Protein 8V2U (pdb70)

Radius of gyration: 8.24 Å; Cα contacts (8 Å, |Δi|>4): 37; chains: 1; bounding box: 16×23×8 Å

Foldseek 3Di:
DDDDVDDADDPPWHWDADPNDIHIGD

Sequence (26 aa):
YTCGPLFQCPAGQYCQDKDGTGYCFKYTCGPLFQCPAGQYCQDKDGTGYCFKYTCGPLFQCPAGQYCQDKDGTGYCFKYTCGPLFQCPAGQYCQDKDGTGYCFKYTCGPLFQCPAGQYCQDKDGTGYCFKYTCGPLFQCPAGQYCQDKDGTGYCFKYTCGPLFQCPAGQYCQDKDGTGYCFKYTCGPLFQCPAGQYCQDKDGTGYCFKYTCGPLFQCPAGQYCQDKDGTGYCFKYTCGPLFQCPAGQYCQDKDGTGYCFKYTCGPLFQCPAGQYCQDKDGTGYCFKYTCGPLFQCPAGQYCQDKDGTGYCFKYTCGPLFQCPAGQYCQDKDGTGYCFKYTCGPLFQCPAGQYCQDKDGTGYCFKYTCGPLFQCPAGQYCQDKDGTGYCFKYTCGPLFQCPAGQYCQDKDGTGYCFKYTCGPLFQCPAGQYCQDKDGTGYCFKYTCGPLFQCPAGQYCQDKDGTGYCFKYTCGPLFQCPAGQYCQDKDGTGYCFKYTCGPLFQCPAGQYCQDKDGTGYCFK

Solvent-accessible surface area: 2371 Å² total; per-residue (Å²): 171,66,54,48,102,95,194,107,30,88,105,75,64,128,47,66,92,109,149,38,52,41,83,84,94,190

Structure (mmCIF, N/CA/C/O backbone):
data_8V2U
#
_entry.id   8V2U
#
_cell.length_a   1.000
_cell.length_b   1.000
_cell.length_c   1.000
_cell.angle_alpha   90.00
_cell.angle_beta   90.00
_cell.angle_gamma   90.00
#
_symmetry.space_group_name_H-M   'P 1'
#
loop_
_atom_site.group_PDB
_atom_site.id
_atom_site.type_symbol
_atom_site.label_atom_id
_atom_site.label_alt_id
_atom_site.label_comp_id
_atom_site.label_asym_id
_atom_site.label_entity_id
_atom_site.label_seq_id
_atom_site.pdbx_PDB_ins_code
_atom_site.Cartn_x
_atom_site.Cartn_y
_atom_site.Cartn_z
_atom_site.occupancy
_atom_site.B_iso_or_equiv
_atom_site.auth_seq_id
_atom_site.auth_comp_id
_atom_site.auth_asym_id
_atom_site.auth_atom_id
_atom_site.pdbx_PDB_model_num
ATOM 1 N N . TYR A 1 1 ? 1.328 0.000 0.000 1.00 0.000 1 TYR A N 1
ATOM 2 C CA . TYR A 1 1 ? 2.093 0.001 -1.242 1.00 0.000 1 TYR A CA 1
ATOM 3 C C . TYR A 1 1 ? 1.583 -1.076 -2.195 1.00 0.000 1 TYR A C 1
ATOM 4 O O . TYR A 1 1 ? 0.714 -1.874 -1.844 1.00 0.000 1 TYR A O 1
ATOM 22 N N . THR A 1 2 ? 2.132 -1.092 -3.406 1.00 0.000 2 THR A N 1
ATOM 23 C CA . THR A 1 2 ? 1.735 -2.069 -4.412 1.00 0.000 2 THR A CA 1
ATOM 24 C C . THR A 1 2 ? 2.646 -3.290 -4.383 1.00 0.000 2 THR A C 1
ATOM 25 O O . THR A 1 2 ? 3.658 -3.306 -3.682 1.00 0.000 2 THR A O 1
ATOM 36 N N . CYS A 1 3 ? 2.282 -4.313 -5.148 1.00 0.000 3 CYS A N 1
ATOM 37 C CA . CYS A 1 3 ? 3.067 -5.540 -5.210 1.00 0.000 3 CYS A CA 1
ATOM 38 C C . CYS A 1 3 ? 4.162 -5.432 -6.267 1.00 0.000 3 CYS A C 1
ATOM 39 O O . CYS A 1 3 ? 3.990 -4.769 -7.289 1.00 0.000 3 CYS A O 1
ATOM 46 N N . GLY A 1 4 ? 5.289 -6.090 -6.013 1.00 0.000 4 GLY A N 1
ATOM 47 C CA . GLY A 1 4 ? 6.396 -6.056 -6.951 1.00 0.000 4 GLY A CA 1
ATOM 48 C C . GLY A 1 4 ? 7.706 -5.676 -6.289 1.00 0.000 4 GLY A C 1
ATOM 49 O O . GLY A 1 4 ? 8.573 -6.517 -6.051 1.00 0.000 4 GLY A O 1
ATOM 53 N N . PRO A 1 5 ? 7.863 -4.380 -5.981 1.00 0.000 5 PRO A N 1
ATOM 54 C CA . PRO A 1 5 ? 9.074 -3.860 -5.340 1.00 0.000 5 PRO A CA 1
ATOM 55 C C . PRO A 1 5 ? 9.206 -4.320 -3.892 1.00 0.000 5 PRO A C 1
ATOM 56 O O . PRO A 1 5 ? 10.310 -4.576 -3.409 1.00 0.000 5 PRO A O 1
ATOM 67 N N . LEU A 1 6 ? 8.075 -4.425 -3.204 1.00 0.000 6 LEU A N 1
ATOM 68 C CA . LEU A 1 6 ? 8.064 -4.855 -1.810 1.00 0.000 6 LEU A CA 1
ATOM 69 C C . LEU A 1 6 ? 7.794 -6.353 -1.705 1.00 0.000 6 LEU A C 1
ATOM 70 O O . LEU A 1 6 ? 7.514 -7.016 -2.704 1.00 0.000 6 LEU A O 1
ATOM 86 N N . PHE A 1 7 ? 7.877 -6.880 -0.487 1.00 0.000 7 PHE A N 1
ATOM 87 C CA . PHE A 1 7 ? 7.640 -8.299 -0.251 1.00 0.000 7 PHE A CA 1
ATOM 88 C C . PHE A 1 7 ? 6.307 -8.735 -0.851 1.00 0.000 7 PHE A C 1
ATOM 89 O O . PHE A 1 7 ? 5.428 -7.911 -1.100 1.00 0.000 7 PHE A O 1
ATOM 106 N N . GLN A 1 8 ? 6.166 -10.037 -1.081 1.00 0.000 8 GLN A N 1
ATOM 107 C CA . GLN A 1 8 ? 4.941 -10.583 -1.653 1.00 0.000 8 GLN A CA 1
ATOM 108 C C . GLN A 1 8 ? 4.574 -11.907 -0.990 1.00 0.000 8 GLN A C 1
ATOM 109 O O . GLN A 1 8 ? 5.416 -12.557 -0.370 1.00 0.000 8 GLN A O 1
ATOM 123 N N . CYS A 1 9 ? 3.312 -12.300 -1.125 1.00 0.000 9 CYS A N 1
ATOM 124 C CA . CYS A 1 9 ? 2.832 -13.545 -0.539 1.00 0.000 9 CYS A CA 1
ATOM 125 C C . CYS A 1 9 ? 3.513 -14.749 -1.184 1.00 0.000 9 CYS A C 1
ATOM 126 O O . CYS A 1 9 ? 3.958 -14.700 -2.331 1.00 0.000 9 CYS A O 1
ATOM 133 N N . PRO A 1 10 ? 3.597 -15.856 -0.432 1.00 0.000 10 PRO A N 1
ATOM 134 C CA . PRO A 1 10 ? 4.221 -17.093 -0.910 1.00 0.000 10 PRO A CA 1
ATOM 135 C C . PRO A 1 10 ? 3.398 -17.775 -1.996 1.00 0.000 10 PRO A C 1
ATOM 136 O O . PRO A 1 10 ? 2.267 -17.377 -2.273 1.00 0.000 10 PRO A O 1
ATOM 147 N N . ALA A 1 11 ? 3.972 -18.806 -2.608 1.00 0.000 11 ALA A N 1
ATOM 148 C CA . ALA A 1 11 ? 3.290 -19.546 -3.662 1.00 0.000 11 ALA A CA 1
ATOM 149 C C . ALA A 1 11 ? 1.891 -19.963 -3.223 1.00 0.000 11 ALA A C 1
ATOM 150 O O . ALA A 1 11 ? 1.700 -20.459 -2.113 1.00 0.000 11 ALA A O 1
ATOM 157 N N . GLY A 1 12 ? 0.913 -19.759 -4.101 1.00 0.000 12 GLY A N 1
ATOM 158 C CA . GLY A 1 12 ? -0.456 -20.120 -3.784 1.00 0.000 12 GLY A CA 1
ATOM 159 C C . GLY A 1 12 ? -1.274 -18.933 -3.313 1.00 0.000 12 GLY A C 1
ATOM 160 O O . GLY A 1 12 ? -2.491 -18.901 -3.491 1.00 0.000 12 GLY A O 1
ATOM 164 N N . GLN A 1 13 ? -0.604 -17.957 -2.710 1.00 0.000 13 GLN A N 1
ATOM 165 C CA . GLN A 1 13 ? -1.278 -16.764 -2.210 1.00 0.000 13 GLN A CA 1
ATOM 166 C C . GLN A 1 13 ? -1.116 -15.600 -3.182 1.00 0.000 13 GLN A C 1
ATOM 167 O O . GLN A 1 13 ? -0.119 -15.511 -3.900 1.00 0.000 13 GLN A O 1
ATOM 181 N N . TYR A 1 14 ? -2.102 -14.710 -3.200 1.00 0.000 14 TYR A N 1
ATOM 182 C CA . TYR A 1 14 ? -2.070 -13.552 -4.086 1.00 0.000 14 TYR A CA 1
ATOM 183 C C . TYR A 1 14 ? -2.414 -12.275 -3.325 1.00 0.000 14 TYR A C 1
ATOM 184 O O . TYR A 1 14 ? -3.276 -12.274 -2.446 1.00 0.000 14 TYR A O 1
ATOM 202 N N . CYS A 1 15 ? -1.733 -11.187 -3.671 1.00 0.000 15 CYS A N 1
ATOM 203 C CA . CYS A 1 15 ? -1.965 -9.902 -3.023 1.00 0.000 15 CYS A CA 1
ATOM 204 C C . CYS A 1 15 ? -3.045 -9.110 -3.755 1.00 0.000 15 CYS A C 1
ATOM 205 O O . CYS A 1 15 ? -3.318 -9.354 -4.930 1.00 0.000 15 CYS A O 1
ATOM 212 N N . GLN A 1 16 ? -3.655 -8.162 -3.051 1.00 0.000 16 GLN A N 1
ATOM 213 C CA . GLN A 1 16 ? -4.706 -7.336 -3.633 1.00 0.000 16 GLN A CA 1
ATOM 214 C C . GLN A 1 16 ? -4.371 -5.854 -3.498 1.00 0.000 16 GLN A C 1
ATOM 215 O O . GLN A 1 16 ? -4.081 -5.371 -2.404 1.00 0.000 16 GLN A O 1
ATOM 229 N N . ASP A 1 17 ? -4.411 -5.139 -4.617 1.00 0.000 17 ASP A N 1
ATOM 230 C CA . ASP A 1 17 ? -4.112 -3.712 -4.624 1.00 0.000 17 ASP A CA 1
ATOM 231 C C . ASP A 1 17 ? -5.384 -2.890 -4.444 1.00 0.000 17 ASP A C 1
ATOM 232 O O . ASP A 1 17 ? -6.340 -3.029 -5.208 1.00 0.000 17 ASP A O 1
ATOM 241 N N . LYS A 1 18 ? -5.390 -2.032 -3.429 1.00 0.000 18 LYS A N 1
ATOM 242 C CA . LYS A 1 18 ? -6.544 -1.187 -3.147 1.00 0.000 18 LYS A CA 1
ATOM 243 C C . LYS A 1 18 ? -6.107 0.238 -2.819 1.00 0.000 18 LYS A C 1
ATOM 244 O O . LYS A 1 18 ? -5.673 0.522 -1.702 1.00 0.000 18 LYS A O 1
ATOM 263 N N . ASP A 1 19 ? -6.226 1.128 -3.797 1.00 0.000 19 ASP A N 1
ATOM 264 C CA . ASP A 1 19 ? -5.846 2.524 -3.611 1.00 0.000 19 ASP A CA 1
ATOM 265 C C . ASP A 1 19 ? -4.421 2.633 -3.078 1.00 0.000 19 ASP A C 1
ATOM 266 O O . ASP A 1 19 ? -4.122 3.487 -2.244 1.00 0.000 19 ASP A O 1
ATOM 275 N N . GLY A 1 20 ? -3.544 1.759 -3.564 1.00 0.000 20 GLY A N 1
ATOM 276 C CA . GLY A 1 20 ? -2.161 1.773 -3.125 1.00 0.000 20 GLY A CA 1
ATOM 277 C C . GLY A 1 20 ? -1.897 0.780 -2.010 1.00 0.000 20 GLY A C 1
ATOM 278 O O . GLY A 1 20 ? -0.750 0.407 -1.759 1.00 0.000 20 GLY A O 1
ATOM 282 N N . THR A 1 21 ? -2.960 0.351 -1.338 1.00 0.000 21 THR A N 1
ATOM 283 C CA . THR A 1 21 ? -2.838 -0.602 -0.242 1.00 0.000 21 THR A CA 1
ATOM 284 C C . THR A 1 21 ? -2.605 -2.015 -0.766 1.00 0.000 21 THR A C 1
ATOM 285 O O . THR A 1 21 ? -2.892 -2.313 -1.924 1.00 0.000 21 THR A O 1
ATOM 296 N N . GLY A 1 22 ? -2.084 -2.882 0.097 1.00 0.000 22 GLY A N 1
ATOM 297 C CA . GLY A 1 22 ? -1.822 -4.254 -0.298 1.00 0.000 22 GLY A CA 1
ATOM 298 C C . GLY A 1 22 ? -2.286 -5.255 0.742 1.00 0.000 22 GLY A C 1
ATOM 299 O O . GLY A 1 22 ? -1.818 -5.240 1.880 1.00 0.000 22 GLY A O 1
ATOM 303 N N . TYR A 1 23 ? -3.210 -6.126 0.351 1.00 0.000 23 TYR A N 1
ATOM 304 C CA . TYR A 1 23 ? -3.740 -7.136 1.259 1.00 0.000 23 TYR A CA 1
ATOM 305 C C . TYR A 1 23 ? -3.429 -8.541 0.752 1.00 0.000 23 TYR A C 1
ATOM 306 O O . TYR A 1 23 ? -3.680 -8.865 -0.409 1.00 0.000 23 TYR A O 1
ATOM 324 N N . CYS A 1 24 ? -2.882 -9.372 1.633 1.00 0.000 24 CYS A N 1
ATOM 325 C CA . CYS A 1 24 ? -2.535 -10.743 1.278 1.00 0.000 24 CYS A CA 1
ATOM 326 C C . CYS A 1 24 ? -3.758 -11.652 1.362 1.00 0.000 24 CYS A C 1
ATOM 327 O O . CYS A 1 24 ? -4.399 -11.754 2.408 1.00 0.000 24 CYS A O 1
ATOM 334 N N . PHE A 1 25 ? -4.075 -12.311 0.252 1.00 0.000 25 PHE A N 1
ATOM 335 C CA . PHE A 1 25 ? -5.221 -13.211 0.199 1.00 0.000 25 PHE A CA 1
ATOM 336 C C . PHE A 1 25 ? -4.775 -14.644 -0.080 1.00 0.000 25 PHE A C 1
ATOM 337 O O . PHE A 1 25 ? -3.806 -14.875 -0.803 1.00 0.000 25 PHE A O 1
ATOM 354 N N . LYS A 1 26 ? -5.489 -15.603 0.500 1.00 0.000 26 LYS A N 1
ATOM 355 C CA . LYS A 1 26 ? -5.169 -17.013 0.315 1.00 0.000 26 LYS A CA 1
ATOM 356 C C . LYS A 1 26 ? -5.308 -17.415 -1.150 1.00 0.000 26 LYS A C 1
ATOM 357 O O . LYS A 1 26 ? -6.231 -16.980 -1.838 1.00 0.000 26 LYS A O 1
ATOM 376 N N . TYR A 1 1 ? 1.924 2.076 -3.099 1.00 0.000 1 TYR A N 2
ATOM 377 C CA . TYR A 1 1 ? 2.856 1.112 -3.671 1.00 0.000 1 TYR A CA 2
ATOM 378 C C . TYR A 1 1 ? 2.134 -0.168 -4.081 1.00 0.000 1 TYR A C 2
ATOM 379 O O . TYR A 1 1 ? 1.328 -0.711 -3.323 1.00 0.000 1 TYR A O 2
ATOM 397 N N . THR A 1 2 ? 2.428 -0.646 -5.286 1.00 0.000 2 THR A N 2
ATOM 398 C CA . THR A 1 2 ? 1.808 -1.861 -5.798 1.00 0.000 2 THR A CA 2
ATOM 399 C C . THR A 1 2 ? 2.682 -3.080 -5.529 1.00 0.000 2 THR A C 2
ATOM 400 O O . THR A 1 2 ? 3.827 -2.952 -5.095 1.00 0.000 2 THR A O 2
ATOM 411 N N . CYS A 1 3 ? 2.135 -4.263 -5.790 1.00 0.000 3 CYS A N 2
ATOM 412 C 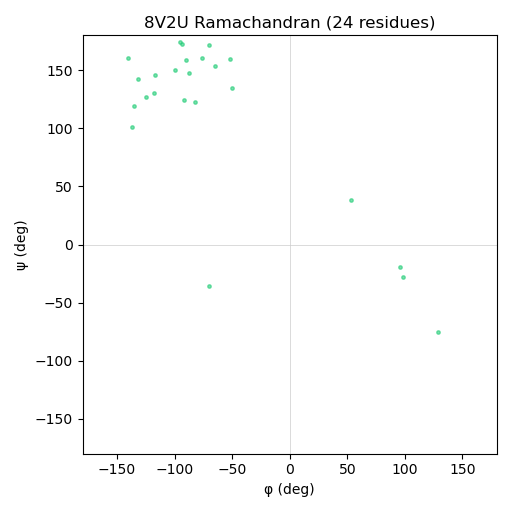CA . CYS A 1 3 ? 2.865 -5.507 -5.575 1.00 0.000 3 CYS A CA 2
ATOM 413 C C . CYS A 1 3 ? 4.046 -5.617 -6.536 1.00 0.000 3 CYS A C 2
ATOM 414 O O . CYS A 1 3 ? 3.983 -5.146 -7.671 1.00 0.000 3 CYS A O 2
ATOM 421 N N . GLY A 1 4 ? 5.124 -6.242 -6.071 1.00 0.000 4 GLY A N 2
ATOM 422 C CA . GLY A 1 4 ? 6.304 -6.402 -6.900 1.00 0.000 4 GLY A CA 2
ATOM 423 C C . GLY A 1 4 ? 7.574 -5.975 -6.191 1.00 0.000 4 GLY A C 2
ATOM 424 O O . GLY A 1 4 ? 8.382 -6.802 -5.768 1.00 0.000 4 GLY A O 2
ATOM 428 N N . PRO A 1 5 ? 7.764 -4.654 -6.054 1.00 0.000 5 PRO A N 2
ATOM 429 C CA . PRO A 1 5 ? 8.943 -4.089 -5.392 1.00 0.000 5 PRO A CA 2
ATOM 430 C C . PRO A 1 5 ? 8.943 -4.344 -3.889 1.00 0.000 5 PRO A C 2
ATOM 431 O O . PRO A 1 5 ? 9.997 -4.527 -3.280 1.00 0.000 5 PRO A O 2
ATOM 442 N N . LEU A 1 6 ? 7.754 -4.354 -3.296 1.00 0.000 6 LEU A N 2
ATOM 443 C CA . LEU A 1 6 ? 7.616 -4.587 -1.863 1.00 0.000 6 LEU A CA 2
ATOM 444 C C . LEU A 1 6 ? 7.379 -6.066 -1.572 1.00 0.000 6 LEU A C 2
ATOM 445 O O . LEU A 1 6 ? 7.258 -6.878 -2.489 1.00 0.000 6 LEU A O 2
ATOM 461 N N . PHE A 1 7 ? 7.313 -6.408 -0.290 1.00 0.000 7 PHE A N 2
ATOM 462 C CA . PHE A 1 7 ? 7.089 -7.789 0.123 1.00 0.000 7 PHE A CA 2
ATOM 463 C C . PHE A 1 7 ? 5.837 -8.358 -0.538 1.00 0.000 7 PHE A C 2
ATOM 464 O O . PHE A 1 7 ? 4.843 -7.654 -0.715 1.00 0.000 7 PHE A O 2
ATOM 481 N N . GLN A 1 8 ? 5.894 -9.635 -0.900 1.00 0.000 8 GLN A N 2
ATOM 482 C CA . GLN A 1 8 ? 4.766 -10.298 -1.542 1.00 0.000 8 GLN A CA 2
ATOM 483 C C . GLN A 1 8 ? 4.409 -11.591 -0.816 1.00 0.000 8 GLN A C 2
ATOM 484 O O . GLN A 1 8 ? 5.092 -11.996 0.125 1.00 0.000 8 GLN A O 2
ATOM 498 N N . CYS A 1 9 ? 3.333 -12.235 -1.258 1.00 0.000 9 CYS A N 2
ATOM 499 C CA . CYS A 1 9 ? 2.884 -13.481 -0.651 1.00 0.000 9 CYS A CA 2
ATOM 500 C C . CYS A 1 9 ? 3.565 -14.681 -1.303 1.00 0.000 9 CYS A C 2
ATOM 501 O O . CYS A 1 9 ? 3.981 -14.636 -2.461 1.00 0.000 9 CYS A O 2
ATOM 508 N N . PRO A 1 10 ? 3.683 -15.780 -0.544 1.00 0.000 10 PRO A N 2
ATOM 509 C CA . PRO A 1 10 ? 4.312 -17.013 -1.027 1.00 0.000 10 PRO A CA 2
ATOM 510 C C . PRO A 1 10 ? 3.471 -17.716 -2.087 1.00 0.000 10 PRO A C 2
ATOM 511 O O . PRO A 1 10 ? 2.327 -17.336 -2.338 1.00 0.000 10 PRO A O 2
ATOM 522 N N . ALA A 1 11 ? 4.044 -18.743 -2.705 1.00 0.000 11 ALA A N 2
ATOM 523 C CA . ALA A 1 11 ? 3.346 -19.501 -3.736 1.00 0.000 11 ALA A CA 2
ATOM 524 C C . ALA A 1 11 ? 1.967 -19.940 -3.256 1.00 0.000 11 ALA A C 2
ATOM 525 O O . ALA A 1 11 ? 1.817 -20.440 -2.142 1.00 0.000 11 ALA A O 2
ATOM 532 N N . GLY A 1 12 ? 0.961 -19.748 -4.104 1.00 0.000 12 GLY A N 2
ATOM 533 C CA . GLY A 1 12 ? -0.393 -20.129 -3.747 1.00 0.000 12 GLY A CA 2
ATOM 534 C C . GLY A 1 12 ? -1.217 -18.954 -3.259 1.00 0.000 12 GLY A C 2
ATOM 535 O O . GLY A 1 12 ? -2.439 -18.944 -3.401 1.00 0.000 12 GLY A O 2
ATOM 539 N N . GLN A 1 13 ? -0.546 -17.963 -2.681 1.00 0.000 13 GLN A N 2
ATOM 540 C CA . GLN A 1 13 ? -1.225 -16.779 -2.168 1.00 0.000 13 GLN A CA 2
ATOM 541 C C . GLN A 1 13 ? -1.101 -15.614 -3.145 1.00 0.000 13 GLN A C 2
ATOM 542 O O . GLN A 1 13 ? -0.110 -15.499 -3.867 1.00 0.000 13 GLN A O 2
ATOM 556 N N . TYR A 1 14 ? -2.113 -14.754 -3.164 1.00 0.000 14 TYR A N 2
ATOM 557 C CA . TYR A 1 14 ? -2.118 -13.599 -4.055 1.00 0.000 14 TYR A CA 2
ATOM 558 C C . TYR A 1 14 ? -2.441 -12.321 -3.287 1.00 0.000 14 TYR A C 2
ATOM 559 O O . TYR A 1 14 ? -3.267 -12.322 -2.374 1.00 0.000 14 TYR A O 2
ATOM 577 N N . CYS A 1 15 ? -1.784 -11.230 -3.665 1.00 0.000 15 CYS A N 2
ATOM 578 C CA . CYS A 1 15 ? -1.999 -9.943 -3.015 1.00 0.000 15 CYS A CA 2
ATOM 579 C C . CYS A 1 15 ? -3.029 -9.114 -3.777 1.00 0.000 15 CYS A C 2
ATOM 580 O O . CYS A 1 15 ? -3.238 -9.314 -4.973 1.00 0.000 15 CYS A O 2
ATOM 587 N N . GLN A 1 16 ? -3.669 -8.184 -3.075 1.00 0.000 16 GLN A N 2
ATOM 588 C CA . GLN A 1 16 ? -4.677 -7.325 -3.685 1.00 0.000 16 GLN A CA 2
ATOM 589 C C . GLN A 1 16 ? -4.307 -5.854 -3.527 1.00 0.000 16 GLN A C 2
ATOM 590 O O . GLN A 1 16 ? -4.056 -5.383 -2.418 1.00 0.000 16 GLN A O 2
ATOM 604 N N . ASP A 1 17 ? -4.275 -5.135 -4.643 1.00 0.000 17 ASP A N 2
ATOM 605 C CA . ASP A 1 17 ? -3.936 -3.716 -4.629 1.00 0.000 17 ASP A CA 2
ATOM 606 C C . ASP A 1 17 ? -5.187 -2.861 -4.454 1.00 0.000 17 ASP A C 2
ATOM 607 O O . ASP A 1 17 ? -6.129 -2.951 -5.240 1.00 0.000 17 ASP A O 2
ATOM 616 N N . LYS A 1 18 ? -5.189 -2.031 -3.416 1.00 0.000 18 LYS A N 2
ATOM 617 C CA . LYS A 1 18 ? -6.322 -1.158 -3.136 1.00 0.000 18 LYS A CA 2
ATOM 618 C C . LYS A 1 18 ? -5.852 0.248 -2.778 1.00 0.000 18 LYS A C 2
ATOM 619 O O . LYS A 1 18 ? -5.426 0.502 -1.651 1.00 0.000 18 LYS A O 2
ATOM 638 N N . ASP A 1 19 ? -5.932 1.158 -3.743 1.00 0.000 19 ASP A N 2
ATOM 639 C CA . ASP A 1 19 ? -5.516 2.539 -3.529 1.00 0.000 19 ASP A CA 2
ATOM 640 C C . ASP A 1 19 ? -4.093 2.600 -2.983 1.00 0.000 19 ASP A C 2
ATOM 641 O O . ASP A 1 19 ? -3.765 3.463 -2.170 1.00 0.000 19 ASP A O 2
ATOM 650 N N . GLY A 1 20 ? -3.251 1.676 -3.436 1.00 0.000 20 GLY A N 2
ATOM 651 C CA . GLY A 1 20 ? -1.873 1.641 -2.982 1.00 0.000 20 GLY A CA 2
ATOM 652 C C . GLY A 1 20 ? -1.651 0.623 -1.881 1.00 0.000 20 GLY A C 2
ATOM 653 O O . GLY A 1 20 ? -0.519 0.212 -1.624 1.00 0.000 20 GLY A O 2
ATOM 657 N N . THR A 1 21 ? -2.734 0.216 -1.227 1.00 0.000 21 THR A N 2
ATOM 658 C CA . THR A 1 21 ? -2.652 -0.758 -0.145 1.00 0.000 21 THR A CA 2
ATOM 659 C C . THR A 1 21 ? -2.531 -2.176 -0.690 1.00 0.000 21 THR A C 2
ATOM 660 O O . THR A 1 21 ? -3.028 -2.480 -1.774 1.00 0.000 21 THR A O 2
ATOM 671 N N . GLY A 1 22 ? -1.867 -3.042 0.069 1.00 0.000 22 GLY A N 2
ATOM 672 C CA . GLY A 1 22 ? -1.693 -4.419 -0.354 1.00 0.000 22 GLY A CA 2
ATOM 673 C C . GLY A 1 22 ? -2.191 -5.411 0.678 1.00 0.000 22 GLY A C 2
ATOM 674 O O . GLY A 1 22 ? -1.708 -5.434 1.810 1.00 0.000 22 GLY A O 2
ATOM 678 N N . TYR A 1 23 ? -3.161 -6.231 0.289 1.00 0.000 23 TYR A N 2
ATOM 679 C CA . TYR A 1 23 ? -3.728 -7.227 1.191 1.00 0.000 23 TYR A CA 2
ATOM 680 C C . TYR A 1 23 ? -3.412 -8.640 0.710 1.00 0.000 23 TYR A C 2
ATOM 681 O O . TYR A 1 23 ? -3.632 -8.976 -0.454 1.00 0.000 23 TYR A O 2
ATOM 699 N N . CYS A 1 24 ? -2.896 -9.465 1.615 1.00 0.000 24 CYS A N 2
ATOM 700 C CA . CYS A 1 24 ? -2.550 -10.842 1.286 1.00 0.000 24 CYS A CA 2
ATOM 701 C C . CYS A 1 24 ? -3.764 -11.757 1.427 1.00 0.000 24 CYS A C 2
ATOM 702 O O . CYS A 1 24 ? -4.366 -11.846 2.497 1.00 0.000 24 CYS A O 2
ATOM 709 N N . PHE A 1 25 ? -4.117 -12.435 0.340 1.00 0.000 25 PHE A N 2
ATOM 710 C CA . PHE A 1 25 ? -5.258 -13.342 0.342 1.00 0.000 25 PHE A CA 2
ATOM 711 C C . PHE A 1 25 ? -4.823 -14.765 0.004 1.00 0.000 25 PHE A C 2
ATOM 712 O O . PHE A 1 25 ? -4.003 -14.980 -0.889 1.00 0.000 25 PHE A O 2
ATOM 729 N N . LYS A 1 26 ? -5.377 -15.734 0.725 1.00 0.000 26 LYS A N 2
ATOM 730 C CA . LYS A 1 26 ? -5.048 -17.137 0.503 1.00 0.000 26 LYS A CA 2
ATOM 731 C C . LYS A 1 26 ? -5.214 -17.509 -0.967 1.00 0.000 26 LYS A C 2
ATOM 732 O O . LYS A 1 26 ? -6.155 -17.067 -1.625 1.00 0.000 26 LYS A O 2
ATOM 751 N N . TYR A 1 1 ? 1.934 0.541 -0.886 1.00 0.000 1 TYR A N 3
ATOM 752 C CA . TYR A 1 1 ? 2.704 0.256 -2.092 1.00 0.000 1 TYR A CA 3
ATOM 753 C C . TYR A 1 1 ? 2.073 -0.885 -2.884 1.00 0.000 1 TYR A C 3
ATOM 754 O O . TYR A 1 1 ? 1.189 -1.586 -2.390 1.00 0.000 1 TYR A O 3
ATOM 772 N N . THR A 1 2 ? 2.534 -1.065 -4.118 1.00 0.000 2 THR A N 3
ATOM 773 C CA . THR A 1 2 ? 2.016 -2.120 -4.981 1.00 0.000 2 THR A CA 3
ATOM 774 C C . THR A 1 2 ? 2.886 -3.369 -4.905 1.00 0.000 2 THR A C 3
ATOM 775 O O . THR A 1 2 ? 4.006 -3.328 -4.393 1.00 0.000 2 THR A O 3
ATOM 786 N N . CYS A 1 3 ? 2.366 -4.479 -5.418 1.00 0.000 3 CYS A N 3
ATOM 787 C CA . CYS A 1 3 ? 3.095 -5.741 -5.409 1.00 0.000 3 CYS A CA 3
ATOM 788 C C . CYS A 1 3 ? 4.241 -5.715 -6.417 1.00 0.000 3 CYS A C 3
ATOM 789 O O . CYS A 1 3 ? 4.075 -5.262 -7.549 1.00 0.000 3 CYS A O 3
ATOM 796 N N . GLY A 1 4 ? 5.404 -6.204 -5.997 1.00 0.000 4 GLY A N 3
ATOM 797 C CA . GLY A 1 4 ? 6.559 -6.227 -6.874 1.00 0.000 4 GLY A CA 3
ATOM 798 C C . GLY A 1 4 ? 7.825 -5.765 -6.179 1.00 0.000 4 GLY A C 3
ATOM 799 O O . GLY A 1 4 ? 8.732 -6.552 -5.909 1.00 0.000 4 GLY A O 3
ATOM 803 N N . PRO A 1 5 ? 7.897 -4.460 -5.879 1.00 0.000 5 PRO A N 3
ATOM 804 C CA . PRO A 1 5 ? 9.057 -3.865 -5.208 1.00 0.000 5 PRO A CA 3
ATOM 805 C C . PRO A 1 5 ? 9.174 -4.306 -3.753 1.00 0.000 5 PRO A C 3
ATOM 806 O O . PRO A 1 5 ? 10.277 -4.506 -3.242 1.00 0.000 5 PRO A O 3
ATOM 817 N N . LEU A 1 6 ? 8.032 -4.456 -3.092 1.00 0.000 6 LEU A N 3
ATOM 818 C CA . LEU A 1 6 ? 8.007 -4.874 -1.694 1.00 0.000 6 LEU A CA 3
ATOM 819 C C . LEU A 1 6 ? 7.709 -6.366 -1.578 1.00 0.000 6 LEU A C 3
ATOM 820 O O . LEU A 1 6 ? 7.312 -7.008 -2.550 1.00 0.000 6 LEU A O 3
ATOM 836 N N . PHE A 1 7 ? 7.901 -6.910 -0.381 1.00 0.000 7 PHE A N 3
ATOM 837 C CA . PHE A 1 7 ? 7.651 -8.326 -0.136 1.00 0.000 7 PHE A CA 3
ATOM 838 C C . PHE A 1 7 ? 6.248 -8.718 -0.591 1.00 0.000 7 PHE A C 3
ATOM 839 O O . PHE A 1 7 ? 5.322 -7.909 -0.545 1.00 0.000 7 PHE A O 3
ATOM 856 N N . GLN A 1 8 ? 6.102 -9.963 -1.030 1.00 0.000 8 GLN A N 3
ATOM 857 C CA . GLN A 1 8 ? 4.813 -10.462 -1.494 1.00 0.000 8 GLN A CA 3
ATOM 858 C C . GLN A 1 8 ? 4.454 -11.772 -0.801 1.00 0.000 8 GLN A C 3
ATOM 859 O O . GLN A 1 8 ? 5.207 -12.270 0.037 1.00 0.000 8 GLN A O 3
ATOM 873 N N . CYS A 1 9 ? 3.300 -12.327 -1.156 1.00 0.000 9 CYS A N 3
ATOM 874 C CA . CYS A 1 9 ? 2.840 -13.579 -0.568 1.00 0.000 9 CYS A CA 3
ATOM 875 C C . CYS A 1 9 ? 3.514 -14.774 -1.236 1.00 0.000 9 CYS A C 3
ATOM 876 O O . CYS A 1 9 ? 3.934 -14.715 -2.392 1.00 0.000 9 CYS A O 3
ATOM 883 N N . PRO A 1 10 ? 3.620 -15.885 -0.493 1.00 0.000 10 PRO A N 3
ATOM 884 C CA . PRO A 1 10 ? 4.242 -17.115 -0.992 1.00 0.000 10 PRO A CA 3
ATOM 885 C C . PRO A 1 10 ? 3.399 -17.796 -2.066 1.00 0.000 10 PRO A C 3
ATOM 886 O O . PRO A 1 10 ? 2.261 -17.400 -2.319 1.00 0.000 10 PRO A O 3
ATOM 897 N N . ALA A 1 11 ? 3.964 -18.822 -2.694 1.00 0.000 11 ALA A N 3
ATOM 898 C CA . ALA A 1 11 ? 3.264 -19.559 -3.738 1.00 0.000 11 ALA A CA 3
ATOM 899 C C . ALA A 1 11 ? 1.869 -19.970 -3.278 1.00 0.000 11 ALA A C 3
ATOM 900 O O . ALA A 1 11 ? 1.690 -20.451 -2.160 1.00 0.000 11 ALA A O 3
ATOM 907 N N . GLY A 1 12 ? 0.883 -19.778 -4.149 1.00 0.000 12 GLY A N 3
ATOM 908 C CA . GLY A 1 12 ? -0.483 -20.134 -3.813 1.00 0.000 12 GLY A CA 3
ATOM 909 C C . GLY A 1 12 ? -1.290 -18.946 -3.327 1.00 0.000 12 GLY A C 3
ATOM 910 O O . GLY A 1 12 ? -2.509 -18.910 -3.486 1.00 0.000 12 GLY A O 3
ATOM 914 N N . GLN A 1 13 ? -0.607 -17.972 -2.733 1.00 0.000 13 GLN A N 3
ATOM 915 C CA . GLN A 1 13 ? -1.269 -16.778 -2.222 1.00 0.000 13 GLN A CA 3
ATOM 916 C C . GLN A 1 13 ? -1.118 -15.613 -3.194 1.00 0.000 13 GLN A C 3
ATOM 917 O O . GLN A 1 13 ? -0.098 -15.484 -3.871 1.00 0.000 13 GLN A O 3
ATOM 931 N N . TYR A 1 14 ? -2.141 -14.767 -3.259 1.00 0.000 14 TYR A N 3
ATOM 932 C CA . TYR A 1 14 ? -2.123 -13.614 -4.151 1.00 0.000 14 TYR A CA 3
ATOM 933 C C . TYR A 1 14 ? -2.417 -12.328 -3.385 1.00 0.000 14 TYR A C 3
ATOM 934 O O . TYR A 1 14 ? -3.227 -12.315 -2.458 1.00 0.000 14 TYR A O 3
ATOM 952 N N . CYS A 1 15 ? -1.752 -11.247 -3.780 1.00 0.000 15 CYS A N 3
ATOM 953 C CA . CYS A 1 15 ? -1.940 -9.955 -3.132 1.00 0.000 15 CYS A CA 3
ATOM 954 C C . CYS A 1 15 ? -3.083 -9.181 -3.783 1.00 0.000 15 CYS A C 3
ATOM 955 O O . CYS A 1 15 ? -3.450 -9.444 -4.928 1.00 0.000 15 CYS A O 3
ATOM 962 N N . GLN A 1 16 ? -3.640 -8.227 -3.044 1.00 0.000 16 GLN A N 3
ATOM 963 C CA . GLN A 1 16 ? -4.742 -7.416 -3.549 1.00 0.000 16 GLN A CA 3
ATOM 964 C C . GLN A 1 16 ? -4.441 -5.929 -3.389 1.00 0.000 16 GLN A C 3
ATOM 965 O O . GLN A 1 16 ? -4.140 -5.462 -2.290 1.00 0.000 16 GLN A O 3
ATOM 979 N N . ASP A 1 17 ? -4.524 -5.192 -4.491 1.00 0.000 17 ASP A N 3
ATOM 980 C CA . ASP A 1 17 ? -4.261 -3.758 -4.472 1.00 0.000 17 ASP A CA 3
ATOM 981 C C . ASP A 1 17 ? -5.547 -2.973 -4.230 1.00 0.000 17 ASP A C 3
ATOM 982 O O . ASP A 1 17 ? -6.565 -3.212 -4.879 1.00 0.000 17 ASP A O 3
ATOM 991 N N . LYS A 1 18 ? -5.493 -2.036 -3.289 1.00 0.000 18 LYS A N 3
ATOM 992 C CA . LYS A 1 18 ? -6.652 -1.215 -2.960 1.00 0.000 18 LYS A CA 3
ATOM 993 C C . LYS A 1 18 ? -6.237 0.226 -2.680 1.00 0.000 18 LYS A C 3
ATOM 994 O O . LYS A 1 18 ? -5.735 0.539 -1.600 1.00 0.000 18 LYS A O 3
ATOM 1013 N N . ASP A 1 19 ? -6.450 1.099 -3.659 1.00 0.000 19 ASP A N 3
ATOM 1014 C CA . ASP A 1 19 ? -6.099 2.507 -3.517 1.00 0.000 19 ASP A CA 3
ATOM 1015 C C . ASP A 1 19 ? -4.648 2.664 -3.074 1.00 0.000 19 ASP A C 3
ATOM 1016 O O . ASP A 1 19 ? -4.332 3.508 -2.236 1.00 0.000 19 ASP A O 3
ATOM 1025 N N . GLY A 1 20 ? -3.769 1.845 -3.643 1.00 0.000 20 GLY A N 3
ATOM 1026 C CA . GLY A 1 20 ? -2.362 1.908 -3.294 1.00 0.000 20 GLY A CA 3
ATOM 1027 C C . GLY A 1 20 ? -1.996 0.944 -2.183 1.00 0.000 20 GLY A C 3
ATOM 1028 O O . GLY A 1 20 ? -0.825 0.608 -2.001 1.00 0.000 20 GLY A O 3
ATOM 1032 N N . THR A 1 21 ? -3.000 0.497 -1.435 1.00 0.000 21 THR A N 3
ATOM 1033 C CA . THR A 1 21 ? -2.779 -0.432 -0.333 1.00 0.000 21 THR A CA 3
ATOM 1034 C C . THR A 1 21 ? -2.493 -1.837 -0.849 1.00 0.000 21 THR A C 3
ATOM 1035 O O . THR A 1 21 ? -2.852 -2.182 -1.974 1.00 0.000 21 THR A O 3
ATOM 1046 N N . GLY A 1 22 ? -1.844 -2.647 -0.018 1.00 0.000 22 GLY A N 3
ATOM 1047 C CA . GLY A 1 22 ? -1.521 -4.007 -0.408 1.00 0.000 22 GLY A CA 3
ATOM 1048 C C . GLY A 1 22 ? -1.918 -5.022 0.645 1.00 0.000 22 GLY A C 3
ATOM 1049 O O . GLY A 1 22 ? -1.469 -4.948 1.790 1.00 0.000 22 GLY A O 3
ATOM 1053 N N . TYR A 1 23 ? -2.762 -5.973 0.260 1.00 0.000 23 TYR A N 3
ATOM 1054 C CA . TYR A 1 23 ? -3.222 -7.005 1.181 1.00 0.000 23 TYR A CA 3
ATOM 1055 C C . TYR A 1 23 ? -2.831 -8.393 0.684 1.00 0.000 23 TYR A C 3
ATOM 1056 O O . TYR A 1 23 ? -2.393 -8.557 -0.455 1.00 0.000 23 TYR A O 3
ATOM 1074 N N . CYS A 1 24 ? -2.993 -9.391 1.546 1.00 0.000 24 CYS A N 3
ATOM 1075 C CA . CYS A 1 24 ? -2.657 -10.766 1.197 1.00 0.000 24 CYS A CA 3
ATOM 1076 C C . CYS A 1 24 ? -3.883 -11.668 1.303 1.00 0.000 24 CYS A C 3
ATOM 1077 O O . CYS A 1 24 ? -4.553 -11.706 2.335 1.00 0.000 24 CYS A O 3
ATOM 1084 N N . PHE A 1 25 ? -4.171 -12.394 0.227 1.00 0.000 25 PHE A N 3
ATOM 1085 C CA . PHE A 1 25 ? -5.317 -13.296 0.198 1.00 0.000 25 PHE A CA 3
ATOM 1086 C C . PHE A 1 25 ? -4.877 -14.723 -0.118 1.00 0.000 25 PHE A C 3
ATOM 1087 O O . PHE A 1 25 ? -4.041 -14.948 -0.993 1.00 0.000 25 PHE A O 3
ATOM 1104 N N . LYS A 1 26 ? -5.447 -15.684 0.600 1.00 0.000 26 LYS A N 3
ATOM 1105 C CA . LYS A 1 26 ? -5.117 -17.090 0.398 1.00 0.000 26 LYS A CA 3
ATOM 1106 C C . LYS A 1 26 ? -5.292 -17.485 -1.065 1.00 0.000 26 LYS A C 3
ATOM 1107 O O . LYS A 1 26 ? -6.245 -17.064 -1.721 1.00 0.000 26 LYS A O 3
ATOM 1126 N N . TYR A 1 1 ? 1.908 0.458 -0.537 1.00 0.000 1 TYR A N 4
ATOM 1127 C CA . TYR A 1 1 ? 2.550 0.371 -1.843 1.00 0.000 1 TYR A CA 4
ATOM 1128 C C . TYR A 1 1 ? 1.922 -0.734 -2.687 1.00 0.000 1 TYR A C 4
ATOM 1129 O O . TYR A 1 1 ? 1.014 -1.435 -2.238 1.00 0.000 1 TYR A O 4
ATOM 1147 N N . THR A 1 2 ? 2.414 -0.886 -3.913 1.00 0.000 2 THR A N 4
ATOM 1148 C CA . THR A 1 2 ? 1.902 -1.905 -4.821 1.00 0.000 2 THR A CA 4
ATOM 1149 C C . THR A 1 2 ? 2.731 -3.182 -4.736 1.00 0.000 2 THR A C 4
ATOM 1150 O O . THR A 1 2 ? 3.772 -3.217 -4.079 1.00 0.000 2 THR A O 4
ATOM 1161 N N . CYS A 1 3 ? 2.263 -4.230 -5.405 1.00 0.000 3 CYS A N 4
ATOM 1162 C CA . CYS A 1 3 ? 2.960 -5.510 -5.407 1.00 0.000 3 CYS A CA 4
ATOM 1163 C C . CYS A 1 3 ? 4.068 -5.525 -6.456 1.00 0.000 3 CYS A C 4
ATOM 1164 O O . CYS A 1 3 ? 3.919 -4.964 -7.540 1.00 0.000 3 CYS A O 4
ATOM 1171 N N . GLY A 1 4 ? 5.182 -6.172 -6.124 1.00 0.000 4 GLY A N 4
ATOM 1172 C CA . GLY A 1 4 ? 6.299 -6.249 -7.047 1.00 0.000 4 GLY A CA 4
ATOM 1173 C C . GLY A 1 4 ? 7.630 -5.989 -6.370 1.00 0.000 4 GLY A C 4
ATOM 1174 O O . GLY A 1 4 ? 8.411 -6.905 -6.116 1.00 0.000 4 GLY A O 4
ATOM 1178 N N . PRO A 1 5 ? 7.904 -4.711 -6.067 1.00 0.000 5 PRO A N 4
ATOM 1179 C CA . PRO A 1 5 ? 9.151 -4.303 -5.412 1.00 0.000 5 PRO A CA 4
ATOM 1180 C C . PRO A 1 5 ? 9.220 -4.764 -3.960 1.00 0.000 5 PRO A C 4
ATOM 1181 O O . PRO A 1 5 ? 10.224 -5.331 -3.526 1.00 0.000 5 PRO A O 4
ATOM 1192 N N . LEU A 1 6 ? 8.149 -4.518 -3.214 1.00 0.000 6 LEU A N 4
ATOM 1193 C CA . LEU A 1 6 ? 8.089 -4.909 -1.810 1.00 0.000 6 LEU A CA 4
ATOM 1194 C C . LEU A 1 6 ? 7.810 -6.402 -1.672 1.00 0.000 6 LEU A C 4
ATOM 1195 O O . LEU A 1 6 ? 7.499 -7.080 -2.652 1.00 0.000 6 LEU A O 4
ATOM 1211 N N . PHE A 1 7 ? 7.921 -6.909 -0.449 1.00 0.000 7 PHE A N 4
ATOM 1212 C CA . PHE A 1 7 ? 7.680 -8.322 -0.182 1.00 0.000 7 PHE A CA 4
ATOM 1213 C C . PHE A 1 7 ? 6.272 -8.724 -0.611 1.00 0.000 7 PHE A C 4
ATOM 1214 O O . PHE A 1 7 ? 5.315 -7.976 -0.414 1.00 0.000 7 PHE A O 4
ATOM 1231 N N . GLN A 1 8 ? 6.156 -9.910 -1.200 1.00 0.000 8 GLN A N 4
ATOM 1232 C CA . GLN A 1 8 ? 4.866 -10.411 -1.659 1.00 0.000 8 GLN A CA 4
ATOM 1233 C C . GLN A 1 8 ? 4.537 -11.749 -1.004 1.00 0.000 8 GLN A C 4
ATOM 1234 O O . GLN A 1 8 ? 5.408 -12.401 -0.429 1.00 0.000 8 GLN A O 4
ATOM 1248 N N . CYS A 1 9 ? 3.273 -12.151 -1.095 1.00 0.000 9 CYS A N 4
ATOM 1249 C CA . CYS A 1 9 ? 2.828 -13.410 -0.510 1.00 0.000 9 CYS A CA 4
ATOM 1250 C C . CYS A 1 9 ? 3.536 -14.594 -1.163 1.00 0.000 9 CYS A C 4
ATOM 1251 O O . CYS A 1 9 ? 3.974 -14.530 -2.312 1.00 0.000 9 CYS A O 4
ATOM 1258 N N . PRO A 1 10 ? 3.652 -15.701 -0.414 1.00 0.000 10 PRO A N 4
ATOM 1259 C CA . PRO A 1 10 ? 4.305 -16.920 -0.899 1.00 0.000 10 PRO A CA 4
ATOM 1260 C C . PRO A 1 10 ? 3.494 -17.620 -1.984 1.00 0.000 10 PRO A C 4
ATOM 1261 O O . PRO A 1 10 ? 2.352 -17.249 -2.255 1.00 0.000 10 PRO A O 4
ATOM 1272 N N . ALA A 1 11 ? 4.091 -18.635 -2.601 1.00 0.000 11 ALA A N 4
ATOM 1273 C CA . ALA A 1 11 ? 3.422 -19.388 -3.654 1.00 0.000 11 ALA A CA 4
ATOM 1274 C C . ALA A 1 11 ? 2.031 -19.833 -3.213 1.00 0.000 11 ALA A C 4
ATOM 1275 O O . ALA A 1 11 ? 1.848 -20.312 -2.095 1.00 0.000 11 ALA A O 4
ATOM 1282 N N . GLY A 1 12 ? 1.054 -19.670 -4.100 1.00 0.000 12 GLY A N 4
ATOM 1283 C CA . GLY A 1 12 ? -0.308 -20.059 -3.782 1.00 0.000 12 GLY A CA 4
ATOM 1284 C C . GLY A 1 12 ? -1.150 -18.889 -3.312 1.00 0.000 12 GLY A C 4
ATOM 1285 O O . GLY A 1 12 ? -2.368 -18.884 -3.489 1.00 0.000 12 GLY A O 4
ATOM 1289 N N . GLN A 1 13 ? -0.500 -17.898 -2.711 1.00 0.000 13 GLN A N 4
ATOM 1290 C CA . GLN A 1 13 ? -1.199 -16.719 -2.212 1.00 0.000 13 GLN A CA 4
ATOM 1291 C C . GLN A 1 13 ? -1.064 -15.554 -3.186 1.00 0.000 13 GLN A C 4
ATOM 1292 O O . GLN A 1 13 ? -0.073 -15.447 -3.909 1.00 0.000 13 GLN A O 4
ATOM 1306 N N . TYR A 1 14 ? -2.068 -14.683 -3.202 1.00 0.000 14 TYR A N 4
ATOM 1307 C CA . TYR A 1 14 ? -2.063 -13.527 -4.090 1.00 0.000 14 TYR A CA 4
ATOM 1308 C C . TYR A 1 14 ? -2.398 -12.251 -3.324 1.00 0.000 14 TYR A C 4
ATOM 1309 O O . TYR A 1 14 ? -3.232 -12.257 -2.417 1.00 0.000 14 TYR A O 4
ATOM 1327 N N . CYS A 1 15 ? -1.744 -11.156 -3.696 1.00 0.000 15 CYS A N 4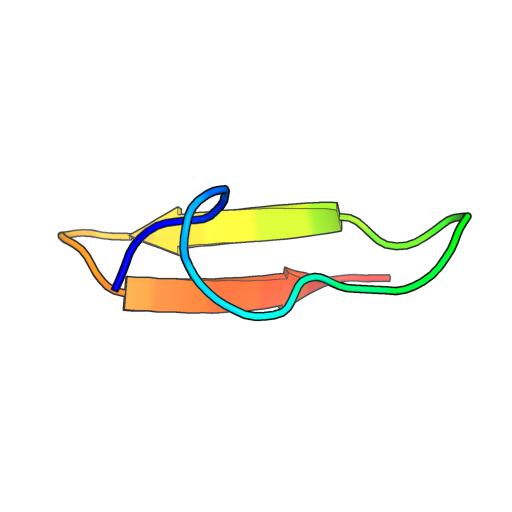
ATOM 1328 C CA . CYS A 1 15 ? -1.971 -9.871 -3.046 1.00 0.000 15 CYS A CA 4
ATOM 1329 C C . CYS A 1 15 ? -3.049 -9.075 -3.776 1.00 0.000 15 CYS A C 4
ATOM 1330 O O . CYS A 1 15 ? -3.324 -9.317 -4.951 1.00 0.000 15 CYS A O 4
ATOM 1337 N N . GLN A 1 16 ? -3.657 -8.127 -3.070 1.00 0.000 16 GLN A N 4
ATOM 1338 C CA . GLN A 1 16 ? -4.705 -7.296 -3.651 1.00 0.000 16 GLN A CA 4
ATOM 1339 C C . GLN A 1 16 ? -4.371 -5.816 -3.503 1.00 0.000 16 GLN A C 4
ATOM 1340 O O . GLN A 1 16 ? -4.137 -5.329 -2.396 1.00 0.000 16 GLN A O 4
ATOM 1354 N N . ASP A 1 17 ? -4.350 -5.104 -4.625 1.00 0.000 17 ASP A N 4
ATOM 1355 C CA . ASP A 1 17 ? -4.046 -3.678 -4.620 1.00 0.000 17 ASP A CA 4
ATOM 1356 C C . ASP A 1 17 ? -5.319 -2.851 -4.476 1.00 0.000 17 ASP A C 4
ATOM 1357 O O . ASP A 1 17 ? -6.254 -2.988 -5.265 1.00 0.000 17 ASP A O 4
ATOM 1366 N N . LYS A 1 18 ? -5.349 -1.993 -3.462 1.00 0.000 18 LYS A N 4
ATOM 1367 C CA . LYS A 1 18 ? -6.507 -1.142 -3.213 1.00 0.000 18 LYS A CA 4
ATOM 1368 C C . LYS A 1 18 ? -6.074 0.273 -2.843 1.00 0.000 18 LYS A C 4
ATOM 1369 O O . LYS A 1 18 ? -5.681 0.534 -1.706 1.00 0.000 18 LYS A O 4
ATOM 1388 N N . ASP A 1 19 ? -6.149 1.181 -3.809 1.00 0.000 19 ASP A N 4
ATOM 1389 C CA . ASP A 1 19 ? -5.767 2.570 -3.584 1.00 0.000 19 ASP A CA 4
ATOM 1390 C C . ASP A 1 19 ? -4.360 2.659 -3.002 1.00 0.000 19 ASP A C 4
ATOM 1391 O O . ASP A 1 19 ? -4.072 3.526 -2.177 1.00 0.000 19 ASP A O 4
ATOM 1400 N N . GLY A 1 20 ? -3.487 1.756 -3.437 1.00 0.000 20 GLY A N 4
ATOM 1401 C CA . GLY A 1 20 ? -2.121 1.749 -2.947 1.00 0.000 20 GLY A CA 4
ATOM 1402 C C . GLY A 1 20 ? -1.906 0.735 -1.841 1.00 0.000 20 GLY A C 4
ATOM 1403 O O . GLY A 1 20 ? -0.773 0.346 -1.556 1.00 0.000 20 GLY A O 4
ATOM 1407 N N . THR A 1 21 ? -2.997 0.306 -1.214 1.00 0.000 21 THR A N 4
ATOM 1408 C CA . THR A 1 21 ? -2.923 -0.666 -0.131 1.00 0.000 21 THR A CA 4
ATOM 1409 C C . THR A 1 21 ? -2.675 -2.070 -0.669 1.00 0.000 21 THR A C 4
ATOM 1410 O O . THR A 1 21 ? -2.922 -2.349 -1.841 1.00 0.000 21 THR A O 4
ATOM 1421 N N . GLY A 1 22 ? -2.184 -2.953 0.196 1.00 0.000 22 GLY A N 4
ATOM 1422 C CA . GLY A 1 22 ? -1.911 -4.319 -0.211 1.00 0.000 22 GLY A CA 4
ATOM 1423 C C . GLY A 1 22 ? -2.420 -5.336 0.791 1.00 0.000 22 GLY A C 4
ATOM 1424 O O . GLY A 1 22 ? -1.975 -5.364 1.938 1.00 0.000 22 GLY A O 4
ATOM 1428 N N . TYR A 1 23 ? -3.357 -6.172 0.358 1.00 0.000 23 TYR A N 4
ATOM 1429 C CA . TYR A 1 23 ? -3.931 -7.193 1.227 1.00 0.000 23 TYR A CA 4
ATOM 1430 C C . TYR A 1 23 ? -3.589 -8.592 0.723 1.00 0.000 23 TYR A C 4
ATOM 1431 O O . TYR A 1 23 ? -3.777 -8.904 -0.453 1.00 0.000 23 TYR A O 4
ATOM 1449 N N . CYS A 1 24 ? -3.086 -9.431 1.622 1.00 0.000 24 CYS A N 4
ATOM 1450 C CA . CYS A 1 24 ? -2.718 -10.798 1.272 1.00 0.000 24 CYS A CA 4
ATOM 1451 C C . CYS A 1 24 ? -3.925 -11.727 1.365 1.00 0.000 24 CYS A C 4
ATOM 1452 O O . CYS A 1 24 ? -4.576 -11.814 2.406 1.00 0.000 24 CYS A O 4
ATOM 1459 N N . PHE A 1 25 ? -4.216 -12.421 0.269 1.00 0.000 25 PHE A N 4
ATOM 1460 C CA . PHE A 1 25 ? -5.344 -13.343 0.226 1.00 0.000 25 PHE A CA 4
ATOM 1461 C C . PHE A 1 25 ? -4.878 -14.757 -0.108 1.00 0.000 25 PHE A C 4
ATOM 1462 O O . PHE A 1 25 ? -4.026 -14.954 -0.975 1.00 0.000 25 PHE A O 4
ATOM 1479 N N . LYS A 1 26 ? -5.442 -15.740 0.586 1.00 0.000 26 LYS A N 4
ATOM 1480 C CA . LYS A 1 26 ? -5.087 -17.136 0.365 1.00 0.000 26 LYS A CA 4
ATOM 1481 C C . LYS A 1 26 ? -5.222 -17.505 -1.109 1.00 0.000 26 LYS A C 4
ATOM 1482 O O . LYS A 1 26 ? -6.168 -17.091 -1.778 1.00 0.000 26 LYS A O 4
ATOM 1501 N N . TYR A 1 1 ? 2.684 0.682 0.306 1.00 0.000 1 TYR A N 5
ATOM 1502 C CA . TYR A 1 1 ? 3.025 0.336 -1.068 1.00 0.000 1 TYR A CA 5
ATOM 1503 C C . TYR A 1 1 ? 2.279 -0.917 -1.516 1.00 0.000 1 TYR A C 5
ATOM 1504 O O . TYR A 1 1 ? 1.755 -1.670 -0.694 1.00 0.000 1 TYR A O 5
ATOM 1522 N N . THR A 1 2 ? 2.235 -1.136 -2.827 1.00 0.000 2 THR A N 5
ATOM 1523 C CA . THR A 1 2 ? 1.554 -2.296 -3.386 1.00 0.000 2 THR A CA 5
ATOM 1524 C C . THR A 1 2 ? 2.522 -3.454 -3.597 1.00 0.000 2 THR A C 5
ATOM 1525 O O . THR A 1 2 ? 3.736 -3.296 -3.457 1.00 0.000 2 THR A O 5
ATOM 1536 N N . CYS A 1 3 ? 1.980 -4.619 -3.935 1.00 0.000 3 CYS A N 5
ATOM 1537 C CA . CYS A 1 3 ? 2.796 -5.805 -4.166 1.00 0.000 3 CYS A CA 5
ATOM 1538 C C . CYS A 1 3 ? 3.694 -5.618 -5.386 1.00 0.000 3 CYS A C 5
ATOM 1539 O O . CYS A 1 3 ? 3.309 -4.974 -6.360 1.00 0.000 3 CYS A O 5
ATOM 1546 N N . GLY A 1 4 ? 4.894 -6.187 -5.323 1.00 0.000 4 GLY A N 5
ATOM 1547 C CA . GLY A 1 4 ? 5.828 -6.072 -6.427 1.00 0.000 4 GLY A CA 5
ATOM 1548 C C . GLY A 1 4 ? 7.211 -5.645 -5.976 1.00 0.000 4 GLY A C 5
ATOM 1549 O O . GLY A 1 4 ? 8.158 -6.431 -5.976 1.00 0.000 4 GLY A O 5
ATOM 1553 N N . PRO A 1 5 ? 7.340 -4.369 -5.580 1.00 0.000 5 PRO A N 5
ATOM 1554 C CA . PRO A 1 5 ? 8.613 -3.809 -5.118 1.00 0.000 5 PRO A CA 5
ATOM 1555 C C . PRO A 1 5 ? 9.038 -4.374 -3.766 1.00 0.000 5 PRO A C 5
ATOM 1556 O O . PRO A 1 5 ? 10.229 -4.535 -3.496 1.00 0.000 5 PRO A O 5
ATOM 1567 N N . LEU A 1 6 ? 8.059 -4.674 -2.921 1.00 0.000 6 LEU A N 5
ATOM 1568 C CA . LEU A 1 6 ? 8.332 -5.222 -1.597 1.00 0.000 6 LEU A CA 5
ATOM 1569 C C . LEU A 1 6 ? 8.026 -6.716 -1.553 1.00 0.000 6 LEU A C 5
ATOM 1570 O O . LEU A 1 6 ? 7.544 -7.291 -2.529 1.00 0.000 6 LEU A O 5
ATOM 1586 N N . PHE A 1 7 ? 8.308 -7.339 -0.413 1.00 0.000 7 PHE A N 5
ATOM 1587 C CA . PHE A 1 7 ? 8.062 -8.766 -0.240 1.00 0.000 7 PHE A CA 5
ATOM 1588 C C . PHE A 1 7 ? 6.627 -9.120 -0.618 1.00 0.000 7 PHE A C 5
ATOM 1589 O O . PHE A 1 7 ? 5.683 -8.438 -0.218 1.00 0.000 7 PHE A O 5
ATOM 1606 N N . GLN A 1 8 ? 6.471 -10.190 -1.391 1.00 0.000 8 GLN A N 5
ATOM 1607 C CA . GLN A 1 8 ? 5.152 -10.634 -1.824 1.00 0.000 8 GLN A CA 5
ATOM 1608 C C . GLN A 1 8 ? 4.759 -11.933 -1.129 1.00 0.000 8 GLN A C 5
ATOM 1609 O O . GLN A 1 8 ? 5.581 -12.569 -0.468 1.00 0.000 8 GLN A O 5
ATOM 1623 N N . CYS A 1 9 ? 3.498 -12.323 -1.282 1.00 0.000 9 CYS A N 5
ATOM 1624 C CA . CYS A 1 9 ? 2.996 -13.546 -0.668 1.00 0.000 9 CYS A CA 5
ATOM 1625 C C . CYS A 1 9 ? 3.622 -14.777 -1.317 1.00 0.000 9 CYS A C 5
ATOM 1626 O O . CYS A 1 9 ? 4.038 -14.755 -2.476 1.00 0.000 9 CYS A O 5
ATOM 1633 N N . PRO A 1 10 ? 3.691 -15.878 -0.553 1.00 0.000 10 PRO A N 5
ATOM 1634 C CA . PRO A 1 10 ? 4.265 -17.139 -1.033 1.00 0.000 10 PRO A CA 5
ATOM 1635 C C . PRO A 1 10 ? 3.392 -17.808 -2.089 1.00 0.000 10 PRO A C 5
ATOM 1636 O O . PRO A 1 10 ? 2.266 -17.380 -2.339 1.00 0.000 10 PRO A O 5
ATOM 1647 N N . ALA A 1 11 ? 3.919 -18.861 -2.705 1.00 0.000 11 ALA A N 5
ATOM 1648 C CA . ALA A 1 11 ? 3.187 -19.590 -3.733 1.00 0.000 11 ALA A CA 5
ATOM 1649 C C . ALA A 1 11 ? 1.790 -19.965 -3.250 1.00 0.000 11 ALA A C 5
ATOM 1650 O O . ALA A 1 11 ? 1.617 -20.442 -2.130 1.00 0.000 11 ALA A O 5
ATOM 1657 N N . GLY A 1 12 ? 0.795 -19.744 -4.104 1.00 0.000 12 GLY A N 5
ATOM 1658 C CA . GLY A 1 12 ? -0.575 -20.063 -3.746 1.00 0.000 12 GLY A CA 5
ATOM 1659 C C . GLY A 1 12 ? -1.354 -18.845 -3.291 1.00 0.000 12 GLY A C 5
ATOM 1660 O O . GLY A 1 12 ? -2.575 -18.790 -3.441 1.00 0.000 12 GLY A O 5
ATOM 1664 N N . GLN A 1 13 ? -0.648 -17.867 -2.733 1.00 0.000 13 GLN A N 5
ATOM 1665 C CA . GLN A 1 13 ? -1.283 -16.645 -2.253 1.00 0.000 13 GLN A CA 5
ATOM 1666 C C . GLN A 1 13 ? -1.131 -15.518 -3.269 1.00 0.000 13 GLN A C 5
ATOM 1667 O O . GLN A 1 13 ? -0.161 -15.477 -4.025 1.00 0.000 13 GLN A O 5
ATOM 1681 N N . TYR A 1 14 ? -2.097 -14.605 -3.281 1.00 0.000 14 TYR A N 5
ATOM 1682 C CA . TYR A 1 14 ? -2.072 -13.479 -4.206 1.00 0.000 14 TYR A CA 5
ATOM 1683 C C . TYR A 1 14 ? -2.310 -12.164 -3.470 1.00 0.000 14 TYR A C 5
ATOM 1684 O O . TYR A 1 14 ? -3.079 -12.106 -2.510 1.00 0.000 14 TYR A O 5
ATOM 1702 N N . CYS A 1 15 ? -1.644 -11.109 -3.927 1.00 0.000 15 CYS A N 5
ATOM 1703 C CA . CYS A 1 15 ? -1.781 -9.793 -3.314 1.00 0.000 15 CYS A CA 5
ATOM 1704 C C . CYS A 1 15 ? -3.022 -9.076 -3.837 1.00 0.000 15 CYS A C 5
ATOM 1705 O O . CYS A 1 15 ? -3.530 -9.397 -4.911 1.00 0.000 15 CYS A O 5
ATOM 1712 N N . GLN A 1 16 ? -3.504 -8.103 -3.070 1.00 0.000 16 GLN A N 5
ATOM 1713 C CA . GLN A 1 16 ? -4.686 -7.341 -3.456 1.00 0.000 16 GLN A CA 5
ATOM 1714 C C . GLN A 1 16 ? -4.400 -5.843 -3.429 1.00 0.000 16 GLN A C 5
ATOM 1715 O O . GLN A 1 16 ? -3.940 -5.307 -2.420 1.00 0.000 16 GLN A O 5
ATOM 1729 N N . ASP A 1 17 ? -4.676 -5.173 -4.542 1.00 0.000 17 ASP A N 5
ATOM 1730 C CA . ASP A 1 17 ? -4.449 -3.736 -4.645 1.00 0.000 17 ASP A CA 5
ATOM 1731 C C . ASP A 1 17 ? -5.715 -2.959 -4.298 1.00 0.000 17 ASP A C 5
ATOM 1732 O O . ASP A 1 17 ? -6.780 -3.198 -4.869 1.00 0.000 17 ASP A O 5
ATOM 1741 N N . LYS A 1 18 ? -5.593 -2.029 -3.357 1.00 0.000 18 LYS A N 5
ATOM 1742 C CA . LYS A 1 18 ? -6.727 -1.216 -2.933 1.00 0.000 18 LYS A CA 5
ATOM 1743 C C . LYS A 1 18 ? -6.310 0.237 -2.734 1.00 0.000 18 LYS A C 5
ATOM 1744 O O . LYS A 1 18 ? -5.723 0.591 -1.711 1.00 0.000 18 LYS A O 5
ATOM 1763 N N . ASP A 1 19 ? -6.619 1.076 -3.717 1.00 0.000 19 ASP A N 5
ATOM 1764 C CA . ASP A 1 19 ? -6.278 2.492 -3.649 1.00 0.000 19 ASP A CA 5
ATOM 1765 C C . ASP A 1 19 ? -4.796 2.681 -3.342 1.00 0.000 19 ASP A C 5
ATOM 1766 O O . ASP A 1 19 ? -4.411 3.615 -2.641 1.00 0.000 19 ASP A O 5
ATOM 1775 N N . GLY A 1 20 ? -3.968 1.786 -3.873 1.00 0.000 20 GLY A N 5
ATOM 1776 C CA . GLY A 1 20 ? -2.538 1.870 -3.644 1.00 0.000 20 GLY A CA 5
ATOM 1777 C C . GLY A 1 20 ? -2.070 0.934 -2.548 1.00 0.000 20 GLY A C 5
ATOM 1778 O O . GLY A 1 20 ? -0.884 0.612 -2.459 1.00 0.000 20 GLY A O 5
ATOM 1782 N N . THR A 1 21 ? -3.003 0.495 -1.708 1.00 0.000 21 THR A N 5
ATOM 1783 C CA . THR A 1 21 ? -2.679 -0.408 -0.611 1.00 0.000 21 THR A CA 5
ATOM 1784 C C . THR A 1 21 ? -2.442 -1.826 -1.117 1.00 0.000 21 THR A C 5
ATOM 1785 O O . THR A 1 21 ? -2.935 -2.208 -2.177 1.00 0.000 21 THR A O 5
ATOM 1796 N N . GLY A 1 22 ? -1.683 -2.604 -0.351 1.00 0.000 22 GLY A N 5
ATOM 1797 C CA . GLY A 1 22 ? -1.394 -3.972 -0.738 1.00 0.000 22 GLY A CA 5
ATOM 1798 C C . GLY A 1 22 ? -1.653 -4.960 0.382 1.00 0.000 22 GLY A C 5
ATOM 1799 O O . GLY A 1 22 ? -1.024 -4.890 1.438 1.00 0.000 22 GLY A O 5
ATOM 1803 N N . TYR A 1 23 ? -2.583 -5.881 0.154 1.00 0.000 23 TYR A N 5
ATOM 1804 C CA . TYR A 1 23 ? -2.927 -6.884 1.155 1.00 0.000 23 TYR A CA 5
ATOM 1805 C C . TYR A 1 23 ? -2.609 -8.288 0.650 1.00 0.000 23 TYR A C 5
ATOM 1806 O O . TYR A 1 23 ? -2.322 -8.486 -0.531 1.00 0.000 23 TYR A O 5
ATOM 1824 N N . CYS A 1 24 ? -2.661 -9.260 1.554 1.00 0.000 24 CYS A N 5
ATOM 1825 C CA . CYS A 1 24 ? -2.380 -10.647 1.204 1.00 0.000 24 CYS A CA 5
ATOM 1826 C C . CYS A 1 24 ? -3.639 -11.502 1.310 1.00 0.000 24 CYS A C 5
ATOM 1827 O O . CYS A 1 24 ? -4.299 -11.527 2.349 1.00 0.000 24 CYS A O 5
ATOM 1834 N N . PHE A 1 25 ? -3.967 -12.201 0.228 1.00 0.000 25 PHE A N 5
ATOM 1835 C CA . PHE A 1 25 ? -5.147 -13.056 0.199 1.00 0.000 25 PHE A CA 5
ATOM 1836 C C . PHE A 1 25 ? -4.762 -14.505 -0.088 1.00 0.000 25 PHE A C 5
ATOM 1837 O O . PHE A 1 25 ? -3.901 -14.777 -0.925 1.00 0.000 25 PHE A O 5
ATOM 1854 N N . LYS A 1 26 ? -5.406 -15.432 0.614 1.00 0.000 26 LYS A N 5
ATOM 1855 C CA . LYS A 1 26 ? -5.133 -16.853 0.437 1.00 0.000 26 LYS A CA 5
ATOM 1856 C C . LYS A 1 26 ? -5.343 -17.270 -1.015 1.00 0.000 26 LYS A C 5
ATOM 1857 O O . LYS A 1 26 ? -6.327 -16.884 -1.646 1.00 0.000 26 LYS A O 5
ATOM 1876 N N . TYR A 1 1 ? 2.352 0.619 -0.112 1.00 0.000 1 TYR A N 6
ATOM 1877 C CA . TYR A 1 1 ? 2.986 0.309 -1.388 1.00 0.000 1 TYR A CA 6
ATOM 1878 C C . TYR A 1 1 ? 2.236 -0.805 -2.112 1.00 0.000 1 TYR A C 6
ATOM 1879 O O . TYR A 1 1 ? 1.422 -1.512 -1.517 1.00 0.000 1 TYR A O 6
ATOM 1897 N N . THR A 1 2 ? 2.517 -0.957 -3.403 1.00 0.000 2 THR A N 6
ATOM 1898 C CA . THR A 1 2 ? 1.870 -1.983 -4.210 1.00 0.000 2 THR A CA 6
ATOM 1899 C C . THR A 1 2 ? 2.763 -3.210 -4.358 1.00 0.000 2 THR A C 6
ATOM 1900 O O . THR A 1 2 ? 3.925 -3.198 -3.951 1.00 0.000 2 THR A O 6
ATOM 1911 N N . CYS A 1 3 ? 2.214 -4.268 -4.944 1.00 0.000 3 CYS A N 6
ATOM 1912 C CA . CYS A 1 3 ? 2.961 -5.504 -5.147 1.00 0.000 3 CYS A CA 6
ATOM 1913 C C . CYS A 1 3 ? 4.019 -5.328 -6.232 1.00 0.000 3 CYS A C 6
ATOM 1914 O O . CYS A 1 3 ? 3.768 -4.710 -7.265 1.00 0.000 3 CYS A O 6
ATOM 1921 N N . GLY A 1 4 ? 5.205 -5.878 -5.988 1.00 0.000 4 GLY A N 6
ATOM 1922 C CA . GLY A 1 4 ? 6.284 -5.771 -6.953 1.00 0.000 4 GLY A CA 6
ATOM 1923 C C . GLY A 1 4 ? 7.604 -5.398 -6.307 1.00 0.000 4 GLY A C 6
ATOM 1924 O O . GLY A 1 4 ? 8.506 -6.225 -6.165 1.00 0.000 4 GLY A O 6
ATOM 1928 N N . PRO A 1 5 ? 7.732 -4.125 -5.905 1.00 0.000 5 PRO A N 6
ATOM 1929 C CA . PRO A 1 5 ? 8.948 -3.615 -5.266 1.00 0.000 5 PRO A CA 6
ATOM 1930 C C . PRO A 1 5 ? 9.147 -4.180 -3.864 1.00 0.000 5 PRO A C 6
ATOM 1931 O O . PRO A 1 5 ? 10.269 -4.493 -3.462 1.00 0.000 5 PRO A O 6
ATOM 1942 N N . LEU A 1 6 ? 8.052 -4.310 -3.123 1.00 0.000 6 LEU A N 6
ATOM 1943 C CA . LEU A 1 6 ? 8.106 -4.839 -1.764 1.00 0.000 6 LEU A CA 6
ATOM 1944 C C . LEU A 1 6 ? 7.800 -6.333 -1.749 1.00 0.000 6 LEU A C 6
ATOM 1945 O O . LEU A 1 6 ? 7.326 -6.891 -2.739 1.00 0.000 6 LEU A O 6
ATOM 1961 N N . PHE A 1 7 ? 8.074 -6.977 -0.619 1.00 0.000 7 PHE A N 6
ATOM 1962 C CA . PHE A 1 7 ? 7.827 -8.407 -0.474 1.00 0.000 7 PHE A CA 6
ATOM 1963 C C . PHE A 1 7 ? 6.391 -8.752 -0.858 1.00 0.000 7 PHE A C 6
ATOM 1964 O O . PHE A 1 7 ? 5.504 -7.900 -0.815 1.00 0.000 7 PHE A O 6
ATOM 1981 N N . GLN A 1 8 ? 6.171 -10.008 -1.233 1.00 0.000 8 GLN A N 6
ATOM 1982 C CA . GLN A 1 8 ? 4.844 -10.466 -1.626 1.00 0.000 8 GLN A CA 6
ATOM 1983 C C . GLN A 1 8 ? 4.483 -11.765 -0.912 1.00 0.000 8 GLN A C 6
ATOM 1984 O O . GLN A 1 8 ? 5.260 -12.280 -0.107 1.00 0.000 8 GLN A O 6
ATOM 1998 N N . CYS A 1 9 ? 3.300 -12.290 -1.212 1.00 0.000 9 CYS A N 6
ATOM 1999 C CA . CYS A 1 9 ? 2.835 -13.529 -0.600 1.00 0.000 9 CYS A CA 6
ATOM 2000 C C . CYS A 1 9 ? 3.508 -14.739 -1.241 1.00 0.000 9 CYS A C 6
ATOM 2001 O O . CYS A 1 9 ? 3.931 -14.706 -2.396 1.00 0.000 9 CYS A O 6
ATOM 2008 N N . PRO A 1 10 ? 3.610 -15.835 -0.473 1.00 0.000 10 PRO A N 6
ATOM 2009 C CA . PRO A 1 10 ? 4.229 -17.077 -0.945 1.00 0.000 10 PRO A CA 6
ATOM 2010 C C . PRO A 1 10 ? 3.388 -17.778 -2.006 1.00 0.000 10 PRO A C 6
ATOM 2011 O O . PRO A 1 10 ? 2.250 -17.388 -2.266 1.00 0.000 10 PRO A O 6
ATOM 2022 N N . ALA A 1 11 ? 3.955 -18.814 -2.615 1.00 0.000 11 ALA A N 6
ATOM 2023 C CA . ALA A 1 11 ? 3.255 -19.571 -3.645 1.00 0.000 11 ALA A CA 6
ATOM 2024 C C . ALA A 1 11 ? 1.868 -19.993 -3.170 1.00 0.000 11 ALA A C 6
ATOM 2025 O O . ALA A 1 11 ? 1.706 -20.482 -2.053 1.00 0.000 11 ALA A O 6
ATOM 2032 N N . GLY A 1 12 ? 0.870 -19.799 -4.027 1.00 0.000 12 GLY A N 6
ATOM 2033 C CA . GLY A 1 12 ? -0.490 -20.164 -3.676 1.00 0.000 12 GLY A CA 6
ATOM 2034 C C . GLY A 1 12 ? -1.305 -18.977 -3.202 1.00 0.000 12 GLY A C 6
ATOM 2035 O O . GLY A 1 12 ? -2.526 -18.955 -3.352 1.00 0.000 12 GLY A O 6
ATOM 2039 N N . GLN A 1 13 ? -0.628 -17.988 -2.627 1.00 0.000 13 GLN A N 6
ATOM 2040 C CA . GLN A 1 13 ? -1.298 -16.793 -2.128 1.00 0.000 13 GLN A CA 6
ATOM 2041 C C . GLN A 1 13 ? -1.161 -15.639 -3.116 1.00 0.000 13 GLN A C 6
ATOM 2042 O O . GLN A 1 13 ? -0.169 -15.542 -3.838 1.00 0.000 13 GLN A O 6
ATOM 2056 N N . TYR A 1 14 ? -2.163 -14.768 -3.142 1.00 0.000 14 TYR A N 6
ATOM 2057 C CA . TYR A 1 14 ? -2.156 -13.622 -4.043 1.00 0.000 14 TYR A CA 6
ATOM 2058 C C . TYR A 1 14 ? -2.463 -12.333 -3.288 1.00 0.000 14 TYR A C 6
ATOM 2059 O O . TYR A 1 14 ? -3.283 -12.317 -2.369 1.00 0.000 14 TYR A O 6
ATOM 2077 N N . CYS A 1 15 ? -1.799 -11.251 -3.682 1.00 0.000 15 CYS A N 6
ATOM 2078 C CA . CYS A 1 15 ? -1.998 -9.956 -3.044 1.00 0.000 15 CYS A CA 6
ATOM 2079 C C . CYS A 1 15 ? -3.072 -9.151 -3.771 1.00 0.000 15 CYS A C 6
ATOM 2080 O O . CYS A 1 15 ? -3.354 -9.393 -4.944 1.00 0.000 15 CYS A O 6
ATOM 2087 N N . GLN A 1 16 ? -3.665 -8.194 -3.065 1.00 0.000 16 GLN A N 6
ATOM 2088 C CA . GLN A 1 16 ? -4.708 -7.354 -3.643 1.00 0.000 16 GLN A CA 6
ATOM 2089 C C . GLN A 1 16 ? -4.350 -5.877 -3.516 1.00 0.000 16 GLN A C 6
ATOM 2090 O O . GLN A 1 16 ? -4.071 -5.388 -2.421 1.00 0.000 16 GLN A O 6
ATOM 2104 N N . ASP A 1 17 ? -4.360 -5.172 -4.642 1.00 0.000 17 ASP A N 6
ATOM 2105 C CA . ASP A 1 17 ? -4.037 -3.750 -4.656 1.00 0.000 17 ASP A CA 6
ATOM 2106 C C . ASP A 1 17 ? -5.297 -2.905 -4.496 1.00 0.000 17 ASP A C 6
ATOM 2107 O O . ASP A 1 17 ? -6.253 -3.044 -5.259 1.00 0.000 17 ASP A O 6
ATOM 2116 N N . LYS A 1 18 ? -5.293 -2.029 -3.497 1.00 0.000 18 LYS A N 6
ATOM 2117 C CA . LYS A 1 18 ? -6.434 -1.160 -3.235 1.00 0.000 18 LYS A CA 6
ATOM 2118 C C . LYS A 1 18 ? -5.976 0.258 -2.911 1.00 0.000 18 LYS A C 6
ATOM 2119 O O . LYS A 1 18 ? -5.559 0.545 -1.788 1.00 0.000 18 LYS A O 6
ATOM 2138 N N . ASP A 1 19 ? -6.057 1.142 -3.900 1.00 0.000 19 ASP A N 6
ATOM 2139 C CA . ASP A 1 19 ? -5.653 2.531 -3.719 1.00 0.000 19 ASP A CA 6
ATOM 2140 C C . ASP A 1 19 ? -4.241 2.616 -3.148 1.00 0.000 19 ASP A C 6
ATOM 2141 O O . ASP A 1 19 ? -3.933 3.504 -2.354 1.00 0.000 19 ASP A O 6
ATOM 2150 N N . GLY A 1 20 ? -3.385 1.684 -3.557 1.00 0.000 20 GLY A N 6
ATOM 2151 C CA . GLY A 1 20 ? -2.016 1.671 -3.075 1.00 0.000 20 GLY A CA 6
ATOM 2152 C C . GLY A 1 20 ? -1.805 0.672 -1.955 1.00 0.000 20 GLY A C 6
ATOM 2153 O O . GLY A 1 20 ? -0.674 0.276 -1.670 1.00 0.000 20 GLY A O 6
ATOM 2157 N N . THR A 1 21 ? -2.897 0.263 -1.316 1.00 0.000 21 THR A N 6
ATOM 2158 C CA . THR A 1 21 ? -2.826 -0.694 -0.218 1.00 0.000 21 THR A CA 6
ATOM 2159 C C . THR A 1 21 ? -2.628 -2.113 -0.738 1.00 0.000 21 THR A C 6
ATOM 2160 O O . THR A 1 21 ? -3.006 -2.430 -1.865 1.00 0.000 21 THR A O 6
ATOM 2171 N N . GLY A 1 22 ? -2.032 -2.964 0.091 1.00 0.000 22 GLY A N 6
ATOM 2172 C CA . GLY A 1 22 ? -1.795 -4.341 -0.303 1.00 0.000 22 GLY A CA 6
ATOM 2173 C C . GLY A 1 22 ? -2.289 -5.333 0.731 1.00 0.000 22 GLY A C 6
ATOM 2174 O O . GLY A 1 22 ? -1.829 -5.331 1.873 1.00 0.000 22 GLY A O 6
ATOM 2178 N N . TYR A 1 23 ? -3.229 -6.183 0.331 1.00 0.000 23 TYR A N 6
ATOM 2179 C CA . TYR A 1 23 ? -3.789 -7.183 1.232 1.00 0.000 23 TYR A CA 6
ATOM 2180 C C . TYR A 1 23 ? -3.489 -8.593 0.734 1.00 0.000 23 TYR A C 6
ATOM 2181 O O . TYR A 1 23 ? -3.728 -8.918 -0.430 1.00 0.000 23 TYR A O 6
ATOM 2199 N N . CYS A 1 24 ? -2.966 -9.429 1.624 1.00 0.000 24 CYS A N 6
ATOM 2200 C CA . CYS A 1 24 ? -2.633 -10.806 1.278 1.00 0.000 24 CYS A CA 6
ATOM 2201 C C . CYS A 1 24 ? -3.855 -11.710 1.410 1.00 0.000 24 CYS A C 6
ATOM 2202 O O . CYS A 1 24 ? -4.483 -11.774 2.467 1.00 0.000 24 CYS A O 6
ATOM 2209 N N . PHE A 1 25 ? -4.186 -12.409 0.329 1.00 0.000 25 PHE A N 6
ATOM 2210 C CA . PHE A 1 25 ? -5.332 -13.310 0.322 1.00 0.000 25 PHE A CA 6
ATOM 2211 C C . PHE A 1 25 ? -4.900 -14.738 0.005 1.00 0.000 25 PHE A C 6
ATOM 2212 O O . PHE A 1 25 ? -4.066 -14.967 -0.871 1.00 0.000 25 PHE A O 6
ATOM 2229 N N . LYS A 1 26 ? -5.473 -15.697 0.724 1.00 0.000 26 LYS A N 6
ATOM 2230 C CA . LYS A 1 26 ? -5.149 -17.104 0.521 1.00 0.000 26 LYS A CA 6
ATOM 2231 C C . LYS A 1 26 ? -5.318 -17.495 -0.944 1.00 0.000 26 LYS A C 6
ATOM 2232 O O . LYS A 1 26 ? -6.267 -17.073 -1.603 1.00 0.000 26 LYS A O 6
ATOM 2251 N N . TYR A 1 1 ? 4.239 2.406 -1.594 1.00 0.000 1 TYR A N 7
ATOM 2252 C CA . TYR A 1 1 ? 4.684 1.315 -2.452 1.00 0.000 1 TYR A CA 7
ATOM 2253 C C . TYR A 1 1 ? 3.588 0.266 -2.611 1.00 0.000 1 TYR A C 7
ATOM 2254 O O . TYR A 1 1 ? 3.014 -0.206 -1.628 1.00 0.000 1 TYR A O 7
ATOM 2272 N N . THR A 1 2 ? 3.302 -0.097 -3.857 1.00 0.000 2 THR A N 7
ATOM 2273 C CA . THR A 1 2 ? 2.275 -1.090 -4.148 1.00 0.000 2 THR A CA 7
ATOM 2274 C C . THR A 1 2 ? 2.877 -2.485 -4.267 1.00 0.000 2 THR A C 7
ATOM 2275 O O . THR A 1 2 ? 4.098 -2.649 -4.260 1.00 0.000 2 THR A O 7
ATOM 2286 N N . CYS A 1 3 ? 2.014 -3.490 -4.378 1.00 0.000 3 CYS A N 7
ATOM 2287 C CA . CYS A 1 3 ? 2.460 -4.872 -4.500 1.00 0.000 3 CYS A CA 7
ATOM 2288 C C . CYS A 1 3 ? 3.305 -5.063 -5.756 1.00 0.000 3 CYS A C 7
ATOM 2289 O O . CYS A 1 3 ? 2.875 -4.734 -6.861 1.00 0.000 3 CYS A O 7
ATOM 2296 N N . GLY A 1 4 ? 4.510 -5.596 -5.578 1.00 0.000 4 GLY A N 7
ATOM 2297 C CA . GLY A 1 4 ? 5.395 -5.822 -6.705 1.00 0.000 4 GLY A CA 7
ATOM 2298 C C . GLY A 1 4 ? 6.853 -5.883 -6.294 1.00 0.000 4 GLY A C 7
ATOM 2299 O O . GLY A 1 4 ? 7.455 -6.955 -6.221 1.00 0.000 4 GLY A O 7
ATOM 2303 N N . PRO A 1 5 ? 7.444 -4.711 -6.019 1.00 0.000 5 PRO A N 7
ATOM 2304 C CA . PRO A 1 5 ? 8.848 -4.609 -5.609 1.00 0.000 5 PRO A CA 7
ATOM 2305 C C . PRO A 1 5 ? 9.086 -5.169 -4.211 1.00 0.000 5 PRO A C 7
ATOM 2306 O O . PRO A 1 5 ? 10.006 -5.960 -3.996 1.00 0.000 5 PRO A O 7
ATOM 2317 N N . LEU A 1 6 ? 8.252 -4.756 -3.263 1.00 0.000 6 LEU A N 7
ATOM 2318 C CA . LEU A 1 6 ? 8.372 -5.218 -1.885 1.00 0.000 6 LEU A CA 7
ATOM 2319 C C . LEU A 1 6 ? 7.965 -6.683 -1.764 1.00 0.000 6 LEU A C 7
ATOM 2320 O O . LEU A 1 6 ? 7.369 -7.250 -2.680 1.00 0.000 6 LEU A O 7
ATOM 2336 N N . PHE A 1 7 ? 8.288 -7.289 -0.626 1.00 0.000 7 PHE A N 7
ATOM 2337 C CA . PHE A 1 7 ? 7.955 -8.688 -0.384 1.00 0.000 7 PHE A CA 7
ATOM 2338 C C . PHE A 1 7 ? 6.457 -8.928 -0.552 1.00 0.000 7 PHE A C 7
ATOM 2339 O O . PHE A 1 7 ? 5.641 -8.060 -0.244 1.00 0.000 7 PHE A O 7
ATOM 2356 N N . GLN A 1 8 ? 6.105 -10.111 -1.045 1.00 0.000 8 GLN A N 7
ATOM 2357 C CA . GLN A 1 8 ? 4.706 -10.464 -1.255 1.00 0.000 8 GLN A CA 7
ATOM 2358 C C . GLN A 1 8 ? 4.393 -11.830 -0.653 1.00 0.000 8 GLN A C 7
ATOM 2359 O O . GLN A 1 8 ? 5.260 -12.472 -0.060 1.00 0.000 8 GLN A O 7
ATOM 2373 N N . CYS A 1 9 ? 3.149 -12.269 -0.810 1.00 0.000 9 CYS A N 7
ATOM 2374 C CA . CYS A 1 9 ? 2.720 -13.558 -0.282 1.00 0.000 9 CYS A CA 7
ATOM 2375 C C . CYS A 1 9 ? 3.466 -14.701 -0.964 1.00 0.000 9 CYS A C 7
ATOM 2376 O O . CYS A 1 9 ? 3.928 -14.584 -2.099 1.00 0.000 9 CYS A O 7
ATOM 2383 N N . PRO A 1 10 ? 3.587 -15.834 -0.256 1.00 0.000 10 PRO A N 7
ATOM 2384 C CA . PRO A 1 10 ? 4.276 -17.021 -0.773 1.00 0.000 10 PRO A CA 7
ATOM 2385 C C . PRO A 1 10 ? 3.503 -17.693 -1.903 1.00 0.000 10 PRO A C 7
ATOM 2386 O O . PRO A 1 10 ? 2.364 -17.327 -2.192 1.00 0.000 10 PRO A O 7
ATOM 2397 N N . ALA A 1 11 ? 4.129 -18.679 -2.537 1.00 0.000 11 ALA A N 7
ATOM 2398 C CA . ALA A 1 11 ? 3.499 -19.404 -3.633 1.00 0.000 11 ALA A CA 7
ATOM 2399 C C . ALA A 1 11 ? 2.091 -19.853 -3.257 1.00 0.000 11 ALA A C 7
ATOM 2400 O O . ALA A 1 11 ? 1.862 -20.355 -2.157 1.00 0.000 11 ALA A O 7
ATOM 2407 N N . GLY A 1 12 ? 1.149 -19.668 -4.177 1.00 0.000 12 GLY A N 7
ATOM 2408 C CA . GLY A 1 12 ? -0.225 -20.059 -3.921 1.00 0.000 12 GLY A CA 7
ATOM 2409 C C . GLY A 1 12 ? -1.087 -18.892 -3.481 1.00 0.000 12 GLY A C 7
ATOM 2410 O O . GLY A 1 12 ? -2.296 -18.885 -3.712 1.00 0.000 12 GLY A O 7
ATOM 2414 N N . GLN A 1 13 ? -0.465 -17.906 -2.845 1.00 0.000 13 GLN A N 7
ATOM 2415 C CA . GLN A 1 13 ? -1.185 -16.730 -2.369 1.00 0.000 13 GLN A CA 7
ATOM 2416 C C . GLN A 1 13 ? -0.991 -15.552 -3.318 1.00 0.000 13 GLN A C 7
ATOM 2417 O O . GLN A 1 13 ? 0.051 -15.425 -3.962 1.00 0.000 13 GLN A O 7
ATOM 2431 N N . TYR A 1 14 ? -2.000 -14.693 -3.401 1.00 0.000 14 TYR A N 7
ATOM 2432 C CA . TYR A 1 14 ? -1.942 -13.527 -4.274 1.00 0.000 14 TYR A CA 7
ATOM 243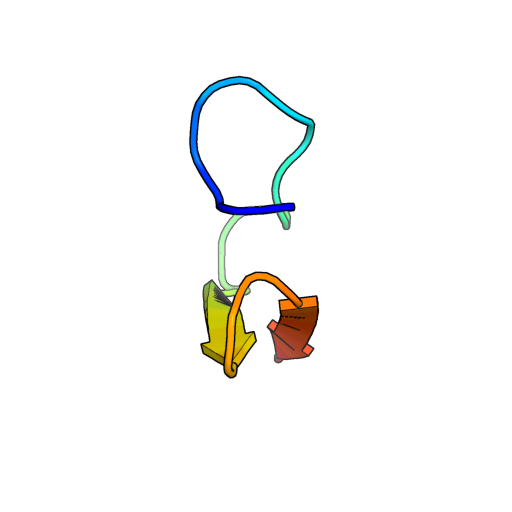3 C C . TYR A 1 14 ? -2.255 -12.250 -3.499 1.00 0.000 14 TYR A C 7
ATOM 2434 O O . TYR A 1 14 ? -3.087 -12.249 -2.591 1.00 0.000 14 TYR A O 7
ATOM 2452 N N . CYS A 1 15 ? -1.582 -11.164 -3.864 1.00 0.000 15 CYS A N 7
ATOM 2453 C CA . CYS A 1 15 ? -1.787 -9.880 -3.205 1.00 0.000 15 CYS A CA 7
ATOM 2454 C C . CYS A 1 15 ? -2.945 -9.119 -3.845 1.00 0.000 15 CYS A C 7
ATOM 2455 O O . CYS A 1 15 ? -3.313 -9.378 -4.990 1.00 0.000 15 CYS A O 7
ATOM 2462 N N . GLN A 1 16 ? -3.513 -8.179 -3.096 1.00 0.000 16 GLN A N 7
ATOM 2463 C CA . GLN A 1 16 ? -4.629 -7.381 -3.589 1.00 0.000 16 GLN A CA 7
ATOM 2464 C C . GLN A 1 16 ? -4.326 -5.891 -3.473 1.00 0.000 16 GLN A C 7
ATOM 2465 O O . GLN A 1 16 ? -4.071 -5.383 -2.381 1.00 0.000 16 GLN A O 7
ATOM 2479 N N . ASP A 1 17 ? -4.356 -5.196 -4.605 1.00 0.000 17 ASP A N 7
ATOM 2480 C CA . ASP A 1 17 ? -4.085 -3.763 -4.629 1.00 0.000 17 ASP A CA 7
ATOM 2481 C C . ASP A 1 17 ? -5.371 -2.964 -4.448 1.00 0.000 17 ASP A C 7
ATOM 2482 O O . ASP A 1 17 ? -6.356 -3.181 -5.155 1.00 0.000 17 ASP A O 7
ATOM 2491 N N . LYS A 1 18 ? -5.357 -2.038 -3.495 1.00 0.000 18 LYS A N 7
ATOM 2492 C CA . LYS A 1 18 ? -6.522 -1.205 -3.219 1.00 0.000 18 LYS A CA 7
ATOM 2493 C C . LYS A 1 18 ? -6.103 0.227 -2.900 1.00 0.000 18 LYS A C 7
ATOM 2494 O O . LYS A 1 18 ? -5.672 0.524 -1.786 1.00 0.000 18 LYS A O 7
ATOM 2513 N N . ASP A 1 19 ? -6.235 1.110 -3.884 1.00 0.000 19 ASP A N 7
ATOM 2514 C CA . ASP A 1 19 ? -5.872 2.511 -3.708 1.00 0.000 19 ASP A CA 7
ATOM 2515 C C . ASP A 1 19 ? -4.447 2.642 -3.180 1.00 0.000 19 ASP A C 7
ATOM 2516 O O . ASP A 1 19 ? -4.156 3.508 -2.357 1.00 0.000 19 ASP A O 7
ATOM 2525 N N . GLY A 1 20 ? -3.562 1.773 -3.660 1.00 0.000 20 GLY A N 7
ATOM 2526 C CA . GLY A 1 20 ? -2.178 1.808 -3.225 1.00 0.000 20 GLY A CA 7
ATOM 2527 C C . GLY A 1 20 ? -1.898 0.828 -2.103 1.00 0.000 20 GLY A C 7
ATOM 2528 O O . GLY A 1 20 ? -0.747 0.470 -1.852 1.00 0.000 20 GLY A O 7
ATOM 2532 N N . THR A 1 21 ? -2.955 0.392 -1.423 1.00 0.000 21 THR A N 7
ATOM 2533 C CA . THR A 1 21 ? -2.818 -0.551 -0.320 1.00 0.000 21 THR A CA 7
ATOM 2534 C C . THR A 1 21 ? -2.508 -1.953 -0.830 1.00 0.000 21 THR A C 7
ATOM 2535 O O . THR A 1 21 ? -2.863 -2.308 -1.953 1.00 0.000 21 THR A O 7
ATOM 2546 N N . GLY A 1 22 ? -1.845 -2.749 0.004 1.00 0.000 22 GLY A N 7
ATOM 2547 C CA . GLY A 1 22 ? -1.499 -4.105 -0.381 1.00 0.000 22 GLY A CA 7
ATOM 2548 C C . GLY A 1 22 ? -1.943 -5.129 0.644 1.00 0.000 22 GLY A C 7
ATOM 2549 O O . GLY A 1 22 ? -1.486 -5.111 1.787 1.00 0.000 22 GLY A O 7
ATOM 2553 N N . TYR A 1 23 ? -2.836 -6.024 0.236 1.00 0.000 23 TYR A N 7
ATOM 2554 C CA . TYR A 1 23 ? -3.345 -7.058 1.129 1.00 0.000 23 TYR A CA 7
ATOM 2555 C C . TYR A 1 23 ? -2.929 -8.445 0.649 1.00 0.000 23 TYR A C 7
ATOM 2556 O O . TYR A 1 23 ? -2.433 -8.606 -0.467 1.00 0.000 23 TYR A O 7
ATOM 2574 N N . CYS A 1 24 ? -3.135 -9.445 1.499 1.00 0.000 24 CYS A N 7
ATOM 2575 C CA . CYS A 1 24 ? -2.782 -10.819 1.165 1.00 0.000 24 CYS A CA 7
ATOM 2576 C C . CYS A 1 24 ? -4.020 -11.712 1.158 1.00 0.000 24 CYS A C 7
ATOM 2577 O O . CYS A 1 24 ? -4.809 -11.705 2.104 1.00 0.000 24 CYS A O 7
ATOM 2584 N N . PHE A 1 25 ? -4.184 -12.480 0.086 1.00 0.000 25 PHE A N 7
ATOM 2585 C CA . PHE A 1 25 ? -5.325 -13.378 -0.044 1.00 0.000 25 PHE A CA 7
ATOM 2586 C C . PHE A 1 25 ? -4.867 -14.794 -0.380 1.00 0.000 25 PHE A C 7
ATOM 2587 O O . PHE A 1 25 ? -3.986 -14.993 -1.216 1.00 0.000 25 PHE A O 7
ATOM 2604 N N . LYS A 1 26 ? -5.472 -15.777 0.280 1.00 0.000 26 LYS A N 7
ATOM 2605 C CA . LYS A 1 26 ? -5.129 -17.175 0.053 1.00 0.000 26 LYS A CA 7
ATOM 2606 C C . LYS A 1 26 ? -5.228 -17.527 -1.428 1.00 0.000 26 LYS A C 7
ATOM 2607 O O . LYS A 1 26 ? -6.146 -17.088 -2.119 1.00 0.000 26 LYS A O 7
ATOM 2626 N N . TYR A 1 1 ? 2.034 0.672 -1.097 1.00 0.000 1 TYR A N 8
ATOM 2627 C CA . TYR A 1 1 ? 2.761 0.353 -2.320 1.00 0.000 1 TYR A CA 8
ATOM 2628 C C . TYR A 1 1 ? 2.147 -0.856 -3.020 1.00 0.000 1 TYR A C 8
ATOM 2629 O O . TYR A 1 1 ? 1.309 -1.557 -2.453 1.00 0.000 1 TYR A O 8
ATOM 2647 N N . THR A 1 2 ? 2.572 -1.094 -4.257 1.00 0.000 2 THR A N 8
ATOM 2648 C CA . THR A 1 2 ? 2.065 -2.217 -5.036 1.00 0.000 2 THR A CA 8
ATOM 2649 C C . THR A 1 2 ? 2.975 -3.433 -4.902 1.00 0.000 2 THR A C 8
ATOM 2650 O O . THR A 1 2 ? 4.057 -3.351 -4.321 1.00 0.000 2 THR A O 8
ATOM 2661 N N . CYS A 1 3 ? 2.529 -4.561 -5.445 1.00 0.000 3 CYS A N 8
ATOM 2662 C CA . CYS A 1 3 ? 3.302 -5.796 -5.387 1.00 0.000 3 CYS A CA 8
ATOM 2663 C C . CYS A 1 3 ? 4.417 -5.789 -6.429 1.00 0.000 3 CYS A C 8
ATOM 2664 O O . CYS A 1 3 ? 4.268 -5.219 -7.509 1.00 0.000 3 CYS A O 8
ATOM 2671 N N . GLY A 1 4 ? 5.535 -6.427 -6.096 1.00 0.000 4 GLY A N 8
ATOM 2672 C CA . GLY A 1 4 ? 6.659 -6.482 -7.012 1.00 0.000 4 GLY A CA 8
ATOM 2673 C C . GLY A 1 4 ? 7.961 -6.063 -6.360 1.00 0.000 4 GLY A C 8
ATOM 2674 O O . GLY A 1 4 ? 8.834 -6.885 -6.081 1.00 0.000 4 GLY A O 8
ATOM 2678 N N . PRO A 1 5 ? 8.106 -4.754 -6.106 1.00 0.000 5 PRO A N 8
ATOM 2679 C CA . PRO A 1 5 ? 9.308 -4.197 -5.481 1.00 0.000 5 PRO A CA 8
ATOM 2680 C C . PRO A 1 5 ? 9.436 -4.594 -4.014 1.00 0.000 5 PRO A C 8
ATOM 2681 O O . PRO A 1 5 ? 10.534 -4.868 -3.527 1.00 0.000 5 PRO A O 8
ATOM 2692 N N . LEU A 1 6 ? 8.307 -4.625 -3.314 1.00 0.000 6 LEU A N 8
ATOM 2693 C CA . LEU A 1 6 ? 8.293 -4.990 -1.902 1.00 0.000 6 LEU A CA 8
ATOM 2694 C C . LEU A 1 6 ? 7.971 -6.471 -1.726 1.00 0.000 6 LEU A C 8
ATOM 2695 O O . LEU A 1 6 ? 7.671 -7.171 -2.693 1.00 0.000 6 LEU A O 8
ATOM 2711 N N . PHE A 1 7 ? 8.032 -6.941 -0.484 1.00 0.000 7 PHE A N 8
ATOM 2712 C CA . PHE A 1 7 ? 7.746 -8.338 -0.181 1.00 0.000 7 PHE A CA 8
ATOM 2713 C C . PHE A 1 7 ? 6.318 -8.700 -0.578 1.00 0.000 7 PHE A C 8
ATOM 2714 O O . PHE A 1 7 ? 5.393 -7.908 -0.395 1.00 0.000 7 PHE A O 8
ATOM 2731 N N . GLN A 1 8 ? 6.147 -9.900 -1.122 1.00 0.000 8 GLN A N 8
ATOM 2732 C CA . GLN A 1 8 ? 4.832 -10.366 -1.546 1.00 0.000 8 GLN A CA 8
ATOM 2733 C C . GLN A 1 8 ? 4.487 -11.697 -0.886 1.00 0.000 8 GLN A C 8
ATOM 2734 O O . GLN A 1 8 ? 5.316 -12.295 -0.200 1.00 0.000 8 GLN A O 8
ATOM 2748 N N . CYS A 1 9 ? 3.258 -12.155 -1.097 1.00 0.000 9 CYS A N 8
ATOM 2749 C CA . CYS A 1 9 ? 2.802 -13.415 -0.522 1.00 0.000 9 CYS A CA 8
ATOM 2750 C C . CYS A 1 9 ? 3.509 -14.598 -1.176 1.00 0.000 9 CYS A C 8
ATOM 2751 O O . CYS A 1 9 ? 3.956 -14.532 -2.321 1.00 0.000 9 CYS A O 8
ATOM 2758 N N . PRO A 1 10 ? 3.614 -15.709 -0.431 1.00 0.000 10 PRO A N 8
ATOM 2759 C CA . PRO A 1 10 ? 4.265 -16.929 -0.917 1.00 0.000 10 PRO A CA 8
ATOM 2760 C C . PRO A 1 10 ? 3.458 -17.621 -2.011 1.00 0.000 10 PRO A C 8
ATOM 2761 O O . PRO A 1 10 ? 2.320 -17.243 -2.289 1.00 0.000 10 PRO A O 8
ATOM 2772 N N . ALA A 1 11 ? 4.055 -18.635 -2.629 1.00 0.000 11 ALA A N 8
ATOM 2773 C CA . ALA A 1 11 ? 3.390 -19.380 -3.690 1.00 0.000 11 ALA A CA 8
ATOM 2774 C C . ALA A 1 11 ? 1.995 -19.822 -3.261 1.00 0.000 11 ALA A C 8
ATOM 2775 O O . ALA A 1 11 ? 1.801 -20.299 -2.144 1.00 0.000 11 ALA A O 8
ATOM 2782 N N . GLY A 1 12 ? 1.026 -19.658 -4.156 1.00 0.000 12 GLY A N 8
ATOM 2783 C CA . GLY A 1 12 ? -0.339 -20.044 -3.850 1.00 0.000 12 GLY A CA 8
ATOM 2784 C C . GLY A 1 12 ? -1.181 -18.875 -3.380 1.00 0.000 12 GLY A C 8
ATOM 2785 O O . GLY A 1 12 ? -2.397 -18.864 -3.566 1.00 0.000 12 GLY A O 8
ATOM 2789 N N . GLN A 1 13 ? -0.532 -17.889 -2.769 1.00 0.000 13 GLN A N 8
ATOM 2790 C CA . GLN A 1 13 ? -1.231 -16.711 -2.268 1.00 0.000 13 GLN A CA 8
ATOM 2791 C C . GLN A 1 13 ? -1.093 -15.543 -3.239 1.00 0.000 13 GLN A C 8
ATOM 2792 O O . GLN A 1 13 ? -0.119 -15.457 -3.988 1.00 0.000 13 GLN A O 8
ATOM 2806 N N . TYR A 1 14 ? -2.073 -14.646 -3.222 1.00 0.000 14 TYR A N 8
ATOM 2807 C CA . TYR A 1 14 ? -2.062 -13.485 -4.103 1.00 0.000 14 TYR A CA 8
ATOM 2808 C C . TYR A 1 14 ? -2.432 -12.218 -3.338 1.00 0.000 14 TYR A C 8
ATOM 2809 O O . TYR A 1 14 ? -3.310 -12.233 -2.475 1.00 0.000 14 TYR A O 8
ATOM 2827 N N . CYS A 1 15 ? -1.755 -11.120 -3.661 1.00 0.000 15 CYS A N 8
ATOM 2828 C CA . CYS A 1 15 ? -2.011 -9.843 -3.007 1.00 0.000 15 CYS A CA 8
ATOM 2829 C C . CYS A 1 15 ? -3.085 -9.056 -3.752 1.00 0.000 15 CYS A C 8
ATOM 2830 O O . CYS A 1 15 ? -3.334 -9.293 -4.934 1.00 0.000 15 CYS A O 8
ATOM 2837 N N . GLN A 1 16 ? -3.717 -8.119 -3.052 1.00 0.000 16 GLN A N 8
ATOM 2838 C CA . GLN A 1 16 ? -4.765 -7.298 -3.647 1.00 0.000 16 GLN A CA 8
ATOM 2839 C C . GLN A 1 16 ? -4.450 -5.814 -3.486 1.00 0.000 16 GLN A C 8
ATOM 2840 O O . GLN A 1 16 ? -4.185 -5.342 -2.380 1.00 0.000 16 GLN A O 8
ATOM 2854 N N . ASP A 1 17 ? -4.482 -5.084 -4.595 1.00 0.000 17 ASP A N 8
ATOM 2855 C CA . ASP A 1 17 ? -4.201 -3.653 -4.577 1.00 0.000 17 ASP A CA 8
ATOM 2856 C C . ASP A 1 17 ? -5.486 -2.849 -4.406 1.00 0.000 17 ASP A C 8
ATOM 2857 O O . ASP A 1 17 ? -6.434 -3.002 -5.176 1.00 0.000 17 ASP A O 8
ATOM 2866 N N . LYS A 1 18 ? -5.511 -1.993 -3.391 1.00 0.000 18 LYS A N 8
ATOM 2867 C CA . LYS A 1 18 ? -6.679 -1.164 -3.117 1.00 0.000 18 LYS A CA 8
ATOM 2868 C C . LYS A 1 18 ? -6.264 0.261 -2.764 1.00 0.000 18 LYS A C 8
ATOM 2869 O O . LYS A 1 18 ? -5.850 0.536 -1.637 1.00 0.000 18 LYS A O 8
ATOM 2888 N N . ASP A 1 19 ? -6.379 1.163 -3.732 1.00 0.000 19 ASP A N 8
ATOM 2889 C CA . ASP A 1 19 ? -6.018 2.560 -3.523 1.00 0.000 19 ASP A CA 8
ATOM 2890 C C . ASP A 1 19 ? -4.601 2.678 -2.970 1.00 0.000 19 ASP A C 8
ATOM 2891 O O . ASP A 1 19 ? -4.321 3.534 -2.131 1.00 0.000 19 ASP A O 8
ATOM 2900 N N . GLY A 1 20 ? -3.711 1.812 -3.445 1.00 0.000 20 GLY A N 8
ATOM 2901 C CA . GLY A 1 20 ? -2.335 1.835 -2.986 1.00 0.000 20 GLY A CA 8
ATOM 2902 C C . GLY A 1 20 ? -2.076 0.831 -1.880 1.00 0.000 20 GLY A C 8
ATOM 2903 O O . GLY A 1 20 ? -0.929 0.467 -1.618 1.00 0.000 20 GLY A O 8
ATOM 2907 N N . THR A 1 21 ? -3.144 0.383 -1.227 1.00 0.000 21 THR A N 8
ATOM 2908 C CA . THR A 1 21 ? -3.026 -0.583 -0.142 1.00 0.000 21 THR A CA 8
ATOM 2909 C C . THR A 1 21 ? -2.772 -1.986 -0.680 1.00 0.000 21 THR A C 8
ATOM 2910 O O . THR A 1 21 ? -3.039 -2.273 -1.846 1.00 0.000 21 THR A O 8
ATOM 2921 N N . GLY A 1 22 ? -2.254 -2.859 0.179 1.00 0.000 22 GLY A N 8
ATOM 2922 C CA . GLY A 1 22 ? -1.972 -4.223 -0.229 1.00 0.000 22 GLY A CA 8
ATOM 2923 C C . GLY A 1 22 ? -2.441 -5.242 0.791 1.00 0.000 22 GLY A C 8
ATOM 2924 O O . GLY A 1 22 ? -1.989 -5.238 1.936 1.00 0.000 22 GLY A O 8
ATOM 2928 N N . TYR A 1 23 ? -3.352 -6.116 0.376 1.00 0.000 23 TYR A N 8
ATOM 2929 C CA . TYR A 1 23 ? -3.885 -7.142 1.264 1.00 0.000 23 TYR A CA 8
ATOM 2930 C C . TYR A 1 23 ? -3.541 -8.538 0.752 1.00 0.000 23 TYR A C 8
ATOM 2931 O O . TYR A 1 23 ? -3.761 -8.855 -0.418 1.00 0.000 23 TYR A O 8
ATOM 2949 N N . CYS A 1 24 ? -3.001 -9.369 1.637 1.00 0.000 24 CYS A N 8
ATOM 2950 C CA . CYS A 1 24 ? -2.626 -10.731 1.277 1.00 0.000 24 CYS A CA 8
ATOM 2951 C C . CYS A 1 24 ? -3.832 -11.663 1.343 1.00 0.000 24 CYS A C 8
ATOM 2952 O O . CYS A 1 24 ? -4.483 -11.780 2.381 1.00 0.000 24 CYS A O 8
ATOM 2959 N N . PHE A 1 25 ? -4.124 -12.324 0.228 1.00 0.000 25 PHE A N 8
ATOM 2960 C CA . PHE A 1 25 ? -5.253 -13.245 0.158 1.00 0.000 25 PHE A CA 8
ATOM 2961 C C . PHE A 1 25 ? -4.777 -14.667 -0.125 1.00 0.000 25 PHE A C 8
ATOM 2962 O O . PHE A 1 25 ? -3.789 -14.875 -0.830 1.00 0.000 25 PHE A O 8
ATOM 2979 N N . LYS A 1 26 ? -5.487 -15.643 0.430 1.00 0.000 26 LYS A N 8
ATOM 2980 C CA . LYS A 1 26 ? -5.140 -17.046 0.239 1.00 0.000 26 LYS A CA 8
ATOM 2981 C C . LYS A 1 26 ? -5.264 -17.442 -1.229 1.00 0.000 26 LYS A C 8
ATOM 2982 O O . LYS A 1 26 ? -6.199 -17.031 -1.915 1.00 0.000 26 LYS A O 8
ATOM 3001 N N . TYR A 1 1 ? 1.553 0.587 -0.267 1.00 0.000 1 TYR A N 9
ATOM 3002 C CA . TYR A 1 1 ? 2.310 0.291 -1.478 1.00 0.000 1 TYR A CA 9
ATOM 3003 C C . TYR A 1 1 ? 1.703 -0.893 -2.223 1.00 0.000 1 TYR A C 9
ATOM 3004 O O . TYR A 1 1 ? 0.936 -1.673 -1.657 1.00 0.000 1 TYR A O 9
ATOM 3022 N N . THR A 1 2 ? 2.052 -1.023 -3.500 1.00 0.000 2 THR A N 9
ATOM 3023 C CA . THR A 1 2 ? 1.543 -2.111 -4.325 1.00 0.000 2 THR A CA 9
ATOM 3024 C C . THR A 1 2 ? 2.501 -3.297 -4.323 1.00 0.000 2 THR A C 9
ATOM 3025 O O . THR A 1 2 ? 3.712 -3.130 -4.172 1.00 0.000 2 THR A O 9
ATOM 3036 N N . CYS A 1 3 ? 1.952 -4.495 -4.492 1.00 0.000 3 CYS A N 9
ATOM 3037 C CA . CYS A 1 3 ? 2.757 -5.710 -4.510 1.00 0.000 3 CYS A CA 9
ATOM 3038 C C . CYS A 1 3 ? 3.736 -5.697 -5.680 1.00 0.000 3 CYS A C 9
ATOM 3039 O O . CYS A 1 3 ? 3.404 -5.246 -6.776 1.00 0.000 3 CYS A O 9
ATOM 3046 N N . GLY A 1 4 ? 4.945 -6.195 -5.439 1.00 0.000 4 GLY A N 9
ATOM 3047 C CA . GLY A 1 4 ? 5.954 -6.231 -6.482 1.00 0.000 4 GLY A CA 9
ATOM 3048 C C . GLY A 1 4 ? 7.352 -5.996 -5.945 1.00 0.000 4 GLY A C 9
ATOM 3049 O O . GLY A 1 4 ? 8.154 -6.921 -5.817 1.00 0.000 4 GLY A O 9
ATOM 3053 N N . PRO A 1 5 ? 7.661 -4.731 -5.621 1.00 0.000 5 PRO A N 9
ATOM 3054 C CA . PRO A 1 5 ? 8.973 -4.348 -5.091 1.00 0.000 5 PRO A CA 9
ATOM 3055 C C . PRO A 1 5 ? 9.201 -4.870 -3.676 1.00 0.000 5 PRO A C 9
ATOM 3056 O O . PRO A 1 5 ? 10.278 -5.373 -3.355 1.00 0.000 5 PRO A O 9
ATOM 3067 N N . LEU A 1 6 ? 8.181 -4.747 -2.834 1.00 0.000 6 LEU A N 9
ATOM 3068 C CA . LEU A 1 6 ? 8.270 -5.207 -1.452 1.00 0.000 6 LEU A CA 9
ATOM 3069 C C . LEU A 1 6 ? 8.003 -6.705 -1.359 1.00 0.000 6 LEU A C 9
ATOM 3070 O O . LEU A 1 6 ? 7.687 -7.354 -2.357 1.00 0.000 6 LEU A O 9
ATOM 3086 N N . PHE A 1 7 ? 8.129 -7.250 -0.153 1.00 0.000 7 PHE A N 9
ATOM 3087 C CA . PHE A 1 7 ? 7.900 -8.673 0.071 1.00 0.000 7 PHE A CA 9
ATOM 3088 C C . PHE A 1 7 ? 6.534 -9.094 -0.464 1.00 0.000 7 PHE A C 9
ATOM 3089 O O . PHE A 1 7 ? 5.524 -8.445 -0.195 1.00 0.000 7 PHE A O 9
ATOM 3106 N N . GLN A 1 8 ? 6.513 -10.185 -1.222 1.00 0.000 8 GLN A N 9
ATOM 3107 C CA . GLN A 1 8 ? 5.272 -10.693 -1.796 1.00 0.000 8 GLN A CA 9
ATOM 3108 C C . GLN A 1 8 ? 4.853 -11.994 -1.120 1.00 0.000 8 GLN A C 9
ATOM 3109 O O . GLN A 1 8 ? 5.668 -12.671 -0.492 1.00 0.000 8 GLN A O 9
ATOM 3123 N N . CYS A 1 9 ? 3.576 -12.339 -1.253 1.00 0.000 9 CYS A N 9
ATOM 3124 C CA . CYS A 1 9 ? 3.047 -13.559 -0.655 1.00 0.000 9 CYS A CA 9
ATOM 3125 C C . CYS A 1 9 ? 3.656 -14.794 -1.311 1.00 0.000 9 CYS A C 9
ATOM 3126 O O . CYS A 1 9 ? 4.080 -14.769 -2.467 1.00 0.000 9 CYS A O 9
ATOM 3133 N N . PRO A 1 10 ? 3.700 -15.903 -0.558 1.00 0.000 10 PRO A N 9
ATOM 3134 C CA . PRO A 1 10 ? 4.253 -17.170 -1.045 1.00 0.000 10 PRO A CA 9
ATOM 3135 C C . PRO A 1 10 ? 3.376 -17.813 -2.114 1.00 0.000 10 PRO A C 9
ATOM 3136 O O . PRO A 1 10 ? 2.261 -17.360 -2.370 1.00 0.000 10 PRO A O 9
ATOM 3147 N N . ALA A 1 11 ? 3.888 -18.871 -2.735 1.00 0.000 11 ALA A N 9
ATOM 3148 C CA . ALA A 1 11 ? 3.149 -19.577 -3.775 1.00 0.000 11 ALA A CA 9
ATOM 3149 C C . ALA A 1 11 ? 1.737 -19.916 -3.311 1.00 0.000 11 ALA A C 9
ATOM 3150 O O . ALA A 1 11 ? 1.532 -20.350 -2.178 1.00 0.000 11 ALA A O 9
ATOM 3157 N N . GLY A 1 12 ? 0.764 -19.714 -4.195 1.00 0.000 12 GLY A N 9
ATOM 3158 C CA . GLY A 1 12 ? -0.618 -20.003 -3.856 1.00 0.000 12 GLY A CA 9
ATOM 3159 C C . GLY A 1 12 ? -1.369 -18.773 -3.388 1.00 0.000 12 GLY A C 9
ATOM 3160 O O . GLY A 1 12 ? -2.586 -18.684 -3.549 1.00 0.000 12 GLY A O 9
ATOM 3164 N N . GLN A 1 13 ? -0.644 -17.824 -2.806 1.00 0.000 13 GLN A N 9
ATOM 3165 C CA . GLN A 1 13 ? -1.251 -16.594 -2.312 1.00 0.000 13 GLN A CA 9
ATOM 3166 C C . GLN A 1 13 ? -1.071 -15.457 -3.312 1.00 0.000 13 GLN A C 9
ATOM 3167 O O . GLN A 1 13 ? -0.088 -15.418 -4.052 1.00 0.000 13 GLN A O 9
ATOM 3181 N N . TYR A 1 14 ? -2.027 -14.534 -3.329 1.00 0.000 14 TYR A N 9
ATOM 3182 C CA . TYR A 1 14 ? -1.975 -13.397 -4.241 1.00 0.000 14 TYR A CA 9
ATOM 3183 C C . TYR A 1 14 ? -2.242 -12.091 -3.499 1.00 0.000 14 TYR A C 9
ATOM 3184 O O . TYR A 1 14 ? -3.041 -12.048 -2.563 1.00 0.000 14 TYR A O 9
ATOM 3202 N N . CYS A 1 15 ? -1.569 -11.028 -3.925 1.00 0.000 15 CYS A N 9
ATOM 3203 C CA . CYS A 1 15 ? -1.732 -9.720 -3.303 1.00 0.000 15 CYS A CA 9
ATOM 3204 C C . CYS A 1 15 ? -2.999 -9.034 -3.804 1.00 0.000 15 CYS A C 9
ATOM 3205 O O . CYS A 1 15 ? -3.512 -9.362 -4.874 1.00 0.000 15 CYS A O 9
ATOM 3212 N N . GLN A 1 16 ? -3.497 -8.080 -3.024 1.00 0.000 16 GLN A N 9
ATOM 3213 C CA . GLN A 1 16 ? -4.704 -7.348 -3.389 1.00 0.000 16 GLN A CA 9
ATOM 3214 C C . GLN A 1 16 ? -4.456 -5.843 -3.367 1.00 0.000 16 GLN A C 9
ATOM 3215 O O . GLN A 1 16 ? -3.983 -5.297 -2.370 1.00 0.000 16 GLN A O 9
ATOM 3229 N N . ASP A 1 17 ? -4.779 -5.179 -4.471 1.00 0.000 17 ASP A N 9
ATOM 3230 C CA . ASP A 1 17 ? -4.592 -3.737 -4.578 1.00 0.000 17 ASP A CA 9
ATOM 3231 C C . ASP A 1 17 ? -5.861 -2.993 -4.175 1.00 0.000 17 ASP A C 9
ATOM 3232 O O . ASP A 1 17 ? -6.944 -3.264 -4.694 1.00 0.000 17 ASP A O 9
ATOM 3241 N N . LYS A 1 18 ? -5.720 -2.054 -3.245 1.00 0.000 18 LYS A N 9
ATOM 3242 C CA . LYS A 1 18 ? -6.855 -1.270 -2.771 1.00 0.000 18 LYS A CA 9
ATOM 3243 C C . LYS A 1 18 ? -6.468 0.195 -2.594 1.00 0.000 18 LYS A C 9
ATOM 3244 O O . LYS A 1 18 ? -5.845 0.566 -1.599 1.00 0.000 18 LYS A O 9
ATOM 3263 N N . ASP A 1 19 ? -6.842 1.021 -3.564 1.00 0.000 19 ASP A N 9
ATOM 3264 C CA . ASP A 1 19 ? -6.536 2.446 -3.515 1.00 0.000 19 ASP A CA 9
ATOM 3265 C C . ASP A 1 19 ? -5.046 2.675 -3.278 1.00 0.000 19 ASP A C 9
ATOM 3266 O O . ASP A 1 19 ? -4.655 3.594 -2.561 1.00 0.000 19 ASP A O 9
ATOM 3275 N N . GLY A 1 20 ? -4.219 1.829 -3.886 1.00 0.000 20 GLY A N 9
ATOM 3276 C CA . GLY A 1 20 ? -2.782 1.955 -3.728 1.00 0.000 20 GLY A CA 9
ATOM 3277 C C . GLY A 1 20 ? -2.234 1.037 -2.653 1.00 0.000 20 GLY A C 9
ATOM 3278 O O . GLY A 1 20 ? -1.037 0.750 -2.621 1.00 0.000 20 GLY A O 9
ATOM 3282 N N . THR A 1 21 ? -3.112 0.574 -1.768 1.00 0.000 21 THR A N 9
ATOM 3283 C CA . THR A 1 21 ? -2.710 -0.314 -0.686 1.00 0.000 21 THR A CA 9
ATOM 3284 C C . THR A 1 21 ? -2.459 -1.728 -1.198 1.00 0.000 21 THR A C 9
ATOM 3285 O O . THR A 1 21 ? -2.927 -2.101 -2.273 1.00 0.000 21 THR A O 9
ATOM 3296 N N . GLY A 1 22 ? -1.716 -2.511 -0.422 1.00 0.000 22 GLY A N 9
ATOM 3297 C CA . GLY A 1 22 ? -1.416 -3.875 -0.815 1.00 0.000 22 GLY A CA 9
ATOM 3298 C C . GLY A 1 22 ? -1.592 -4.859 0.324 1.00 0.000 22 GLY A C 9
ATOM 3299 O O . GLY A 1 22 ? -0.910 -4.765 1.346 1.00 0.000 22 GLY A O 9
ATOM 3303 N N . TYR A 1 23 ? -2.509 -5.804 0.152 1.00 0.000 23 TYR A N 9
ATOM 3304 C CA . TYR A 1 23 ? -2.776 -6.807 1.176 1.00 0.000 23 TYR A CA 9
ATOM 3305 C C . TYR A 1 23 ? -2.465 -8.208 0.660 1.00 0.000 23 TYR A C 9
ATOM 3306 O O . TYR A 1 23 ? -2.248 -8.409 -0.535 1.00 0.000 23 TYR A O 9
ATOM 3324 N N . CYS A 1 24 ? -2.448 -9.176 1.570 1.00 0.000 24 CYS A N 9
ATOM 3325 C CA . CYS A 1 24 ? -2.165 -10.560 1.210 1.00 0.000 24 CYS A CA 9
ATOM 3326 C C . CYS A 1 24 ? -3.435 -11.404 1.253 1.00 0.000 24 CYS A C 9
ATOM 3327 O O . CYS A 1 24 ? -4.089 -11.508 2.291 1.00 0.000 24 CYS A O 9
ATOM 3334 N N . PHE A 1 25 ? -3.778 -12.006 0.119 1.00 0.000 25 PHE A N 9
ATOM 3335 C CA . PHE A 1 25 ? -4.971 -12.840 0.027 1.00 0.000 25 PHE A CA 9
ATOM 3336 C C . PHE A 1 25 ? -4.595 -14.303 -0.193 1.00 0.000 25 PHE A C 9
ATOM 3337 O O . PHE A 1 25 ? -3.619 -14.609 -0.878 1.00 0.000 25 PHE A O 9
ATOM 3354 N N . LYS A 1 26 ? -5.377 -15.203 0.393 1.00 0.000 26 LYS A N 9
ATOM 3355 C CA . LYS A 1 26 ? -5.129 -16.634 0.263 1.00 0.000 26 LYS A CA 9
ATOM 3356 C C . LYS A 1 26 ? -5.327 -17.090 -1.179 1.00 0.000 26 LYS A C 9
ATOM 3357 O O . LYS A 1 26 ? -6.284 -16.690 -1.841 1.00 0.000 26 LYS A O 9
ATOM 3376 N N . TYR A 1 1 ? 0.948 0.793 -0.482 1.00 0.000 1 TYR A N 10
ATOM 3377 C CA . TYR A 1 1 ? 1.978 0.253 -1.361 1.00 0.000 1 TYR A CA 10
ATOM 3378 C C . TYR A 1 1 ? 1.442 -0.923 -2.172 1.00 0.000 1 TYR A C 10
ATOM 3379 O O . TYR A 1 1 ? 0.654 -1.728 -1.675 1.00 0.000 1 TYR A O 10
ATOM 3397 N N . THR A 1 2 ? 1.877 -1.016 -3.425 1.00 0.000 2 THR A N 10
ATOM 3398 C CA . THR A 1 2 ? 1.442 -2.092 -4.306 1.00 0.000 2 THR A CA 10
ATOM 3399 C C . THR A 1 2 ? 2.422 -3.259 -4.276 1.00 0.000 2 THR A C 10
ATOM 3400 O O . THR A 1 2 ? 3.617 -3.073 -4.042 1.00 0.000 2 THR A O 10
ATOM 3411 N N . CYS A 1 3 ? 1.911 -4.462 -4.513 1.00 0.000 3 CYS A N 10
ATOM 3412 C CA . CYS A 1 3 ? 2.742 -5.660 -4.514 1.00 0.000 3 CYS A CA 10
ATOM 3413 C C . CYS A 1 3 ? 3.733 -5.634 -5.673 1.00 0.000 3 CYS A C 10
ATOM 3414 O O . CYS A 1 3 ? 3.423 -5.143 -6.758 1.00 0.000 3 CYS A O 10
ATOM 3421 N N . GLY A 1 4 ? 4.928 -6.168 -5.435 1.00 0.000 4 GLY A N 10
ATOM 3422 C CA . GLY A 1 4 ? 5.946 -6.196 -6.469 1.00 0.000 4 GLY A CA 10
ATOM 3423 C C . GLY A 1 4 ? 7.336 -5.939 -5.920 1.00 0.000 4 GLY A C 10
ATOM 3424 O O . GLY A 1 4 ? 8.149 -6.852 -5.779 1.00 0.000 4 GLY A O 10
ATOM 3428 N N . PRO A 1 5 ? 7.625 -4.669 -5.602 1.00 0.000 5 PRO A N 10
ATOM 3429 C CA . PRO A 1 5 ? 8.927 -4.264 -5.062 1.00 0.000 5 PRO A CA 10
ATOM 3430 C C . PRO A 1 5 ? 9.148 -4.773 -3.642 1.00 0.000 5 PRO A C 10
ATOM 3431 O O . PRO A 1 5 ? 10.244 -5.213 -3.293 1.00 0.000 5 PRO A O 10
ATOM 3442 N N . LEU A 1 6 ? 8.102 -4.711 -2.826 1.00 0.000 6 LEU A N 10
ATOM 3443 C CA . LEU A 1 6 ? 8.182 -5.166 -1.443 1.00 0.000 6 LEU A CA 10
ATOM 3444 C C . LEU A 1 6 ? 7.933 -6.668 -1.349 1.00 0.000 6 LEU A C 10
ATOM 3445 O O . LEU A 1 6 ? 7.637 -7.323 -2.348 1.00 0.000 6 LEU A O 10
ATOM 3461 N N . PHE A 1 7 ? 8.053 -7.208 -0.140 1.00 0.000 7 PHE A N 10
ATOM 3462 C CA . PHE A 1 7 ? 7.840 -8.633 0.085 1.00 0.000 7 PHE A CA 10
ATOM 3463 C C . PHE A 1 7 ? 6.486 -9.074 -0.464 1.00 0.000 7 PHE A C 10
ATOM 3464 O O . PHE A 1 7 ? 5.465 -8.435 -0.212 1.00 0.000 7 PHE A O 10
ATOM 3481 N N . GLN A 1 8 ? 6.488 -10.170 -1.216 1.00 0.000 8 GLN A N 10
ATOM 3482 C CA . GLN A 1 8 ? 5.261 -10.696 -1.803 1.00 0.000 8 GLN A CA 10
ATOM 3483 C C . GLN A 1 8 ? 4.847 -11.997 -1.123 1.00 0.000 8 GLN A C 10
ATOM 3484 O O . GLN A 1 8 ? 5.663 -12.664 -0.486 1.00 0.000 8 GLN A O 10
ATOM 3498 N N . CYS A 1 9 ? 3.574 -12.352 -1.262 1.00 0.000 9 CYS A N 10
ATOM 3499 C CA . CYS A 1 9 ? 3.050 -13.572 -0.661 1.00 0.000 9 CYS A CA 10
ATOM 3500 C C . CYS A 1 9 ? 3.650 -14.807 -1.326 1.00 0.000 9 CYS A C 10
ATOM 3501 O O . CYS A 1 9 ? 4.062 -14.780 -2.486 1.00 0.000 9 CYS A O 10
ATOM 3508 N N . PRO A 1 10 ? 3.701 -15.918 -0.576 1.00 0.000 10 PRO A N 10
ATOM 3509 C CA . PRO A 1 10 ? 4.249 -17.184 -1.072 1.00 0.000 10 PRO A CA 10
ATOM 3510 C C . PRO A 1 10 ? 3.359 -17.824 -2.133 1.00 0.000 10 PRO A C 10
ATOM 3511 O O . PRO A 1 10 ? 2.242 -17.369 -2.376 1.00 0.000 10 PRO A O 10
ATOM 3522 N N . ALA A 1 11 ? 3.862 -18.882 -2.761 1.00 0.000 11 ALA A N 10
ATOM 3523 C CA . ALA A 1 11 ? 3.112 -19.585 -3.793 1.00 0.000 11 ALA A CA 10
ATOM 3524 C C . ALA A 1 11 ? 1.701 -19.916 -3.318 1.00 0.000 11 ALA A C 10
ATOM 3525 O O . ALA A 1 11 ? 1.502 -20.331 -2.177 1.00 0.000 11 ALA A O 10
ATOM 3532 N N . GLY A 1 12 ? 0.725 -19.730 -4.201 1.00 0.000 12 GLY A N 10
ATOM 3533 C CA . GLY A 1 12 ? -0.655 -20.013 -3.851 1.00 0.000 12 GLY A CA 10
ATOM 3534 C C . GLY A 1 12 ? -1.400 -18.779 -3.382 1.00 0.000 12 GLY A C 10
ATOM 3535 O O . GLY A 1 12 ? -2.617 -18.686 -3.535 1.00 0.000 12 GLY A O 10
ATOM 3539 N N . GLN A 1 13 ? -0.667 -17.830 -2.809 1.00 0.000 13 GLN A N 10
ATOM 3540 C CA . GLN A 1 13 ? -1.267 -16.596 -2.314 1.00 0.000 13 GLN A CA 10
ATOM 3541 C C . GLN A 1 13 ? -1.095 -15.465 -3.322 1.00 0.000 13 GLN A C 10
ATOM 3542 O O . GLN A 1 13 ? -0.129 -15.441 -4.085 1.00 0.000 13 GLN A O 10
ATOM 3556 N N . TYR A 1 14 ? -2.038 -14.529 -3.319 1.00 0.000 14 TYR A N 10
ATOM 3557 C CA . TYR A 1 14 ? -1.992 -13.396 -4.235 1.00 0.000 14 TYR A CA 10
ATOM 3558 C C . TYR A 1 14 ? -2.240 -12.086 -3.494 1.00 0.000 14 TYR A C 10
ATOM 3559 O O . TYR A 1 14 ? -3.032 -12.031 -2.553 1.00 0.000 14 TYR A O 10
ATOM 3577 N N . CYS A 1 15 ? -1.558 -11.031 -3.926 1.00 0.000 15 CYS A N 10
ATOM 3578 C CA . CYS A 1 15 ? -1.702 -9.719 -3.306 1.00 0.000 15 CYS A CA 10
ATOM 3579 C C . CYS A 1 15 ? -2.982 -9.034 -3.775 1.00 0.000 15 CYS A C 10
ATOM 3580 O O . CYS A 1 15 ? -3.525 -9.365 -4.829 1.00 0.000 15 CYS A O 10
ATOM 3587 N N . GLN A 1 16 ? -3.458 -8.077 -2.985 1.00 0.000 16 GLN A N 10
ATOM 3588 C CA . GLN A 1 16 ? -4.674 -7.345 -3.319 1.00 0.000 16 GLN A CA 10
ATOM 3589 C C . GLN A 1 16 ? -4.418 -5.842 -3.336 1.00 0.000 16 GLN A C 10
ATOM 3590 O O . GLN A 1 16 ? -3.910 -5.278 -2.366 1.00 0.000 16 GLN A O 10
ATOM 3604 N N . ASP A 1 17 ? -4.772 -5.199 -4.443 1.00 0.000 17 ASP A N 10
ATOM 3605 C CA . ASP A 1 17 ? -4.581 -3.760 -4.585 1.00 0.000 17 ASP A CA 10
ATOM 3606 C C . ASP A 1 17 ? -5.844 -3.002 -4.187 1.00 0.000 17 ASP A C 10
ATOM 3607 O O . ASP A 1 17 ? -6.928 -3.262 -4.710 1.00 0.000 17 ASP A O 10
ATOM 3616 N N . LYS A 1 18 ? -5.696 -2.064 -3.258 1.00 0.000 18 LYS A N 10
ATOM 3617 C CA . LYS A 1 18 ? -6.823 -1.267 -2.789 1.00 0.000 18 LYS A CA 10
ATOM 3618 C C . LYS A 1 18 ? -6.426 0.198 -2.633 1.00 0.000 18 LYS A C 10
ATOM 3619 O O . LYS A 1 18 ? -5.794 0.577 -1.647 1.00 0.000 18 LYS A O 10
ATOM 3638 N N . ASP A 1 19 ? -6.803 1.015 -3.610 1.00 0.000 19 ASP A N 10
ATOM 3639 C CA . ASP A 1 19 ? -6.488 2.439 -3.579 1.00 0.000 19 ASP A CA 10
ATOM 3640 C C . ASP A 1 19 ? -4.995 2.661 -3.355 1.00 0.000 19 ASP A C 10
ATOM 3641 O O . ASP A 1 19 ? -4.592 3.616 -2.693 1.00 0.000 19 ASP A O 10
ATOM 3650 N N . GLY A 1 20 ? -4.180 1.770 -3.910 1.00 0.000 20 GLY A N 10
ATOM 3651 C CA . GLY A 1 20 ? -2.741 1.886 -3.759 1.00 0.000 20 GLY A CA 10
ATOM 3652 C C . GLY A 1 20 ? -2.197 0.972 -2.678 1.00 0.000 20 GLY A C 10
ATOM 3653 O O . GLY A 1 20 ? -1.002 0.673 -2.651 1.00 0.000 20 GLY A O 10
ATOM 3657 N N . THR A 1 21 ? -3.074 0.528 -1.784 1.00 0.000 21 THR A N 10
ATOM 3658 C CA . THR A 1 21 ? -2.675 -0.354 -0.695 1.00 0.000 21 THR A CA 10
ATOM 3659 C C . THR A 1 21 ? -2.427 -1.772 -1.198 1.00 0.000 21 THR A C 10
ATOM 3660 O O . THR A 1 21 ? -2.918 -2.160 -2.257 1.00 0.000 21 THR A O 10
ATOM 3671 N N . GLY A 1 22 ? -1.661 -2.542 -0.431 1.00 0.000 22 GLY A N 10
ATOM 3672 C CA . GLY A 1 22 ? -1.362 -3.909 -0.816 1.00 0.000 22 GLY A CA 10
ATOM 3673 C C . GLY A 1 22 ? -1.542 -4.886 0.329 1.00 0.000 22 GLY A C 10
ATOM 3674 O O . GLY A 1 22 ? -0.857 -4.792 1.348 1.00 0.000 22 GLY A O 10
ATOM 3678 N N . TYR A 1 23 ? -2.465 -5.826 0.163 1.00 0.000 23 TYR A N 10
ATOM 3679 C CA . TYR A 1 23 ? -2.736 -6.822 1.192 1.00 0.000 23 TYR A CA 10
ATOM 3680 C C . TYR A 1 23 ? -2.430 -8.228 0.684 1.00 0.000 23 TYR A C 10
ATOM 3681 O O . TYR A 1 23 ? -2.211 -8.436 -0.510 1.00 0.000 23 TYR A O 10
ATOM 3699 N N . CYS A 1 24 ? -2.416 -9.191 1.600 1.00 0.000 24 CYS A N 10
ATOM 3700 C CA . CYS A 1 24 ? -2.138 -10.578 1.247 1.00 0.000 24 CYS A CA 10
ATOM 3701 C C . CYS A 1 24 ? -3.410 -11.419 1.301 1.00 0.000 24 CYS A C 10
ATOM 3702 O O . CYS A 1 24 ? -4.051 -11.528 2.347 1.00 0.000 24 CYS A O 10
ATOM 3709 N N . PHE A 1 25 ? -3.769 -12.012 0.168 1.00 0.000 25 PHE A N 10
ATOM 3710 C CA . PHE A 1 25 ? -4.964 -12.843 0.085 1.00 0.000 25 PHE A CA 10
ATOM 3711 C C . PHE A 1 25 ? -4.595 -14.306 -0.143 1.00 0.000 25 PHE A C 10
ATOM 3712 O O . PHE A 1 25 ? -3.630 -14.614 -0.843 1.00 0.000 25 PHE A O 10
ATOM 3729 N N . LYS A 1 26 ? -5.369 -15.205 0.454 1.00 0.000 26 LYS A N 10
ATOM 3730 C CA . LYS A 1 26 ? -5.126 -16.637 0.318 1.00 0.000 26 LYS A CA 10
ATOM 3731 C C . LYS A 1 26 ? -5.340 -17.090 -1.123 1.00 0.000 26 LYS A C 10
ATOM 3732 O O . LYS A 1 26 ? -6.306 -16.690 -1.772 1.00 0.000 26 LYS A O 10
ATOM 3751 N N . TYR A 1 1 ? 2.169 2.335 -3.298 1.00 0.000 1 TYR A N 11
ATOM 3752 C CA . TYR A 1 1 ? 3.061 1.250 -3.690 1.00 0.000 1 TYR A CA 11
ATOM 3753 C C . TYR A 1 1 ? 2.269 -0.002 -4.054 1.00 0.000 1 TYR A C 11
ATOM 3754 O O . TYR A 1 1 ? 1.416 -0.457 -3.291 1.00 0.000 1 TYR A O 11
ATOM 3772 N N . THR A 1 2 ? 2.558 -0.556 -5.228 1.00 0.000 2 THR A N 11
ATOM 3773 C CA . THR A 1 2 ? 1.874 -1.755 -5.696 1.00 0.000 2 THR A CA 11
ATOM 3774 C C . THR A 1 2 ? 2.731 -2.997 -5.480 1.00 0.000 2 THR A C 11
ATOM 3775 O O . THR A 1 2 ? 3.903 -2.899 -5.115 1.00 0.000 2 THR A O 11
ATOM 3786 N N . CYS A 1 3 ? 2.140 -4.165 -5.707 1.00 0.000 3 CYS A N 11
ATOM 3787 C CA . CYS A 1 3 ? 2.849 -5.428 -5.538 1.00 0.000 3 CYS A CA 11
ATOM 3788 C C . CYS A 1 3 ? 4.017 -5.531 -6.516 1.00 0.000 3 CYS A C 11
ATOM 3789 O O . CYS A 1 3 ? 3.949 -5.026 -7.636 1.00 0.000 3 CYS A O 11
ATOM 3796 N N . GLY A 1 4 ? 5.087 -6.190 -6.083 1.00 0.000 4 GLY A N 11
ATOM 3797 C CA . GLY A 1 4 ? 6.254 -6.348 -6.931 1.00 0.000 4 GLY A CA 11
ATOM 3798 C C . GLY A 1 4 ? 7.540 -5.963 -6.227 1.00 0.000 4 GLY A C 11
ATOM 3799 O O . GLY A 1 4 ? 8.330 -6.816 -5.823 1.00 0.000 4 GLY A O 11
ATOM 3803 N N . PRO A 1 5 ? 7.764 -4.650 -6.072 1.00 0.000 5 PRO A N 11
ATOM 3804 C CA . PRO A 1 5 ? 8.963 -4.124 -5.412 1.00 0.000 5 PRO A CA 11
ATOM 3805 C C . PRO A 1 5 ? 8.968 -4.401 -3.913 1.00 0.000 5 PRO A C 11
ATOM 3806 O O . PRO A 1 5 ? 10.023 -4.615 -3.314 1.00 0.000 5 PRO A O 11
ATOM 3817 N N . LEU A 1 6 ? 7.784 -4.396 -3.311 1.00 0.000 6 LEU A N 11
ATOM 3818 C CA . LEU A 1 6 ? 7.651 -4.648 -1.880 1.00 0.000 6 LEU A CA 11
ATOM 3819 C C . LEU A 1 6 ? 7.401 -6.128 -1.608 1.00 0.000 6 LEU A C 11
ATOM 3820 O O . LEU A 1 6 ? 7.267 -6.926 -2.536 1.00 0.000 6 LEU A O 11
ATOM 3836 N N . PHE A 1 7 ? 7.338 -6.487 -0.331 1.00 0.000 7 PHE A N 11
ATOM 3837 C CA . PHE A 1 7 ? 7.102 -7.871 0.064 1.00 0.000 7 PHE A CA 11
ATOM 3838 C C . PHE A 1 7 ? 5.837 -8.416 -0.593 1.00 0.000 7 PHE A C 11
ATOM 3839 O O . PHE A 1 7 ? 4.891 -7.672 -0.852 1.00 0.000 7 PHE A O 11
ATOM 3856 N N . GLN A 1 8 ? 5.829 -9.718 -0.858 1.00 0.000 8 GLN A N 11
ATOM 3857 C CA . GLN A 1 8 ? 4.681 -10.362 -1.485 1.00 0.000 8 GLN A CA 11
ATOM 3858 C C . GLN A 1 8 ? 4.330 -11.663 -0.771 1.00 0.000 8 GLN A C 11
ATOM 3859 O O . GLN A 1 8 ? 5.014 -12.073 0.167 1.00 0.000 8 GLN A O 11
ATOM 3873 N N . CYS A 1 9 ? 3.259 -12.308 -1.220 1.00 0.000 9 CYS A N 11
ATOM 3874 C CA . CYS A 1 9 ? 2.815 -13.563 -0.624 1.00 0.000 9 CYS A CA 11
ATOM 3875 C C . CYS A 1 9 ? 3.518 -14.752 -1.273 1.00 0.000 9 CYS A C 11
ATOM 3876 O O . CYS A 1 9 ? 3.949 -14.698 -2.425 1.00 0.000 9 CYS A O 11
ATOM 3883 N N . PRO A 1 10 ? 3.637 -15.853 -0.516 1.00 0.000 10 PRO A N 11
ATOM 3884 C CA . PRO A 1 10 ? 4.286 -17.076 -0.996 1.00 0.000 10 PRO A CA 11
ATOM 3885 C C . PRO A 1 10 ? 3.467 -17.784 -2.070 1.00 0.000 10 PRO A C 11
ATOM 3886 O O . PRO A 1 10 ? 2.325 -17.414 -2.337 1.00 0.000 10 PRO A O 11
ATOM 3897 N N . ALA A 1 11 ? 4.059 -18.805 -2.682 1.00 0.000 11 ALA A N 11
ATOM 3898 C CA . ALA A 1 11 ? 3.383 -19.566 -3.725 1.00 0.000 11 ALA A CA 11
ATOM 3899 C C . ALA A 1 11 ? 1.999 -20.014 -3.268 1.00 0.000 11 ALA A C 11
ATOM 3900 O O . ALA A 1 11 ? 1.839 -20.550 -2.172 1.00 0.000 11 ALA A O 11
ATOM 3907 N N . GLY A 1 12 ? 0.999 -19.790 -4.116 1.00 0.000 12 GLY A N 11
ATOM 3908 C CA . GLY A 1 12 ? -0.359 -20.177 -3.780 1.00 0.000 12 GLY A CA 11
ATOM 3909 C C . GLY A 1 12 ? -1.198 -19.002 -3.318 1.00 0.000 12 GLY A C 11
ATOM 3910 O O . GLY A 1 12 ? -2.418 -19.000 -3.483 1.00 0.000 12 GLY A O 11
ATOM 3914 N N . GLN A 1 13 ? -0.544 -18.002 -2.736 1.00 0.000 13 GLN A N 11
ATOM 3915 C CA . GLN A 1 13 ? -1.240 -16.818 -2.246 1.00 0.000 13 GLN A CA 11
ATOM 3916 C C . GLN A 1 13 ? -1.060 -15.646 -3.205 1.00 0.000 13 GLN A C 11
ATOM 3917 O O . GLN A 1 13 ? -0.064 -15.565 -3.924 1.00 0.000 13 GLN A O 11
ATOM 3931 N N . TYR A 1 14 ? -2.031 -14.739 -3.211 1.00 0.000 14 TYR A N 11
ATOM 3932 C CA . TYR A 1 14 ? -1.981 -13.572 -4.084 1.00 0.000 14 TYR A CA 11
ATOM 3933 C C . TYR A 1 14 ? -2.336 -12.302 -3.316 1.00 0.000 14 TYR A C 11
ATOM 3934 O O . TYR A 1 14 ? -3.207 -12.311 -2.445 1.00 0.000 14 TYR A O 11
ATOM 3952 N N . CYS A 1 15 ? -1.656 -11.209 -3.646 1.00 0.000 15 CYS A N 11
ATOM 3953 C CA . CYS A 1 15 ? -1.897 -9.930 -2.990 1.00 0.000 15 CYS A CA 11
ATOM 3954 C C . CYS A 1 15 ? -2.946 -9.120 -3.747 1.00 0.000 15 CYS A C 11
ATOM 3955 O O . CYS A 1 15 ? -3.182 -9.348 -4.933 1.00 0.000 15 CYS A O 11
ATOM 3962 N N . GLN A 1 16 ? -3.570 -8.175 -3.052 1.00 0.000 16 GLN A N 11
ATOM 3963 C CA . GLN A 1 16 ? -4.593 -7.331 -3.658 1.00 0.000 16 GLN A CA 11
ATOM 3964 C C . GLN A 1 16 ? -4.244 -5.855 -3.504 1.00 0.000 16 GLN A C 11
ATOM 3965 O O . GLN A 1 16 ? -3.976 -5.382 -2.399 1.00 0.000 16 GLN A O 11
ATOM 3979 N N . ASP A 1 17 ? -4.247 -5.132 -4.618 1.00 0.000 17 ASP A N 11
ATOM 3980 C CA . ASP A 1 17 ? -3.931 -3.708 -4.607 1.00 0.000 17 ASP A CA 11
ATOM 3981 C C . ASP A 1 17 ? -5.195 -2.872 -4.441 1.00 0.000 17 ASP A C 11
ATOM 3982 O O . ASP A 1 17 ? -6.141 -2.994 -5.221 1.00 0.000 17 ASP A O 11
ATOM 3991 N N . LYS A 1 18 ? -5.207 -2.022 -3.420 1.00 0.000 18 LYS A N 11
ATOM 3992 C CA . LYS A 1 18 ? -6.355 -1.164 -3.151 1.00 0.000 18 LYS A CA 11
ATOM 3993 C C . LYS A 1 18 ? -5.906 0.251 -2.800 1.00 0.000 18 LYS A C 11
ATOM 3994 O O . LYS A 1 18 ? -5.486 0.518 -1.674 1.00 0.000 18 LYS A O 11
ATOM 4013 N N . ASP A 1 19 ? -6.000 1.154 -3.770 1.00 0.000 19 ASP A N 11
ATOM 4014 C CA . ASP A 1 19 ? -5.606 2.543 -3.562 1.00 0.000 19 ASP A CA 11
ATOM 4015 C C . ASP A 1 19 ? -4.186 2.628 -3.010 1.00 0.000 19 ASP A C 11
ATOM 4016 O O . ASP A 1 19 ? -3.885 3.476 -2.171 1.00 0.000 19 ASP A O 11
ATOM 4025 N N . GLY A 1 20 ? -3.317 1.742 -3.488 1.00 0.000 20 GLY A N 11
ATOM 4026 C CA . GLY A 1 20 ? -1.940 1.734 -3.030 1.00 0.000 20 GLY A CA 11
ATOM 4027 C C . GLY A 1 20 ? -1.704 0.727 -1.921 1.00 0.000 20 GLY A C 11
ATOM 4028 O O . GLY A 1 20 ? -0.566 0.336 -1.659 1.00 0.000 20 GLY A O 11
ATOM 4032 N N . THR A 1 21 ? -2.781 0.307 -1.266 1.00 0.000 21 THR A N 11
ATOM 4033 C CA . THR A 1 21 ? -2.686 -0.657 -0.177 1.00 0.000 21 THR A CA 11
ATOM 4034 C C . THR A 1 21 ? -2.471 -2.069 -0.711 1.00 0.000 21 THR A C 11
ATOM 4035 O O . THR A 1 21 ? -2.750 -2.352 -1.875 1.00 0.000 21 THR A O 11
ATOM 4046 N N . GLY A 1 22 ? -1.972 -2.952 0.149 1.00 0.000 22 GLY A N 11
ATOM 4047 C CA . GLY A 1 22 ? -1.728 -4.324 -0.255 1.00 0.000 22 GLY A CA 11
ATOM 4048 C C . GLY A 1 22 ? -2.224 -5.327 0.769 1.00 0.000 22 GLY A C 11
ATOM 4049 O O . GLY A 1 22 ? -1.776 -5.327 1.915 1.00 0.000 22 GLY A O 11
ATOM 4053 N N . TYR A 1 23 ? -3.153 -6.182 0.355 1.00 0.000 23 TYR A N 11
ATOM 4054 C CA . TYR A 1 23 ? -3.714 -7.191 1.246 1.00 0.000 23 TYR A CA 11
ATOM 4055 C C . TYR A 1 23 ? -3.398 -8.596 0.743 1.00 0.000 23 TYR A C 11
ATOM 4056 O O . TYR A 1 23 ? -3.623 -8.917 -0.424 1.00 0.000 23 TYR A O 11
ATOM 4074 N N . CYS A 1 24 ? -2.875 -9.432 1.634 1.00 0.000 24 CYS A N 11
ATOM 4075 C CA . CYS A 1 24 ? -2.527 -10.804 1.284 1.00 0.000 24 CYS A CA 11
ATOM 4076 C C . CYS A 1 24 ? -3.736 -11.724 1.423 1.00 0.000 24 CYS A C 11
ATOM 4077 O O . CYS A 1 24 ? -4.327 -11.833 2.498 1.00 0.000 24 CYS A O 11
ATOM 4084 N N . PHE A 1 25 ? -4.099 -12.385 0.329 1.00 0.000 25 PHE A N 11
ATOM 4085 C CA . PHE A 1 25 ? -5.238 -13.295 0.327 1.00 0.000 25 PHE A CA 11
ATOM 4086 C C . PHE A 1 25 ? -4.806 -14.706 -0.063 1.00 0.000 25 PHE A C 11
ATOM 4087 O O . PHE A 1 25 ? -3.991 -14.891 -0.967 1.00 0.000 25 PHE A O 11
ATOM 4104 N N . LYS A 1 26 ? -5.359 -15.699 0.625 1.00 0.000 26 LYS A N 11
ATOM 4105 C CA . LYS A 1 26 ? -5.034 -17.094 0.352 1.00 0.000 26 LYS A CA 11
ATOM 4106 C C . LYS A 1 26 ? -5.150 -17.398 -1.138 1.00 0.000 26 LYS A C 11
ATOM 4107 O O . LYS A 1 26 ? -5.979 -16.815 -1.837 1.00 0.000 26 LYS A O 11
ATOM 4126 N N . TYR A 1 1 ? 3.079 2.551 -2.087 1.00 0.000 1 TYR A N 12
ATOM 4127 C CA . TYR A 1 1 ? 3.708 1.532 -2.918 1.00 0.000 1 TYR A CA 12
ATOM 4128 C C . TYR A 1 1 ? 2.760 0.359 -3.153 1.00 0.000 1 TYR A C 12
ATOM 4129 O O . TYR A 1 1 ? 2.116 -0.130 -2.225 1.00 0.000 1 TYR A O 12
ATOM 4147 N N . THR A 1 2 ? 2.681 -0.088 -4.403 1.00 0.000 2 THR A N 12
ATOM 4148 C CA . THR A 1 2 ? 1.813 -1.202 -4.763 1.00 0.000 2 THR A CA 12
ATOM 4149 C C . THR A 1 2 ? 2.572 -2.523 -4.729 1.00 0.000 2 THR A C 12
ATOM 4150 O O . THR A 1 2 ? 3.793 -2.546 -4.572 1.00 0.000 2 THR A O 12
ATOM 4161 N N . CYS A 1 3 ? 1.842 -3.623 -4.878 1.00 0.000 3 CYS A N 12
ATOM 4162 C CA . CYS A 1 3 ? 2.446 -4.950 -4.865 1.00 0.000 3 CYS A CA 12
ATOM 4163 C C . CYS A 1 3 ? 3.461 -5.097 -5.994 1.00 0.000 3 CYS A C 12
ATOM 4164 O O . CYS A 1 3 ? 3.296 -4.523 -7.070 1.00 0.000 3 CYS A O 12
ATOM 4171 N N . GLY A 1 4 ? 4.513 -5.869 -5.740 1.00 0.000 4 GLY A N 12
ATOM 4172 C CA . GLY A 1 4 ? 5.540 -6.078 -6.745 1.00 0.000 4 GLY A CA 12
ATOM 4173 C C . GLY A 1 4 ? 6.938 -5.866 -6.198 1.00 0.000 4 GLY A C 12
ATOM 4174 O O . GLY A 1 4 ? 7.680 -6.816 -5.948 1.00 0.000 4 GLY A O 12
ATOM 4178 N N . PRO A 1 5 ? 7.315 -4.594 -6.004 1.00 0.000 5 PRO A N 12
ATOM 4179 C CA . PRO A 1 5 ? 8.636 -4.230 -5.483 1.00 0.000 5 PRO A CA 12
ATOM 4180 C C . PRO A 1 5 ? 8.802 -4.605 -4.014 1.00 0.000 5 PRO A C 12
ATOM 4181 O O . PRO A 1 5 ? 9.880 -5.021 -3.587 1.00 0.000 5 PRO A O 12
ATOM 4192 N N . LEU A 1 6 ? 7.729 -4.456 -3.245 1.00 0.000 6 LEU A N 12
ATOM 4193 C CA . LEU A 1 6 ? 7.756 -4.781 -1.823 1.00 0.000 6 LEU A CA 12
ATOM 4194 C C . LEU A 1 6 ? 7.494 -6.266 -1.598 1.00 0.000 6 LEU A C 12
ATOM 4195 O O . LEU A 1 6 ? 7.231 -7.011 -2.542 1.00 0.000 6 LEU A O 12
ATOM 4211 N N . PHE A 1 7 ? 7.567 -6.691 -0.341 1.00 0.000 7 PHE A N 12
ATOM 4212 C CA . PHE A 1 7 ? 7.337 -8.088 0.009 1.00 0.000 7 PHE A CA 12
ATOM 4213 C C . PHE A 1 7 ? 6.001 -8.574 -0.546 1.00 0.000 7 PHE A C 12
ATOM 4214 O O . PHE A 1 7 ? 5.030 -7.820 -0.603 1.00 0.000 7 PHE A O 12
ATOM 4231 N N . GLN A 1 8 ? 5.961 -9.838 -0.953 1.00 0.000 8 GLN A N 12
ATOM 4232 C CA . GLN A 1 8 ? 4.745 -10.425 -1.505 1.00 0.000 8 GLN A CA 12
ATOM 4233 C C . GLN A 1 8 ? 4.395 -11.725 -0.789 1.00 0.000 8 GLN A C 12
ATOM 4234 O O . GLN A 1 8 ? 5.091 -12.143 0.137 1.00 0.000 8 GLN A O 12
ATOM 4248 N N . CYS A 1 9 ? 3.312 -12.360 -1.222 1.00 0.000 9 CYS A N 12
ATOM 4249 C CA . CYS A 1 9 ? 2.867 -13.613 -0.623 1.00 0.000 9 CYS A CA 12
ATOM 4250 C C . CYS A 1 9 ? 3.562 -14.805 -1.275 1.00 0.000 9 CYS A C 12
ATOM 4251 O O . CYS A 1 9 ? 3.986 -14.752 -2.430 1.00 0.000 9 CYS A O 12
ATOM 4258 N N . PRO A 1 10 ? 3.682 -15.906 -0.519 1.00 0.000 10 PRO A N 12
ATOM 4259 C CA . PRO A 1 10 ? 4.324 -17.132 -1.003 1.00 0.000 10 PRO A CA 12
ATOM 4260 C C . PRO A 1 10 ? 3.496 -17.837 -2.072 1.00 0.000 10 PRO A C 12
ATOM 4261 O O . PRO A 1 10 ? 2.354 -17.462 -2.333 1.00 0.000 10 PRO A O 12
ATOM 4272 N N . ALA A 1 11 ? 4.080 -18.861 -2.686 1.00 0.000 11 ALA A N 12
ATOM 4273 C CA . ALA A 1 11 ? 3.395 -19.620 -3.725 1.00 0.000 11 ALA A CA 12
ATOM 4274 C C . ALA A 1 11 ? 2.009 -20.058 -3.262 1.00 0.000 11 ALA A C 12
ATOM 4275 O O . ALA A 1 11 ? 1.851 -20.590 -2.164 1.00 0.000 11 ALA A O 12
ATOM 4282 N N . GLY A 1 12 ? 1.008 -19.829 -4.106 1.00 0.000 12 GLY A N 12
ATOM 4283 C CA . GLY A 1 12 ? -0.351 -20.206 -3.765 1.00 0.000 12 GLY A CA 12
ATOM 4284 C C . GLY A 1 12 ? -1.181 -19.025 -3.304 1.00 0.000 12 GLY A C 12
ATOM 4285 O O . GLY A 1 12 ? -2.402 -19.016 -3.464 1.00 0.000 12 GLY A O 12
ATOM 4289 N N . GLN A 1 13 ? -0.519 -18.027 -2.728 1.00 0.000 13 GLN A N 12
ATOM 4290 C CA . GLN A 1 13 ? -1.206 -16.836 -2.240 1.00 0.000 13 GLN A CA 12
ATOM 4291 C C . GLN A 1 13 ? -1.024 -15.669 -3.205 1.00 0.000 13 GLN A C 12
ATOM 4292 O O . GLN A 1 13 ? -0.029 -15.597 -3.926 1.00 0.000 13 GLN A O 12
ATOM 4306 N N . TYR A 1 14 ? -1.991 -14.759 -3.213 1.00 0.000 14 TYR A N 12
ATOM 4307 C CA . TYR A 1 14 ? -1.939 -13.596 -4.092 1.00 0.000 14 TYR A CA 12
ATOM 4308 C C . TYR A 1 14 ? -2.285 -12.321 -3.329 1.00 0.000 14 TYR A C 12
ATOM 4309 O O . TYR A 1 14 ? -3.140 -12.326 -2.443 1.00 0.000 14 TYR A O 12
ATOM 4327 N N . CYS A 1 15 ? -1.614 -11.229 -3.681 1.00 0.000 15 CYS A N 12
ATOM 4328 C CA . CYS A 1 15 ? -1.849 -9.945 -3.031 1.00 0.000 15 CYS A CA 12
ATOM 4329 C C . CYS A 1 15 ? -2.900 -9.137 -3.787 1.00 0.000 15 CYS A C 12
ATOM 4330 O O . CYS A 1 15 ? -3.143 -9.371 -4.971 1.00 0.000 15 CYS A O 12
ATOM 4337 N N . GLN A 1 16 ? -3.518 -8.185 -3.095 1.00 0.000 16 GLN A N 12
ATOM 4338 C CA . GLN A 1 16 ? -4.542 -7.343 -3.701 1.00 0.000 16 GLN A CA 12
ATOM 4339 C C . GLN A 1 16 ? -4.184 -5.867 -3.564 1.00 0.000 16 GLN A C 12
ATOM 4340 O O . GLN A 1 16 ? -3.903 -5.385 -2.467 1.00 0.000 16 GLN A O 12
ATOM 4354 N N . ASP A 1 17 ? -4.196 -5.155 -4.686 1.00 0.000 17 ASP A N 12
ATOM 4355 C CA . ASP A 1 17 ? -3.874 -3.733 -4.691 1.00 0.000 17 ASP A CA 12
ATOM 4356 C C . ASP A 1 17 ? -5.133 -2.889 -4.521 1.00 0.000 17 ASP A C 12
ATOM 4357 O O . ASP A 1 17 ? -6.095 -3.030 -5.275 1.00 0.000 17 ASP A O 12
ATOM 4366 N N . LYS A 1 18 ? -5.120 -2.011 -3.523 1.00 0.000 18 LYS A N 12
ATOM 4367 C CA . LYS A 1 18 ? -6.260 -1.144 -3.252 1.00 0.000 18 LYS A CA 12
ATOM 4368 C C . LYS A 1 18 ? -5.800 0.272 -2.919 1.00 0.000 18 LYS A C 12
ATOM 4369 O O . LYS A 1 18 ? -5.369 0.548 -1.800 1.00 0.000 18 LYS A O 12
ATOM 4388 N N . ASP A 1 19 ? -5.895 1.165 -3.898 1.00 0.000 19 ASP A N 12
ATOM 4389 C CA . ASP A 1 19 ? -5.491 2.553 -3.709 1.00 0.000 19 ASP A CA 12
ATOM 4390 C C . ASP A 1 19 ? -4.066 2.636 -3.170 1.00 0.000 19 ASP A C 12
ATOM 4391 O O . ASP A 1 19 ? -3.745 3.511 -2.367 1.00 0.000 19 ASP A O 12
ATOM 4400 N N . GLY A 1 20 ? -3.215 1.716 -3.617 1.00 0.000 20 GLY A N 12
ATOM 4401 C CA . GLY A 1 20 ? -1.835 1.702 -3.167 1.00 0.000 20 GLY A CA 12
ATOM 4402 C C . GLY A 1 20 ? -1.599 0.702 -2.053 1.00 0.000 20 GLY A C 12
ATOM 4403 O O . GLY A 1 20 ? -0.462 0.304 -1.796 1.00 0.000 20 GLY A O 12
ATOM 4407 N N . THR A 1 21 ? -2.675 0.295 -1.387 1.00 0.000 21 THR A N 12
ATOM 4408 C CA . THR A 1 21 ? -2.580 -0.662 -0.292 1.00 0.000 21 THR A CA 12
ATOM 4409 C C . THR A 1 21 ? -2.369 -2.078 -0.816 1.00 0.000 21 THR A C 12
ATOM 4410 O O . THR A 1 21 ? -2.652 -2.369 -1.977 1.00 0.000 21 THR A O 12
ATOM 4421 N N . GLY A 1 22 ? -1.869 -2.956 0.049 1.00 0.000 22 GLY A N 12
ATOM 4422 C CA . GLY A 1 22 ? -1.629 -4.332 -0.346 1.00 0.000 22 GLY A CA 12
ATOM 4423 C C . GLY A 1 22 ? -2.120 -5.325 0.688 1.00 0.000 22 GLY A C 12
ATOM 4424 O O . GLY A 1 22 ? -1.646 -5.333 1.825 1.00 0.000 22 GLY A O 12
ATOM 4428 N N . TYR A 1 23 ? -3.072 -6.164 0.296 1.00 0.000 23 TYR A N 12
ATOM 4429 C CA . TYR A 1 23 ? -3.629 -7.164 1.198 1.00 0.000 23 TYR A CA 12
ATOM 4430 C C . TYR A 1 23 ? -3.322 -8.575 0.706 1.00 0.000 23 TYR A C 12
ATOM 4431 O O . TYR A 1 23 ? -3.557 -8.904 -0.457 1.00 0.000 23 TYR A O 12
ATOM 4449 N N . CYS A 1 24 ? -2.796 -9.405 1.600 1.00 0.000 24 CYS A N 12
ATOM 4450 C CA . CYS A 1 24 ? -2.456 -10.781 1.259 1.00 0.000 24 CYS A CA 12
ATOM 4451 C C . CYS A 1 24 ? -3.669 -11.695 1.410 1.00 0.000 24 CYS A C 12
ATOM 4452 O O . CYS A 1 24 ? -4.262 -11.785 2.485 1.00 0.000 24 CYS A O 12
ATOM 4459 N N . PHE A 1 25 ? -4.032 -12.371 0.325 1.00 0.000 25 PHE A N 12
ATOM 4460 C CA . PHE A 1 25 ? -5.174 -13.277 0.335 1.00 0.000 25 PHE A CA 12
ATOM 4461 C C . PHE A 1 25 ? -4.750 -14.691 -0.051 1.00 0.000 25 PHE A C 12
ATOM 4462 O O . PHE A 1 25 ? -3.941 -14.883 -0.959 1.00 0.000 25 PHE A O 12
ATOM 4479 N N . LYS A 1 26 ? -5.303 -15.678 0.646 1.00 0.000 26 LYS A N 12
ATOM 4480 C CA . LYS A 1 26 ? -4.984 -17.076 0.377 1.00 0.000 26 LYS A CA 12
ATOM 4481 C C . LYS A 1 26 ? -5.111 -17.387 -1.110 1.00 0.000 26 LYS A C 12
ATOM 4482 O O . LYS A 1 26 ? -5.940 -16.802 -1.808 1.00 0.000 26 LYS A O 12
ATOM 4501 N N . TYR A 1 1 ? 1.947 1.553 -1.811 1.00 0.000 1 TYR A N 13
ATOM 4502 C CA . TYR A 1 1 ? 2.780 0.878 -2.799 1.00 0.000 1 TYR A CA 13
ATOM 4503 C C . TYR A 1 1 ? 2.089 -0.375 -3.329 1.00 0.000 1 TYR A C 13
ATOM 4504 O O . TYR A 1 1 ? 1.356 -1.049 -2.604 1.00 0.000 1 TYR A O 13
ATOM 4522 N N . THR A 1 2 ? 2.328 -0.683 -4.600 1.00 0.000 2 THR A N 13
ATOM 4523 C CA . THR A 1 2 ? 1.730 -1.853 -5.229 1.00 0.000 2 THR A CA 13
ATOM 4524 C C . THR A 1 2 ? 2.665 -3.055 -5.155 1.00 0.000 2 THR A C 13
ATOM 4525 O O . THR A 1 2 ? 3.831 -2.926 -4.781 1.00 0.000 2 THR A O 13
ATOM 4536 N N . CYS A 1 3 ? 2.146 -4.225 -5.514 1.00 0.000 3 CYS A N 13
ATOM 4537 C CA . CYS A 1 3 ? 2.934 -5.451 -5.489 1.00 0.000 3 CYS A CA 13
ATOM 4538 C C . CYS A 1 3 ? 4.097 -5.371 -6.475 1.00 0.000 3 CYS A C 13
ATOM 4539 O O . CYS A 1 3 ? 3.976 -4.781 -7.547 1.00 0.000 3 CYS A O 13
ATOM 4546 N N . GLY A 1 4 ? 5.224 -5.970 -6.102 1.00 0.000 4 GLY A N 13
ATOM 4547 C CA . GLY A 1 4 ? 6.392 -5.955 -6.963 1.00 0.000 4 GLY A CA 13
ATOM 4548 C C . GLY A 1 4 ? 7.659 -5.591 -6.215 1.00 0.000 4 GLY A C 13
ATOM 4549 O O . GLY A 1 4 ? 8.512 -6.438 -5.946 1.00 0.000 4 GLY A O 13
ATOM 4553 N N . PRO A 1 5 ? 7.797 -4.303 -5.868 1.00 0.000 5 PRO A N 13
ATOM 4554 C CA . PRO A 1 5 ? 8.967 -3.799 -5.143 1.00 0.000 5 PRO A CA 13
ATOM 4555 C C . PRO A 1 5 ? 9.013 -4.294 -3.701 1.00 0.000 5 PRO A C 13
ATOM 4556 O O . PRO A 1 5 ? 10.075 -4.657 -3.192 1.00 0.000 5 PRO A O 13
ATOM 4567 N N . LEU A 1 6 ? 7.857 -4.308 -3.048 1.00 0.000 6 LEU A N 13
ATOM 4568 C CA . LEU A 1 6 ? 7.765 -4.760 -1.664 1.00 0.000 6 LEU A CA 13
ATOM 4569 C C . LEU A 1 6 ? 7.568 -6.271 -1.596 1.00 0.000 6 LEU A C 13
ATOM 4570 O O . LEU A 1 6 ? 7.419 -6.934 -2.622 1.00 0.000 6 LEU A O 13
ATOM 4586 N N . PHE A 1 7 ? 7.567 -6.808 -0.381 1.00 0.000 7 PHE A N 13
ATOM 4587 C CA . PHE A 1 7 ? 7.387 -8.241 -0.179 1.00 0.000 7 PHE A CA 13
ATOM 4588 C C . PHE A 1 7 ? 6.054 -8.709 -0.757 1.00 0.000 7 PHE A C 13
ATOM 4589 O O . PHE A 1 7 ? 5.143 -7.909 -0.966 1.00 0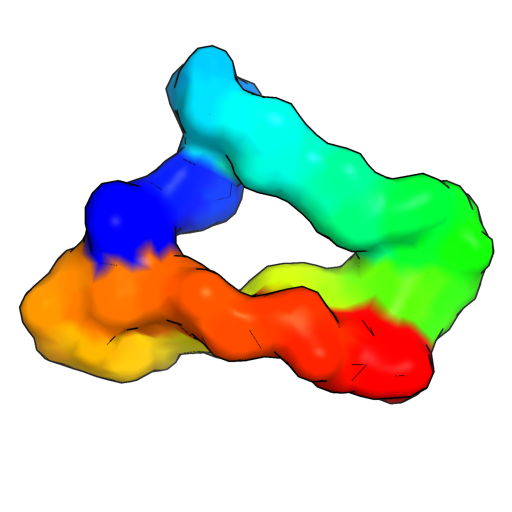.000 7 PHE A O 13
ATOM 4606 N N . GLN A 1 8 ? 5.950 -10.009 -1.012 1.00 0.000 8 GLN A N 13
ATOM 4607 C CA . GLN A 1 8 ? 4.730 -10.583 -1.567 1.00 0.000 8 GLN A CA 13
ATOM 4608 C C . GLN A 1 8 ? 4.383 -11.897 -0.875 1.00 0.000 8 GLN A C 13
ATOM 4609 O O . GLN A 1 8 ? 5.181 -12.437 -0.108 1.00 0.000 8 GLN A O 13
ATOM 4623 N N . CYS A 1 9 ? 3.187 -12.407 -1.149 1.00 0.000 9 CYS A N 13
ATOM 4624 C CA . CYS A 1 9 ? 2.733 -13.657 -0.553 1.00 0.000 9 CYS A CA 13
ATOM 4625 C C . CYS A 1 9 ? 3.427 -14.852 -1.201 1.00 0.000 9 CYS A C 13
ATOM 4626 O O . CYS A 1 9 ? 3.859 -14.801 -2.353 1.00 0.000 9 CYS A O 13
ATOM 4633 N N . PRO A 1 10 ? 3.536 -15.954 -0.444 1.00 0.000 10 PRO A N 13
ATOM 4634 C CA . PRO A 1 10 ? 4.176 -17.183 -0.924 1.00 0.000 10 PRO A CA 13
ATOM 4635 C C . PRO A 1 10 ? 3.352 -17.884 -1.998 1.00 0.000 10 PRO A C 13
ATOM 4636 O O . PRO A 1 10 ? 2.215 -17.501 -2.270 1.00 0.000 10 PRO A O 13
ATOM 4647 N N . ALA A 1 11 ? 3.933 -18.913 -2.606 1.00 0.000 11 ALA A N 13
ATOM 4648 C CA . ALA A 1 11 ? 3.251 -19.669 -3.649 1.00 0.000 11 ALA A CA 13
ATOM 4649 C C . ALA A 1 11 ? 1.851 -20.079 -3.204 1.00 0.000 11 ALA A C 13
ATOM 4650 O O . ALA A 1 11 ? 1.660 -20.560 -2.088 1.00 0.000 11 ALA A O 13
ATOM 4657 N N . GLY A 1 12 ? 0.875 -19.885 -4.085 1.00 0.000 12 GLY A N 13
ATOM 4658 C CA . GLY A 1 12 ? -0.495 -20.239 -3.764 1.00 0.000 12 GLY A CA 13
ATOM 4659 C C . GLY A 1 12 ? -1.316 -19.043 -3.324 1.00 0.000 12 GLY A C 13
ATOM 4660 O O . GLY A 1 12 ? -2.533 -19.017 -3.506 1.00 0.000 12 GLY A O 13
ATOM 4664 N N . GLN A 1 13 ? -0.648 -18.052 -2.742 1.00 0.000 13 GLN A N 13
ATOM 4665 C CA . GLN A 1 13 ? -1.325 -16.848 -2.273 1.00 0.000 13 GLN A CA 13
ATOM 4666 C C . GLN A 1 13 ? -1.117 -15.692 -3.245 1.00 0.000 13 GLN A C 13
ATOM 4667 O O . GLN A 1 13 ? -0.120 -15.646 -3.966 1.00 0.000 13 GLN A O 13
ATOM 4681 N N . TYR A 1 14 ? -2.064 -14.761 -3.261 1.00 0.000 14 TYR A N 13
ATOM 4682 C CA . TYR A 1 14 ? -1.987 -13.606 -4.147 1.00 0.000 14 TYR A CA 13
ATOM 4683 C C . TYR A 1 14 ? -2.296 -12.318 -3.392 1.00 0.000 14 TYR A C 13
ATOM 4684 O O . TYR A 1 14 ? -3.156 -12.292 -2.511 1.00 0.000 14 TYR A O 13
ATOM 4702 N N . CYS A 1 15 ? -1.589 -11.249 -3.743 1.00 0.000 15 CYS A N 13
ATOM 4703 C CA . CYS A 1 15 ? -1.787 -9.955 -3.100 1.00 0.000 15 CYS A CA 13
ATOM 4704 C C . CYS A 1 15 ? -2.924 -9.185 -3.766 1.00 0.000 15 CYS A C 13
ATOM 4705 O O . CYS A 1 15 ? -3.277 -9.451 -4.914 1.00 0.000 15 CYS A O 13
ATOM 4712 N N . GLN A 1 16 ? -3.491 -8.230 -3.036 1.00 0.000 16 GLN A N 13
ATOM 4713 C CA . GLN A 1 16 ? -4.588 -7.422 -3.555 1.00 0.000 16 GLN A CA 13
ATOM 4714 C C . GLN A 1 16 ? -4.288 -5.935 -3.403 1.00 0.000 16 GLN A C 13
ATOM 4715 O O . GLN A 1 16 ? -3.988 -5.461 -2.308 1.00 0.000 16 GLN A O 13
ATOM 4729 N N . ASP A 1 17 ? -4.370 -5.204 -4.510 1.00 0.000 17 ASP A N 13
ATOM 4730 C CA . ASP A 1 17 ? -4.107 -3.770 -4.500 1.00 0.000 17 ASP A CA 13
ATOM 4731 C C . ASP A 1 17 ? -5.396 -2.983 -4.285 1.00 0.000 17 ASP A C 13
ATOM 4732 O O . ASP A 1 17 ? -6.400 -3.219 -4.958 1.00 0.000 17 ASP A O 13
ATOM 4741 N N . LYS A 1 18 ? -5.362 -2.047 -3.343 1.00 0.000 18 LYS A N 13
ATOM 4742 C CA . LYS A 1 18 ? -6.527 -1.224 -3.038 1.00 0.000 18 LYS A CA 13
ATOM 4743 C C . LYS A 1 18 ? -6.117 0.221 -2.770 1.00 0.000 18 LYS A C 13
ATOM 4744 O O . LYS A 1 18 ? -5.649 0.551 -1.681 1.00 0.000 18 LYS A O 13
ATOM 4763 N N . ASP A 1 19 ? -6.298 1.077 -3.769 1.00 0.000 19 ASP A N 13
ATOM 4764 C CA . ASP A 1 19 ? -5.950 2.487 -3.640 1.00 0.000 19 ASP A CA 13
ATOM 4765 C C . ASP A 1 19 ? -4.511 2.650 -3.162 1.00 0.000 19 ASP A C 13
ATOM 4766 O O . ASP A 1 19 ? -4.195 3.572 -2.411 1.00 0.000 19 ASP A O 13
ATOM 4775 N N . GLY A 1 20 ? -3.640 1.746 -3.601 1.00 0.000 20 GLY A N 13
ATOM 4776 C CA . GLY A 1 20 ? -2.245 1.806 -3.207 1.00 0.000 20 GLY A CA 13
ATOM 4777 C C . GLY A 1 20 ? -1.920 0.847 -2.079 1.00 0.000 20 GLY A C 13
ATOM 4778 O O . GLY A 1 20 ? -0.757 0.507 -1.858 1.00 0.000 20 GLY A O 13
ATOM 4782 N N . THR A 1 21 ? -2.949 0.409 -1.360 1.00 0.000 21 THR A N 13
ATOM 4783 C CA . THR A 1 21 ? -2.767 -0.513 -0.247 1.00 0.000 21 THR A CA 13
ATOM 4784 C C . THR A 1 21 ? -2.495 -1.928 -0.745 1.00 0.000 21 THR A C 13
ATOM 4785 O O . THR A 1 21 ? -3.001 -2.338 -1.788 1.00 0.000 21 THR A O 13
ATOM 4796 N N . GLY A 1 22 ? -1.692 -2.672 0.010 1.00 0.000 22 GLY A N 13
ATOM 4797 C CA . GLY A 1 22 ? -1.367 -4.034 -0.371 1.00 0.000 22 GLY A CA 13
ATOM 4798 C C . GLY A 1 22 ? -1.798 -5.046 0.672 1.00 0.000 22 GLY A C 13
ATOM 4799 O O . GLY A 1 22 ? -1.362 -4.987 1.822 1.00 0.000 22 GLY A O 13
ATOM 4803 N N . TYR A 1 23 ? -2.658 -5.977 0.271 1.00 0.000 23 TYR A N 13
ATOM 4804 C CA . TYR A 1 23 ? -3.151 -7.004 1.181 1.00 0.000 23 TYR A CA 13
ATOM 4805 C C . TYR A 1 23 ? -2.752 -8.395 0.699 1.00 0.000 23 TYR A C 13
ATOM 4806 O O . TYR A 1 23 ? -2.280 -8.565 -0.425 1.00 0.000 23 TYR A O 13
ATOM 4824 N N . CYS A 1 24 ? -2.946 -9.390 1.559 1.00 0.000 24 CYS A N 13
ATOM 4825 C CA . CYS A 1 24 ? -2.607 -10.768 1.225 1.00 0.000 24 CYS A CA 13
ATOM 4826 C C . CYS A 1 24 ? -3.830 -11.673 1.344 1.00 0.000 24 CYS A C 13
ATOM 4827 O O . CYS A 1 24 ? -4.455 -11.754 2.401 1.00 0.000 24 CYS A O 13
ATOM 4834 N N . PHE A 1 25 ? -4.165 -12.351 0.252 1.00 0.000 25 PHE A N 13
ATOM 4835 C CA . PHE A 1 25 ? -5.313 -13.250 0.233 1.00 0.000 25 PHE A CA 13
ATOM 4836 C C . PHE A 1 25 ? -4.888 -14.668 -0.139 1.00 0.000 25 PHE A C 13
ATOM 4837 O O . PHE A 1 25 ? -4.071 -14.868 -1.037 1.00 0.000 25 PHE A O 13
ATOM 4854 N N . LYS A 1 26 ? -5.448 -15.649 0.561 1.00 0.000 26 LYS A N 13
ATOM 4855 C CA . LYS A 1 26 ? -5.129 -17.049 0.306 1.00 0.000 26 LYS A CA 13
ATOM 4856 C C . LYS A 1 26 ? -5.245 -17.372 -1.180 1.00 0.000 26 LYS A C 13
ATOM 4857 O O . LYS A 1 26 ? -6.070 -16.795 -1.888 1.00 0.000 26 LYS A O 13
ATOM 4876 N N . TYR A 1 1 ? 0.511 -1.303 -0.559 1.00 0.000 1 TYR A N 14
ATOM 4877 C CA . TYR A 1 1 ? 1.381 -1.135 -1.717 1.00 0.000 1 TYR A CA 14
ATOM 4878 C C . TYR A 1 1 ? 1.153 -2.247 -2.736 1.00 0.000 1 TYR A C 14
ATOM 4879 O O . TYR A 1 1 ? 0.322 -3.133 -2.531 1.00 0.000 1 TYR A O 14
ATOM 4897 N N . THR A 1 2 ? 1.897 -2.195 -3.836 1.00 0.000 2 THR A N 14
ATOM 4898 C CA . THR A 1 2 ? 1.778 -3.196 -4.888 1.00 0.000 2 THR A CA 14
ATOM 4899 C C . THR A 1 2 ? 2.789 -4.320 -4.696 1.00 0.000 2 THR A C 14
ATOM 4900 O O . THR A 1 2 ? 3.667 -4.238 -3.836 1.00 0.000 2 THR A O 14
ATOM 4911 N N . CYS A 1 3 ? 2.662 -5.369 -5.501 1.00 0.000 3 CYS A N 14
ATOM 4912 C CA . CYS A 1 3 ? 3.565 -6.511 -5.419 1.00 0.000 3 CYS A CA 14
ATOM 4913 C C . CYS A 1 3 ? 4.679 -6.398 -6.456 1.00 0.000 3 CYS A C 14
ATOM 4914 O O . CYS A 1 3 ? 4.476 -5.862 -7.545 1.00 0.000 3 CYS A O 14
ATOM 4921 N N . GLY A 1 4 ? 5.857 -6.907 -6.109 1.00 0.000 4 GLY A N 14
ATOM 4922 C CA . GLY A 1 4 ? 6.986 -6.853 -7.020 1.00 0.000 4 GLY A CA 14
ATOM 4923 C C . GLY A 1 4 ? 8.227 -6.271 -6.372 1.00 0.000 4 GLY A C 14
ATOM 4924 O O . GLY A 1 4 ? 9.161 -6.989 -6.014 1.00 0.000 4 GLY A O 14
ATOM 4928 N N . PRO A 1 5 ? 8.247 -4.940 -6.214 1.00 0.000 5 PRO A N 14
ATOM 4929 C CA . PRO A 1 5 ? 9.377 -4.232 -5.605 1.00 0.000 5 PRO A CA 14
ATOM 4930 C C . PRO A 1 5 ? 9.498 -4.509 -4.111 1.00 0.000 5 PRO A C 14
ATOM 4931 O O . PRO A 1 5 ? 10.600 -4.550 -3.563 1.00 0.000 5 PRO A O 14
ATOM 4942 N N . LEU A 1 6 ? 8.358 -4.699 -3.455 1.00 0.000 6 LEU A N 14
ATOM 4943 C CA . LEU A 1 6 ? 8.336 -4.974 -2.023 1.00 0.000 6 LEU A CA 14
ATOM 4944 C C . LEU A 1 6 ? 7.934 -6.420 -1.751 1.00 0.000 6 LEU A C 14
ATOM 4945 O O . LEU A 1 6 ? 7.618 -7.171 -2.674 1.00 0.000 6 LEU A O 14
ATOM 4961 N N . PHE A 1 7 ? 7.947 -6.804 -0.479 1.00 0.000 7 PHE A N 14
ATOM 4962 C CA . PHE A 1 7 ? 7.583 -8.160 -0.086 1.00 0.000 7 PHE A CA 14
ATOM 4963 C C . PHE A 1 7 ? 6.237 -8.557 -0.685 1.00 0.000 7 PHE A C 14
ATOM 4964 O O . PHE A 1 7 ? 5.467 -7.705 -1.125 1.00 0.000 7 PHE A O 14
ATOM 4981 N N . GLN A 1 8 ? 5.963 -9.858 -0.697 1.00 0.000 8 GLN A N 14
ATOM 4982 C CA . GLN A 1 8 ? 4.711 -10.368 -1.244 1.00 0.000 8 GLN A CA 14
ATOM 4983 C C . GLN A 1 8 ? 4.380 -11.737 -0.658 1.00 0.000 8 GLN A C 14
ATOM 4984 O O . GLN A 1 8 ? 5.224 -12.375 -0.027 1.00 0.000 8 GLN A O 14
ATOM 4998 N N . CYS A 1 9 ? 3.146 -12.183 -0.870 1.00 0.000 9 CYS A N 14
ATOM 4999 C CA . CYS A 1 9 ? 2.702 -13.475 -0.363 1.00 0.000 9 CYS A CA 14
ATOM 5000 C C . CYS A 1 9 ? 3.446 -14.615 -1.053 1.00 0.000 9 CYS A C 14
ATOM 5001 O O . CYS A 1 9 ? 3.917 -14.488 -2.183 1.00 0.000 9 CYS A O 14
ATOM 5008 N N . PRO A 1 10 ? 3.554 -15.758 -0.358 1.00 0.000 10 PRO A N 14
ATOM 5009 C CA . PRO A 1 10 ? 4.237 -16.943 -0.884 1.00 0.000 10 PRO A CA 14
ATOM 5010 C C . PRO A 1 10 ? 3.469 -17.596 -2.027 1.00 0.000 10 PRO A C 14
ATOM 5011 O O . PRO A 1 10 ? 2.333 -17.221 -2.319 1.00 0.000 10 PRO A O 14
ATOM 5022 N N . ALA A 1 11 ? 4.094 -18.576 -2.671 1.00 0.000 11 ALA A N 14
ATOM 5023 C CA . ALA A 1 11 ? 3.467 -19.283 -3.781 1.00 0.000 11 ALA A CA 14
ATOM 5024 C C . ALA A 1 11 ? 2.061 -19.743 -3.414 1.00 0.000 11 ALA A C 14
ATOM 5025 O O . ALA A 1 11 ? 1.834 -20.273 -2.327 1.00 0.000 11 ALA A O 14
ATOM 5032 N N . GLY A 1 12 ? 1.118 -19.537 -4.329 1.00 0.000 12 GLY A N 14
ATOM 5033 C CA . GLY A 1 12 ? -0.255 -19.936 -4.082 1.00 0.000 12 GLY A CA 14
ATOM 5034 C C . GLY A 1 12 ? -1.114 -18.787 -3.592 1.00 0.000 12 GLY A C 14
ATOM 5035 O O . GLY A 1 12 ? -2.324 -18.770 -3.816 1.00 0.000 12 GLY A O 14
ATOM 5039 N N . GLN A 1 13 ? -0.487 -17.826 -2.922 1.00 0.000 13 GLN A N 14
ATOM 5040 C CA . GLN A 1 13 ? -1.204 -16.669 -2.398 1.00 0.000 13 GLN A CA 14
ATOM 5041 C C . GLN A 1 13 ? -1.030 -15.461 -3.312 1.00 0.000 13 GLN A C 14
ATOM 5042 O O . GLN A 1 13 ? 0.018 -15.286 -3.935 1.00 0.000 13 GLN A O 14
ATOM 5056 N N . TYR A 1 14 ? -2.063 -14.630 -3.389 1.00 0.000 14 TYR A N 14
ATOM 5057 C CA . TYR A 1 14 ? -2.026 -13.439 -4.230 1.00 0.000 14 TYR A CA 14
ATOM 5058 C C . TYR A 1 14 ? -2.404 -12.196 -3.431 1.00 0.000 14 TYR A C 14
ATOM 5059 O O . TYR A 1 14 ? -3.284 -12.239 -2.571 1.00 0.000 14 TYR A O 14
ATOM 5077 N N . CYS A 1 15 ? -1.732 -11.087 -3.722 1.00 0.000 15 CYS A N 14
ATOM 5078 C CA . CYS A 1 15 ? -1.995 -9.830 -3.032 1.00 0.000 15 CYS A CA 14
ATOM 5079 C C . CYS A 1 15 ? -3.106 -9.050 -3.728 1.00 0.000 15 CYS A C 14
ATOM 5080 O O . CYS A 1 15 ? -3.385 -9.267 -4.907 1.00 0.000 15 CYS A O 14
ATOM 5087 N 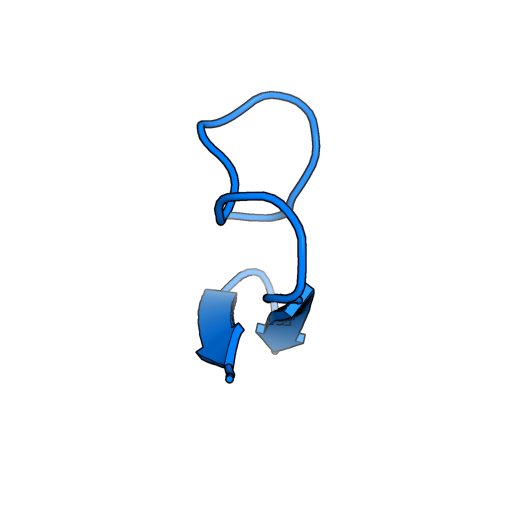N . GLN A 1 16 ? -3.736 -8.141 -2.990 1.00 0.000 16 GLN A N 14
ATOM 5088 C CA . GLN A 1 16 ? -4.817 -7.329 -3.537 1.00 0.000 16 GLN A CA 14
ATOM 5089 C C . GLN A 1 16 ? -4.530 -5.843 -3.349 1.00 0.000 16 GLN A C 14
ATOM 5090 O O . GLN A 1 16 ? -4.244 -5.392 -2.240 1.00 0.000 16 GLN A O 14
ATOM 5104 N N . ASP A 1 17 ? -4.608 -5.088 -4.439 1.00 0.000 17 ASP A N 14
ATOM 5105 C CA . ASP A 1 17 ? -4.358 -3.652 -4.394 1.00 0.000 17 ASP A CA 14
ATOM 5106 C C . ASP A 1 17 ? -5.659 -2.879 -4.210 1.00 0.000 17 ASP A C 14
ATOM 5107 O O . ASP A 1 17 ? -6.638 -3.111 -4.920 1.00 0.000 17 ASP A O 14
ATOM 5116 N N . LYS A 1 18 ? -5.665 -1.960 -3.250 1.00 0.000 18 LYS A N 14
ATOM 5117 C CA . LYS A 1 18 ? -6.845 -1.151 -2.971 1.00 0.000 18 LYS A CA 14
ATOM 5118 C C . LYS A 1 18 ? -6.458 0.296 -2.683 1.00 0.000 18 LYS A C 14
ATOM 5119 O O . LYS A 1 18 ? -6.022 0.623 -1.579 1.00 0.000 18 LYS A O 14
ATOM 5138 N N . ASP A 1 19 ? -6.623 1.157 -3.681 1.00 0.000 19 ASP A N 14
ATOM 5139 C CA . ASP A 1 19 ? -6.293 2.570 -3.533 1.00 0.000 19 ASP A CA 14
ATOM 5140 C C . ASP A 1 19 ? -4.870 2.744 -3.010 1.00 0.000 19 ASP A C 14
ATOM 5141 O O . ASP A 1 19 ? -4.589 3.663 -2.242 1.00 0.000 19 ASP A O 14
ATOM 5150 N N . GLY A 1 20 ? -3.977 1.853 -3.430 1.00 0.000 20 GLY A N 14
ATOM 5151 C CA . GLY A 1 20 ? -2.595 1.925 -2.993 1.00 0.000 20 GLY A CA 14
ATOM 5152 C C . GLY A 1 20 ? -2.291 0.955 -1.869 1.00 0.000 20 GLY A C 14
ATOM 5153 O O . GLY A 1 20 ? -1.131 0.625 -1.619 1.00 0.000 20 GLY A O 14
ATOM 5157 N N . THR A 1 21 ? -3.336 0.496 -1.186 1.00 0.000 21 THR A N 14
ATOM 5158 C CA . THR A 1 21 ? -3.175 -0.440 -0.081 1.00 0.000 21 THR A CA 14
ATOM 5159 C C . THR A 1 21 ? -2.806 -1.830 -0.587 1.00 0.000 21 THR A C 14
ATOM 5160 O O . THR A 1 21 ? -3.182 -2.219 -1.691 1.00 0.000 21 THR A O 14
ATOM 5171 N N . GLY A 1 22 ? -2.067 -2.575 0.230 1.00 0.000 22 GLY A N 14
ATOM 5172 C CA . GLY A 1 22 ? -1.660 -3.914 -0.152 1.00 0.000 22 GLY A CA 14
ATOM 5173 C C . GLY A 1 22 ? -2.141 -4.968 0.825 1.00 0.000 22 GLY A C 14
ATOM 5174 O O . GLY A 1 22 ? -1.801 -4.930 2.008 1.00 0.000 22 GLY A O 14
ATOM 5178 N N . TYR A 1 23 ? -2.937 -5.910 0.332 1.00 0.000 23 TYR A N 14
ATOM 5179 C CA . TYR A 1 23 ? -3.469 -6.977 1.171 1.00 0.000 23 TYR A CA 14
ATOM 5180 C C . TYR A 1 23 ? -2.995 -8.343 0.683 1.00 0.000 23 TYR A C 14
ATOM 5181 O O . TYR A 1 23 ? -2.433 -8.465 -0.406 1.00 0.000 23 TYR A O 14
ATOM 5199 N N . CYS A 1 24 ? -3.225 -9.367 1.497 1.00 0.000 24 CYS A N 14
ATOM 5200 C CA . CYS A 1 24 ? -2.822 -10.725 1.151 1.00 0.000 24 CYS A CA 14
ATOM 5201 C C . CYS A 1 24 ? -4.023 -11.666 1.154 1.00 0.000 24 CYS A C 14
ATOM 5202 O O . CYS A 1 24 ? -4.746 -11.765 2.145 1.00 0.000 24 CYS A O 14
ATOM 5209 N N . PHE A 1 25 ? -4.230 -12.355 0.036 1.00 0.000 25 PHE A N 14
ATOM 5210 C CA . PHE A 1 25 ? -5.344 -13.288 -0.091 1.00 0.000 25 PHE A CA 14
ATOM 5211 C C . PHE A 1 25 ? -4.841 -14.698 -0.386 1.00 0.000 25 PHE A C 14
ATOM 5212 O O . PHE A 1 25 ? -3.845 -14.881 -1.088 1.00 0.000 25 PHE A O 14
ATOM 5229 N N . LYS A 1 26 ? -5.536 -15.693 0.155 1.00 0.000 26 LYS A N 14
ATOM 5230 C CA . LYS A 1 26 ? -5.162 -17.088 -0.049 1.00 0.000 26 LYS A CA 14
ATOM 5231 C C . LYS A 1 26 ? -5.262 -17.468 -1.523 1.00 0.000 26 LYS A C 14
ATOM 5232 O O . LYS A 1 26 ? -6.187 -17.052 -2.219 1.00 0.000 26 LYS A O 14
ATOM 5251 N N . TYR A 1 1 ? 3.160 1.261 -1.064 1.00 0.000 1 TYR A N 15
ATOM 5252 C CA . TYR A 1 1 ? 3.655 0.495 -2.201 1.00 0.000 1 TYR A CA 15
ATOM 5253 C C . TYR A 1 1 ? 2.826 -0.769 -2.410 1.00 0.000 1 TYR A C 15
ATOM 5254 O O . TYR A 1 1 ? 2.277 -1.330 -1.461 1.00 0.000 1 TYR A O 15
ATOM 5272 N N . THR A 1 2 ? 2.739 -1.213 -3.660 1.00 0.000 2 THR A N 15
ATOM 5273 C CA . THR A 1 2 ? 1.977 -2.409 -3.995 1.00 0.000 2 THR A CA 15
ATOM 5274 C C . THR A 1 2 ? 2.869 -3.645 -4.002 1.00 0.000 2 THR A C 15
ATOM 5275 O O . THR A 1 2 ? 4.091 -3.543 -3.882 1.00 0.000 2 THR A O 15
ATOM 5286 N N . CYS A 1 3 ? 2.252 -4.814 -4.143 1.00 0.000 3 CYS A N 15
ATOM 5287 C CA . CYS A 1 3 ? 2.990 -6.071 -4.166 1.00 0.000 3 CYS A CA 15
ATOM 5288 C C . CYS A 1 3 ? 3.791 -6.208 -5.458 1.00 0.000 3 CYS A C 15
ATOM 5289 O O . CYS A 1 3 ? 3.427 -5.645 -6.489 1.00 0.000 3 CYS A O 15
ATOM 5296 N N . GLY A 1 4 ? 4.884 -6.963 -5.393 1.00 0.000 4 GLY A N 15
ATOM 5297 C CA . GLY A 1 4 ? 5.719 -7.161 -6.563 1.00 0.000 4 GLY A CA 15
ATOM 5298 C C . GLY A 1 4 ? 7.177 -6.848 -6.295 1.00 0.000 4 GLY A C 15
ATOM 5299 O O . GLY A 1 4 ? 8.003 -7.742 -6.108 1.00 0.000 4 GLY A O 15
ATOM 5303 N N . PRO A 1 5 ? 7.514 -5.549 -6.275 1.00 0.000 5 PRO A N 15
ATOM 5304 C CA . PRO A 1 5 ? 8.884 -5.090 -6.029 1.00 0.000 5 PRO A CA 15
ATOM 5305 C C . PRO A 1 5 ? 9.326 -5.328 -4.589 1.00 0.000 5 PRO A C 15
ATOM 5306 O O . PRO A 1 5 ? 10.499 -5.591 -4.325 1.00 0.000 5 PRO A O 15
ATOM 5317 N N . LEU A 1 6 ? 8.379 -5.233 -3.662 1.00 0.000 6 LEU A N 15
ATOM 5318 C CA . LEU A 1 6 ? 8.671 -5.439 -2.247 1.00 0.000 6 LEU A CA 15
ATOM 5319 C C . LEU A 1 6 ? 8.197 -6.813 -1.787 1.00 0.000 6 LEU A C 15
ATOM 5320 O O . LEU A 1 6 ? 7.604 -7.568 -2.559 1.00 0.000 6 LEU A O 15
ATOM 5336 N N . PHE A 1 7 ? 8.460 -7.133 -0.525 1.00 0.000 7 PHE A N 15
ATOM 5337 C CA . PHE A 1 7 ? 8.059 -8.416 0.039 1.00 0.000 7 PHE A CA 15
ATOM 5338 C C . PHE A 1 7 ? 6.595 -8.714 -0.272 1.00 0.000 7 PHE A C 15
ATOM 5339 O O . PHE A 1 7 ? 5.701 -7.974 0.138 1.00 0.000 7 PHE A O 15
ATOM 5356 N N . GLN A 1 8 ? 6.360 -9.801 -0.999 1.00 0.000 8 GLN A N 15
ATOM 5357 C CA . GLN A 1 8 ? 5.005 -10.195 -1.367 1.00 0.000 8 GLN A CA 15
ATOM 5358 C C . GLN A 1 8 ? 4.671 -11.576 -0.812 1.00 0.000 8 GLN A C 15
ATOM 5359 O O . GLN A 1 8 ? 5.555 -12.308 -0.366 1.00 0.000 8 GLN A O 15
ATOM 5373 N N . CYS A 1 9 ? 3.389 -11.926 -0.842 1.00 0.000 9 CYS A N 15
ATOM 5374 C CA . CYS A 1 9 ? 2.937 -13.218 -0.341 1.00 0.000 9 CYS A CA 15
ATOM 5375 C C . CYS A 1 9 ? 3.672 -14.359 -1.039 1.00 0.000 9 CYS A C 15
ATOM 5376 O O . CYS A 1 9 ? 4.136 -14.230 -2.172 1.00 0.000 9 CYS A O 15
ATOM 5383 N N . PRO A 1 10 ? 3.780 -15.504 -0.349 1.00 0.000 10 PRO A N 15
ATOM 5384 C CA . PRO A 1 10 ? 4.456 -16.690 -0.882 1.00 0.000 10 PRO A CA 15
ATOM 5385 C C . PRO A 1 10 ? 3.677 -17.337 -2.022 1.00 0.000 10 PRO A C 15
ATOM 5386 O O . PRO A 1 10 ? 2.538 -16.962 -2.300 1.00 0.000 10 PRO A O 15
ATOM 5397 N N . ALA A 1 11 ? 4.297 -18.312 -2.679 1.00 0.000 11 ALA A N 15
ATOM 5398 C CA . ALA A 1 11 ? 3.661 -19.013 -3.787 1.00 0.000 11 ALA A CA 15
ATOM 5399 C C . ALA A 1 11 ? 2.263 -19.488 -3.405 1.00 0.000 11 ALA A C 15
ATOM 5400 O O . ALA A 1 11 ? 2.051 -20.007 -2.310 1.00 0.000 11 ALA A O 15
ATOM 5407 N N . GLY A 1 12 ? 1.312 -19.306 -4.316 1.00 0.000 12 GLY A N 15
ATOM 5408 C CA . GLY A 1 12 ? -0.054 -19.722 -4.056 1.00 0.000 12 GLY A CA 15
ATOM 5409 C C . GLY A 1 12 ? -0.925 -18.580 -3.570 1.00 0.000 12 GLY A C 15
ATOM 5410 O O . GLY A 1 12 ? -2.137 -18.582 -3.782 1.00 0.000 12 GLY A O 15
ATOM 5414 N N . GLN A 1 13 ? -0.306 -17.603 -2.915 1.00 0.000 13 GLN A N 15
ATOM 5415 C CA . GLN A 1 13 ? -1.034 -16.451 -2.396 1.00 0.000 13 GLN A CA 15
ATOM 5416 C C . GLN A 1 13 ? -0.898 -15.255 -3.332 1.00 0.000 13 GLN A C 15
ATOM 5417 O O . GLN A 1 13 ? 0.143 -15.059 -3.959 1.00 0.000 13 GLN A O 15
ATOM 5431 N N . TYR A 1 14 ? -1.957 -14.458 -3.423 1.00 0.000 14 TYR A N 15
ATOM 5432 C CA . TYR A 1 14 ? -1.958 -13.282 -4.285 1.00 0.000 14 TYR A CA 15
ATOM 5433 C C . TYR A 1 14 ? -2.331 -12.030 -3.497 1.00 0.000 14 TYR A C 15
ATOM 5434 O O . TYR A 1 14 ? -3.163 -12.077 -2.590 1.00 0.000 14 TYR A O 15
ATOM 5452 N N . CYS A 1 15 ? -1.710 -10.909 -3.851 1.00 0.000 15 CYS A N 15
ATOM 5453 C CA . CYS A 1 15 ? -1.976 -9.643 -3.180 1.00 0.000 15 CYS A CA 15
ATOM 5454 C C . CYS A 1 15 ? -3.086 -8.873 -3.890 1.00 0.000 15 CYS A C 15
ATOM 5455 O O . CYS A 1 15 ? -3.362 -9.106 -5.066 1.00 0.000 15 CYS A O 15
ATOM 5462 N N . GLN A 1 16 ? -3.720 -7.956 -3.165 1.00 0.000 16 GLN A N 15
ATOM 5463 C CA . GLN A 1 16 ? -4.800 -7.153 -3.725 1.00 0.000 16 GLN A CA 15
ATOM 5464 C C . GLN A 1 16 ? -4.506 -5.664 -3.575 1.00 0.000 16 GLN A C 15
ATOM 5465 O O . GLN A 1 16 ? -4.339 -5.163 -2.463 1.00 0.000 16 GLN A O 15
ATOM 5479 N N . ASP A 1 17 ? -4.443 -4.963 -4.702 1.00 0.000 17 ASP A N 15
ATOM 5480 C CA . ASP A 1 17 ? -4.169 -3.531 -4.697 1.00 0.000 17 ASP A CA 15
ATOM 5481 C C . ASP A 1 17 ? -5.457 -2.732 -4.528 1.00 0.000 17 ASP A C 15
ATOM 5482 O O . ASP A 1 17 ? -6.369 -2.822 -5.350 1.00 0.000 17 ASP A O 15
ATOM 5491 N N . LYS A 1 18 ? -5.527 -1.951 -3.455 1.00 0.000 18 LYS A N 15
ATOM 5492 C CA . LYS A 1 18 ? -6.703 -1.135 -3.177 1.00 0.000 18 LYS A CA 15
ATOM 5493 C C . LYS A 1 18 ? -6.301 0.287 -2.797 1.00 0.000 18 LYS A C 15
ATOM 5494 O O . LYS A 1 18 ? -5.900 0.546 -1.662 1.00 0.000 18 LYS A O 15
ATOM 5513 N N . ASP A 1 19 ? -6.413 1.204 -3.751 1.00 0.000 19 ASP A N 15
ATOM 5514 C CA . ASP A 1 19 ? -6.064 2.600 -3.515 1.00 0.000 19 ASP A CA 15
ATOM 5515 C C . ASP A 1 19 ? -4.651 2.719 -2.954 1.00 0.000 19 ASP A C 15
ATOM 5516 O O . ASP A 1 19 ? -4.371 3.586 -2.127 1.00 0.000 19 ASP A O 15
ATOM 5525 N N . GLY A 1 20 ? -3.762 1.841 -3.410 1.00 0.000 20 GLY A N 15
ATOM 5526 C CA . GLY A 1 20 ? -2.389 1.864 -2.942 1.00 0.000 20 GLY A CA 15
ATOM 5527 C C . GLY A 1 20 ? -2.131 0.844 -1.851 1.00 0.000 20 GLY A C 15
ATOM 5528 O O . GLY A 1 20 ? -0.984 0.482 -1.586 1.00 0.000 20 GLY A O 15
ATOM 5532 N N . THR A 1 21 ? -3.200 0.379 -1.212 1.00 0.000 21 THR A N 15
ATOM 5533 C CA . THR A 1 21 ? -3.084 -0.603 -0.142 1.00 0.000 21 THR A CA 15
ATOM 5534 C C . THR A 1 21 ? -2.896 -2.008 -0.703 1.00 0.000 21 THR A C 15
ATOM 5535 O O . THR A 1 21 ? -3.344 -2.311 -1.808 1.00 0.000 21 THR A O 15
ATOM 5546 N N . GLY A 1 22 ? -2.231 -2.864 0.068 1.00 0.000 22 GLY A N 15
ATOM 5547 C CA . GLY A 1 22 ? -1.996 -4.228 -0.369 1.00 0.000 22 GLY A CA 15
ATOM 5548 C C . GLY A 1 22 ? -2.478 -5.251 0.639 1.00 0.000 22 GLY A C 15
ATOM 5549 O O . GLY A 1 22 ? -1.997 -5.290 1.772 1.00 0.000 22 GLY A O 15
ATOM 5553 N N . TYR A 1 23 ? -3.431 -6.080 0.229 1.00 0.000 23 TYR A N 15
ATOM 5554 C CA . TYR A 1 23 ? -3.981 -7.106 1.107 1.00 0.000 23 TYR A CA 15
ATOM 5555 C C . TYR A 1 23 ? -3.620 -8.502 0.607 1.00 0.000 23 TYR A C 15
ATOM 5556 O O . TYR A 1 23 ? -3.805 -8.821 -0.568 1.00 0.000 23 TYR A O 15
ATOM 5574 N N . CYS A 1 24 ? -3.104 -9.331 1.508 1.00 0.000 24 CYS A N 15
ATOM 5575 C CA . CYS A 1 24 ? -2.717 -10.693 1.162 1.00 0.000 24 CYS A CA 15
ATOM 5576 C C . CYS A 1 24 ? -3.927 -11.622 1.173 1.00 0.000 24 CYS A C 15
ATOM 5577 O O . CYS A 1 24 ? -4.641 -11.717 2.171 1.00 0.000 24 CYS A O 15
ATOM 5584 N N . PHE A 1 25 ? -4.151 -12.306 0.056 1.00 0.000 25 PHE A N 15
ATOM 5585 C CA . PHE A 1 25 ? -5.275 -13.228 -0.064 1.00 0.000 25 PHE A CA 15
ATOM 5586 C C . PHE A 1 25 ? -4.790 -14.637 -0.393 1.00 0.000 25 PHE A C 15
ATOM 5587 O O . PHE A 1 25 ? -3.912 -14.823 -1.236 1.00 0.000 25 PHE A O 15
ATOM 5604 N N . LYS A 1 26 ? -5.369 -15.627 0.278 1.00 0.000 26 LYS A N 15
ATOM 5605 C CA . LYS A 1 26 ? -4.998 -17.020 0.058 1.00 0.000 26 LYS A CA 15
ATOM 5606 C C . LYS A 1 26 ? -5.098 -17.382 -1.421 1.00 0.000 26 LYS A C 15
ATOM 5607 O O . LYS A 1 26 ? -6.056 -17.009 -2.097 1.00 0.000 26 LYS A O 15
ATOM 5626 N N . TYR A 1 1 ? 2.110 0.980 0.076 1.00 0.000 1 TYR A N 16
ATOM 5627 C CA . TYR A 1 1 ? 2.823 0.369 -1.040 1.00 0.000 1 TYR A CA 16
ATOM 5628 C C . TYR A 1 1 ? 2.117 -0.900 -1.507 1.00 0.000 1 TYR A C 16
ATOM 5629 O O . TYR A 1 1 ? 1.619 -1.683 -0.698 1.00 0.000 1 TYR A O 16
ATOM 5647 N N . THR A 1 2 ? 2.078 -1.098 -2.822 1.00 0.000 2 THR A N 16
ATOM 5648 C CA . THR A 1 2 ? 1.434 -2.271 -3.399 1.00 0.000 2 THR A CA 16
ATOM 5649 C C . THR A 1 2 ? 2.439 -3.393 -3.630 1.00 0.000 2 THR A C 16
ATOM 5650 O O . THR A 1 2 ? 3.650 -3.173 -3.590 1.00 0.000 2 THR A O 16
ATOM 5661 N N . CYS A 1 3 ? 1.931 -4.596 -3.872 1.00 0.000 3 CYS A N 16
ATOM 5662 C CA . CYS A 1 3 ? 2.784 -5.754 -4.109 1.00 0.000 3 CYS A CA 16
ATOM 5663 C C . CYS A 1 3 ? 3.690 -5.524 -5.316 1.00 0.000 3 CYS A C 16
ATOM 5664 O O . CYS A 1 3 ? 3.355 -4.759 -6.219 1.00 0.000 3 CYS A O 16
ATOM 5671 N N . GLY A 1 4 ? 4.839 -6.193 -5.322 1.00 0.000 4 GLY A N 16
ATOM 5672 C CA . GLY A 1 4 ? 5.775 -6.048 -6.422 1.00 0.000 4 GLY A CA 16
ATOM 5673 C C . GLY A 1 4 ? 7.164 -5.664 -5.954 1.00 0.000 4 GLY A C 16
ATOM 5674 O O . GLY A 1 4 ? 8.084 -6.483 -5.932 1.00 0.000 4 GLY A O 16
ATOM 5678 N N . PRO A 1 5 ? 7.332 -4.390 -5.570 1.00 0.000 5 PRO A N 16
ATOM 5679 C CA . PRO A 1 5 ? 8.618 -3.869 -5.094 1.00 0.000 5 PRO A CA 16
ATOM 5680 C C . PRO A 1 5 ? 9.003 -4.434 -3.731 1.00 0.000 5 PRO A C 16
ATOM 5681 O O . PRO A 1 5 ? 10.184 -4.628 -3.439 1.00 0.000 5 PRO A O 16
ATOM 5692 N N . LEU A 1 6 ? 8.000 -4.695 -2.899 1.00 0.000 6 LEU A N 16
ATOM 5693 C CA . LEU A 1 6 ? 8.234 -5.239 -1.566 1.00 0.000 6 LEU A CA 16
ATOM 5694 C C . LEU A 1 6 ? 7.958 -6.738 -1.533 1.00 0.000 6 LEU A C 16
ATOM 5695 O O . LEU A 1 6 ? 7.520 -7.322 -2.525 1.00 0.000 6 LEU A O 16
ATOM 5711 N N . PHE A 1 7 ? 8.216 -7.357 -0.385 1.00 0.000 7 PHE A N 16
ATOM 5712 C CA . PHE A 1 7 ? 7.993 -8.789 -0.222 1.00 0.000 7 PHE A CA 16
ATOM 5713 C C . PHE A 1 7 ? 6.552 -9.158 -0.561 1.00 0.000 7 PHE A C 16
ATOM 5714 O O . PHE A 1 7 ? 5.610 -8.532 -0.076 1.00 0.000 7 PHE A O 16
ATOM 5731 N N . GLN A 1 8 ? 6.390 -10.178 -1.398 1.00 0.000 8 GLN A N 16
ATOM 5732 C CA . GLN A 1 8 ? 5.064 -10.630 -1.803 1.00 0.000 8 GLN A CA 16
ATOM 5733 C C . GLN A 1 8 ? 4.693 -11.930 -1.098 1.00 0.000 8 GLN A C 16
ATOM 5734 O O . GLN A 1 8 ? 5.501 -12.504 -0.367 1.00 0.000 8 GLN A O 16
ATOM 5748 N N . CYS A 1 9 ? 3.467 -12.391 -1.323 1.00 0.000 9 CYS A N 16
ATOM 5749 C CA . CYS A 1 9 ? 2.988 -13.623 -0.710 1.00 0.000 9 CYS A CA 16
ATOM 5750 C C . CYS A 1 9 ? 3.622 -14.843 -1.372 1.00 0.000 9 CYS A C 16
ATOM 5751 O O . CYS A 1 9 ? 4.019 -14.811 -2.538 1.00 0.000 9 CYS A O 16
ATOM 5758 N N . PRO A 1 10 ? 3.721 -15.944 -0.613 1.00 0.000 10 PRO A N 16
ATOM 5759 C CA . PRO A 1 10 ? 4.305 -17.195 -1.106 1.00 0.000 10 PRO A CA 16
ATOM 5760 C C . PRO A 1 10 ? 3.425 -17.875 -2.150 1.00 0.000 10 PRO A C 16
ATOM 5761 O O . PRO A 1 10 ? 2.289 -17.462 -2.381 1.00 0.000 10 PRO A O 16
ATOM 5772 N N . ALA A 1 11 ? 3.957 -18.918 -2.777 1.00 0.000 11 ALA A N 16
ATOM 5773 C CA . ALA A 1 11 ? 3.219 -19.656 -3.794 1.00 0.000 11 ALA A CA 16
ATOM 5774 C C . ALA A 1 11 ? 1.836 -20.054 -3.289 1.00 0.000 11 ALA A C 16
ATOM 5775 O O . ALA A 1 11 ? 1.697 -20.595 -2.193 1.00 0.000 11 ALA A O 16
ATOM 5782 N N . GLY A 1 12 ? 0.815 -19.781 -4.096 1.00 0.000 12 GLY A N 16
ATOM 5783 C CA . GLY A 1 12 ? -0.544 -20.116 -3.712 1.00 0.000 12 GLY A CA 16
ATOM 5784 C C . GLY A 1 12 ? -1.337 -18.903 -3.268 1.00 0.000 12 GLY A C 16
ATOM 5785 O O . GLY A 1 12 ? -2.560 -18.870 -3.404 1.00 0.000 12 GLY A O 16
ATOM 5789 N N . GLN A 1 13 ? -0.640 -17.905 -2.735 1.00 0.000 13 GLN A N 16
ATOM 5790 C CA . GLN A 1 13 ? -1.289 -16.685 -2.268 1.00 0.000 13 GLN A CA 16
ATOM 5791 C C . GLN A 1 13 ? -1.120 -15.557 -3.280 1.00 0.000 13 GLN A C 16
ATOM 5792 O O . GLN A 1 13 ? -0.174 -15.552 -4.068 1.00 0.000 13 GLN A O 16
ATOM 5806 N N . TYR A 1 14 ? -2.044 -14.602 -3.254 1.00 0.000 14 TYR A N 16
ATOM 5807 C CA . TYR A 1 14 ? -1.999 -13.470 -4.171 1.00 0.000 14 TYR A CA 16
ATOM 5808 C C . TYR A 1 14 ? -2.244 -12.159 -3.431 1.00 0.000 14 TYR A C 16
ATOM 5809 O O . TYR A 1 14 ? -2.988 -12.115 -2.450 1.00 0.000 14 TYR A O 16
ATOM 5827 N N . CYS A 1 15 ? -1.612 -11.091 -3.907 1.00 0.000 15 CYS A N 16
ATOM 5828 C CA . CYS A 1 15 ? -1.760 -9.777 -3.293 1.00 0.000 15 CYS A CA 16
ATOM 5829 C C . CYS A 1 15 ? -3.000 -9.064 -3.825 1.00 0.000 15 CYS A C 16
ATOM 5830 O O . CYS A 1 15 ? -3.497 -9.386 -4.903 1.00 0.000 15 CYS A O 16
ATOM 5837 N N . GLN A 1 16 ? -3.491 -8.094 -3.061 1.00 0.000 16 GLN A N 16
ATOM 5838 C CA . GLN A 1 16 ? -4.672 -7.336 -3.456 1.00 0.000 16 GLN A CA 16
ATOM 5839 C C . GLN A 1 16 ? -4.396 -5.836 -3.413 1.00 0.000 16 GLN A C 16
ATOM 5840 O O . GLN A 1 16 ? -3.965 -5.304 -2.390 1.00 0.000 16 GLN A O 16
ATOM 5854 N N . ASP A 1 17 ? -4.647 -5.161 -4.529 1.00 0.000 17 ASP A N 16
ATOM 5855 C CA . ASP A 1 17 ? -4.426 -3.722 -4.619 1.00 0.000 17 ASP A CA 16
ATOM 5856 C C . ASP A 1 17 ? -5.699 -2.955 -4.273 1.00 0.000 17 ASP A C 16
ATOM 5857 O O . ASP A 1 17 ? -6.762 -3.206 -4.841 1.00 0.000 17 ASP A O 16
ATOM 5866 N N . LYS A 1 18 ? -5.583 -2.019 -3.337 1.00 0.000 18 LYS A N 16
ATOM 5867 C CA . LYS A 1 18 ? -6.722 -1.213 -2.915 1.00 0.000 18 LYS A CA 16
ATOM 5868 C C . LYS A 1 18 ? -6.321 0.248 -2.738 1.00 0.000 18 LYS A C 16
ATOM 5869 O O . LYS A 1 18 ? -5.730 0.621 -1.725 1.00 0.000 18 LYS A O 16
ATOM 5888 N N . ASP A 1 19 ? -6.646 1.070 -3.730 1.00 0.000 19 ASP A N 16
ATOM 5889 C CA . ASP A 1 19 ? -6.321 2.491 -3.683 1.00 0.000 19 ASP A CA 16
ATOM 5890 C C . ASP A 1 19 ? -4.837 2.699 -3.395 1.00 0.000 19 ASP A C 16
ATOM 5891 O O . ASP A 1 19 ? -4.455 3.649 -2.712 1.00 0.000 19 ASP A O 16
ATOM 5900 N N . GLY A 1 20 ? -4.006 1.805 -3.920 1.00 0.000 20 GLY A N 16
ATOM 5901 C CA . GLY A 1 20 ? -2.574 1.908 -3.706 1.00 0.000 20 GLY A CA 16
ATOM 5902 C C . GLY A 1 20 ? -2.084 0.988 -2.605 1.00 0.000 20 GLY A C 16
ATOM 5903 O O . GLY A 1 20 ? -0.894 0.681 -2.526 1.00 0.000 20 GLY A O 16
ATOM 5907 N N . THR A 1 21 ? -3.003 0.549 -1.751 1.00 0.000 21 THR A N 16
ATOM 5908 C CA . THR A 1 21 ? -2.658 -0.338 -0.647 1.00 0.000 21 THR A CA 16
ATOM 5909 C C . THR A 1 21 ? -2.398 -1.757 -1.142 1.00 0.000 21 THR A C 16
ATOM 5910 O O . THR A 1 21 ? -2.855 -2.143 -2.217 1.00 0.000 21 THR A O 16
ATOM 5921 N N . GLY A 1 22 ? -1.661 -2.530 -0.350 1.00 0.000 22 GLY A N 16
ATOM 5922 C CA . GLY A 1 22 ? -1.354 -3.897 -0.725 1.00 0.000 22 GLY A CA 16
ATOM 5923 C C . GLY A 1 22 ? -1.624 -4.881 0.397 1.00 0.000 22 GLY A C 16
ATOM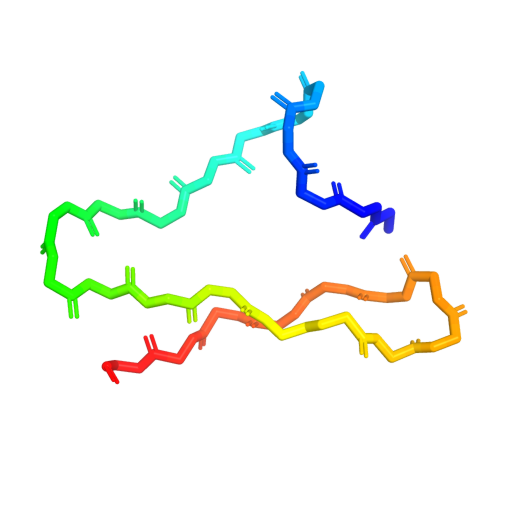 5924 O O . GLY A 1 22 ? -1.034 -4.783 1.473 1.00 0.000 22 GLY A O 16
ATOM 5928 N N . TYR A 1 23 ? -2.520 -5.829 0.146 1.00 0.000 23 TYR A N 16
ATOM 5929 C CA . TYR A 1 23 ? -2.870 -6.832 1.145 1.00 0.000 23 TYR A CA 16
ATOM 5930 C C . TYR A 1 23 ? -2.548 -8.237 0.643 1.00 0.000 23 TYR A C 16
ATOM 5931 O O . TYR A 1 23 ? -2.252 -8.435 -0.535 1.00 0.000 23 TYR A O 16
ATOM 5949 N N . CYS A 1 24 ? -2.609 -9.209 1.547 1.00 0.000 24 CYS A N 16
ATOM 5950 C CA . CYS A 1 24 ? -2.325 -10.596 1.199 1.00 0.000 24 CYS A CA 16
ATOM 5951 C C . CYS A 1 24 ? -3.566 -11.466 1.372 1.00 0.000 24 CYS A C 16
ATOM 5952 O O . CYS A 1 24 ? -4.180 -11.486 2.439 1.00 0.000 24 CYS A O 16
ATOM 5959 N N . PHE A 1 25 ? -3.931 -12.184 0.315 1.00 0.000 25 PHE A N 16
ATOM 5960 C CA . PHE A 1 25 ? -5.100 -13.055 0.349 1.00 0.000 25 PHE A CA 16
ATOM 5961 C C . PHE A 1 25 ? -4.720 -14.489 -0.008 1.00 0.000 25 PHE A C 16
ATOM 5962 O O . PHE A 1 25 ? -3.938 -14.726 -0.929 1.00 0.000 25 PHE A O 16
ATOM 5979 N N . LYS A 1 26 ? -5.278 -15.444 0.729 1.00 0.000 26 LYS A N 16
ATOM 5980 C CA . LYS A 1 26 ? -5.000 -16.855 0.492 1.00 0.000 26 LYS A CA 16
ATOM 5981 C C . LYS A 1 26 ? -5.176 -17.204 -0.983 1.00 0.000 26 LYS A C 16
ATOM 5982 O O . LYS A 1 26 ? -6.040 -16.652 -1.662 1.00 0.000 26 LYS A O 16
ATOM 6001 N N . TYR A 1 1 ? 3.413 0.490 1.162 1.00 0.000 1 TYR A N 17
ATOM 6002 C CA . TYR A 1 1 ? 3.734 0.292 -0.246 1.00 0.000 1 TYR A CA 17
ATOM 6003 C C . TYR A 1 1 ? 2.866 -0.805 -0.854 1.00 0.000 1 TYR A C 17
ATOM 6004 O O . TYR A 1 1 ? 2.231 -1.580 -0.138 1.00 0.000 1 TYR A O 17
ATOM 6022 N N . THR A 1 2 ? 2.843 -0.866 -2.182 1.00 0.000 2 THR A N 17
ATOM 6023 C CA . THR A 1 2 ? 2.053 -1.866 -2.888 1.00 0.000 2 THR A CA 17
ATOM 6024 C C . THR A 1 2 ? 2.889 -3.100 -3.210 1.00 0.000 2 THR A C 17
ATOM 6025 O O . THR A 1 2 ? 4.114 -3.023 -3.312 1.00 0.000 2 THR A O 17
ATOM 6036 N N . CYS A 1 3 ? 2.220 -4.237 -3.369 1.00 0.000 3 CYS A N 17
ATOM 6037 C CA . CYS A 1 3 ? 2.902 -5.488 -3.680 1.00 0.000 3 CYS A CA 17
ATOM 6038 C C . CYS A 1 3 ? 3.533 -5.434 -5.068 1.00 0.000 3 CYS A C 17
ATOM 6039 O O . CYS A 1 3 ? 2.871 -5.099 -6.050 1.00 0.000 3 CYS A O 17
ATOM 6046 N N . GLY A 1 4 ? 4.818 -5.765 -5.141 1.00 0.000 4 GLY A N 17
ATOM 6047 C CA . GLY A 1 4 ? 5.518 -5.748 -6.412 1.00 0.000 4 GLY A CA 17
ATOM 6048 C C . GLY A 1 4 ? 7.015 -5.575 -6.248 1.00 0.000 4 GLY A C 17
ATOM 6049 O O . GLY A 1 4 ? 7.794 -6.509 -6.441 1.00 0.000 4 GLY A O 17
ATOM 6053 N N . PRO A 1 5 ? 7.438 -4.355 -5.886 1.00 0.000 5 PRO A N 17
ATOM 6054 C CA . PRO A 1 5 ? 8.855 -4.034 -5.689 1.00 0.000 5 PRO A CA 17
ATOM 6055 C C . PRO A 1 5 ? 9.436 -4.710 -4.452 1.00 0.000 5 PRO A C 17
ATOM 6056 O O . PRO A 1 5 ? 10.614 -5.067 -4.423 1.00 0.000 5 PRO A O 17
ATOM 6067 N N . LEU A 1 6 ? 8.602 -4.884 -3.432 1.00 0.000 6 LEU A N 17
ATOM 6068 C CA . LEU A 1 6 ? 9.033 -5.518 -2.191 1.00 0.000 6 LEU A CA 17
ATOM 6069 C C . LEU A 1 6 ? 8.510 -6.948 -2.100 1.00 0.000 6 LEU A C 17
ATOM 6070 O O . LEU A 1 6 ? 7.769 -7.405 -2.970 1.00 0.000 6 LEU A O 17
ATOM 6086 N N . 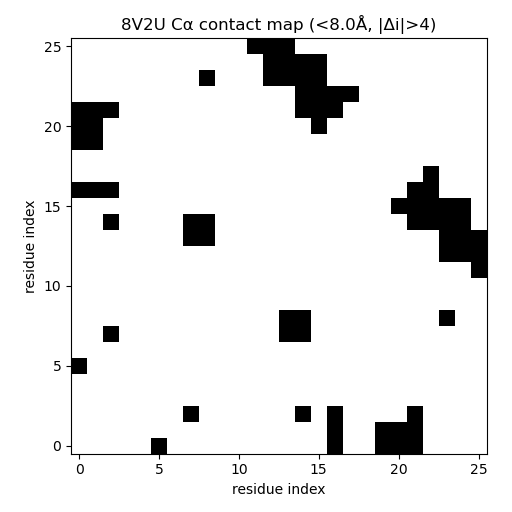PHE A 1 7 ? 8.900 -7.649 -1.041 1.00 0.000 7 PHE A N 17
ATOM 6087 C CA . PHE A 1 7 ? 8.470 -9.027 -0.835 1.00 0.000 7 PHE A CA 17
ATOM 6088 C C . PHE A 1 7 ? 6.952 -9.143 -0.935 1.00 0.000 7 PHE A C 17
ATOM 6089 O O . PHE A 1 7 ? 6.224 -8.211 -0.592 1.00 0.000 7 PHE A O 17
ATOM 6106 N N . GLN A 1 8 ? 6.482 -10.293 -1.406 1.00 0.000 8 GLN A N 17
ATOM 6107 C CA . GLN A 1 8 ? 5.050 -10.531 -1.552 1.00 0.000 8 GLN A CA 17
ATOM 6108 C C . GLN A 1 8 ? 4.653 -11.863 -0.925 1.00 0.000 8 GLN A C 17
ATOM 6109 O O . GLN A 1 8 ? 5.489 -12.571 -0.364 1.00 0.000 8 GLN A O 17
ATOM 6123 N N . CYS A 1 9 ? 3.371 -12.197 -1.022 1.00 0.000 9 CYS A N 17
ATOM 6124 C CA . CYS A 1 9 ? 2.861 -13.444 -0.463 1.00 0.000 9 CYS A CA 17
ATOM 6125 C C . CYS A 1 9 ? 3.563 -14.647 -1.086 1.00 0.000 9 CYS A C 17
ATOM 6126 O O . CYS A 1 9 ? 4.048 -14.597 -2.217 1.00 0.000 9 CYS A O 17
ATOM 6133 N N . PRO A 1 10 ? 3.618 -15.755 -0.333 1.00 0.000 10 PRO A N 17
ATOM 6134 C CA . PRO A 1 10 ? 4.258 -16.992 -0.791 1.00 0.000 10 PRO A CA 17
ATOM 6135 C C . PRO A 1 10 ? 3.472 -17.672 -1.907 1.00 0.000 10 PRO A C 17
ATOM 6136 O O . PRO A 1 10 ? 2.350 -17.274 -2.220 1.00 0.000 10 PRO A O 17
ATOM 6147 N N . ALA A 1 11 ? 4.068 -18.700 -2.502 1.00 0.000 11 ALA A N 17
ATOM 6148 C CA . ALA A 1 11 ? 3.422 -19.437 -3.581 1.00 0.000 11 ALA A CA 17
ATOM 6149 C C . ALA A 1 11 ? 2.014 -19.869 -3.185 1.00 0.000 11 ALA A C 17
ATOM 6150 O O . ALA A 1 11 ? 1.797 -20.382 -2.088 1.00 0.000 11 ALA A O 17
ATOM 6157 N N . GLY A 1 12 ? 1.059 -19.658 -4.086 1.00 0.000 12 GLY A N 17
ATOM 6158 C CA . GLY A 1 12 ? -0.316 -20.031 -3.811 1.00 0.000 12 GLY A CA 17
ATOM 6159 C C . GLY A 1 12 ? -1.157 -18.854 -3.360 1.00 0.000 12 GLY A C 17
ATOM 6160 O O . GLY A 1 12 ? -2.369 -18.831 -3.573 1.00 0.000 12 GLY A O 17
ATOM 6164 N N . GLN A 1 13 ? -0.514 -17.874 -2.732 1.00 0.000 13 GLN A N 17
ATOM 6165 C CA . GLN A 1 13 ? -1.212 -16.690 -2.248 1.00 0.000 13 GLN A CA 17
ATOM 6166 C C . GLN A 1 13 ? -1.009 -15.512 -3.195 1.00 0.000 13 GLN A C 17
ATOM 6167 O O . GLN A 1 13 ? 0.020 -15.411 -3.864 1.00 0.000 13 GLN A O 17
ATOM 6181 N N . TYR A 1 14 ? -1.995 -14.624 -3.247 1.00 0.000 14 TYR A N 17
ATOM 6182 C CA . TYR A 1 14 ? -1.926 -13.455 -4.115 1.00 0.000 14 TYR A CA 17
ATOM 6183 C C . TYR A 1 14 ? -2.258 -12.182 -3.342 1.00 0.000 14 TYR A C 17
ATOM 6184 O O . TYR A 1 14 ? -2.975 -12.218 -2.342 1.00 0.000 14 TYR A O 17
ATOM 6202 N N . CYS A 1 15 ? -1.732 -11.057 -3.814 1.00 0.000 15 CYS A N 17
ATOM 6203 C CA . CYS A 1 15 ? -1.971 -9.771 -3.170 1.00 0.000 15 CYS A CA 17
ATOM 6204 C C . CYS A 1 15 ? -3.083 -9.005 -3.880 1.00 0.000 15 CYS A C 17
ATOM 6205 O O . CYS A 1 15 ? -3.382 -9.264 -5.046 1.00 0.000 15 CYS A O 17
ATOM 6212 N N . GLN A 1 16 ? -3.692 -8.062 -3.169 1.00 0.000 16 GLN A N 17
ATOM 6213 C CA . GLN A 1 16 ? -4.771 -7.258 -3.731 1.00 0.000 16 GLN A CA 17
ATOM 6214 C C . GLN A 1 16 ? -4.466 -5.770 -3.602 1.00 0.000 16 GLN A C 17
ATOM 6215 O O . GLN A 1 16 ? -4.275 -5.258 -2.499 1.00 0.000 16 GLN A O 17
ATOM 6229 N N . ASP A 1 17 ? -4.421 -5.080 -4.737 1.00 0.000 17 ASP A N 17
ATOM 6230 C CA . ASP A 1 17 ? -4.139 -3.649 -4.751 1.00 0.000 17 ASP A CA 17
ATOM 6231 C C . ASP A 1 17 ? -5.425 -2.841 -4.608 1.00 0.000 17 ASP A C 17
ATOM 6232 O O . ASP A 1 17 ? -6.363 -3.002 -5.388 1.00 0.000 17 ASP A O 17
ATOM 6241 N N . LYS A 1 18 ? -5.462 -1.971 -3.604 1.00 0.000 18 LYS A N 17
ATOM 6242 C CA . LYS A 1 18 ? -6.632 -1.136 -3.357 1.00 0.000 18 LYS A CA 17
ATOM 6243 C C . LYS A 1 18 ? -6.219 0.291 -3.013 1.00 0.000 18 LYS A C 17
ATOM 6244 O O . LYS A 1 18 ? -5.832 0.579 -1.880 1.00 0.000 18 LYS A O 17
ATOM 6263 N N . ASP A 1 19 ? -6.305 1.181 -3.995 1.00 0.000 19 ASP A N 17
ATOM 6264 C CA . ASP A 1 19 ? -5.943 2.579 -3.795 1.00 0.000 19 ASP A CA 17
ATOM 6265 C C . ASP A 1 19 ? -4.543 2.698 -3.200 1.00 0.000 19 ASP A C 17
ATOM 6266 O O . ASP A 1 19 ? -4.278 3.578 -2.382 1.00 0.000 19 ASP A O 17
ATOM 6275 N N . GLY A 1 20 ? -3.651 1.804 -3.617 1.00 0.000 20 GLY A N 17
ATOM 6276 C CA . GLY A 1 20 ? -2.290 1.825 -3.114 1.00 0.000 20 GLY A CA 17
ATOM 6277 C C . GLY A 1 20 ? -2.069 0.826 -1.996 1.00 0.000 20 GLY A C 17
ATOM 6278 O O . GLY A 1 20 ? -0.932 0.461 -1.694 1.00 0.000 20 GLY A O 17
ATOM 6282 N N . THR A 1 21 ? -3.158 0.383 -1.376 1.00 0.000 21 THR A N 17
ATOM 6283 C CA . THR A 1 21 ? -3.079 -0.577 -0.283 1.00 0.000 21 THR A CA 17
ATOM 6284 C C . THR A 1 21 ? -2.869 -1.993 -0.809 1.00 0.000 21 THR A C 17
ATOM 6285 O O . THR A 1 21 ? -3.268 -2.315 -1.927 1.00 0.000 21 THR A O 17
ATOM 6296 N N . GLY A 1 22 ? -2.242 -2.835 0.007 1.00 0.000 22 GLY A N 17
ATOM 6297 C CA . GLY A 1 22 ? -1.991 -4.207 -0.394 1.00 0.000 22 GLY A CA 17
ATOM 6298 C C . GLY A 1 22 ? -2.473 -5.209 0.635 1.00 0.000 22 GLY A C 17
ATOM 6299 O O . GLY A 1 22 ? -2.029 -5.193 1.783 1.00 0.000 22 GLY A O 17
ATOM 6303 N N . TYR A 1 23 ? -3.386 -6.083 0.226 1.00 0.000 23 TYR A N 17
ATOM 6304 C CA . TYR A 1 23 ? -3.933 -7.094 1.123 1.00 0.000 23 TYR A CA 17
ATOM 6305 C C . TYR A 1 23 ? -3.601 -8.499 0.627 1.00 0.000 23 TYR A C 17
ATOM 6306 O O . TYR A 1 23 ? -3.816 -8.825 -0.541 1.00 0.000 23 TYR A O 17
ATOM 6324 N N . CYS A 1 24 ? -3.076 -9.327 1.524 1.00 0.000 24 CYS A N 17
ATOM 6325 C CA . CYS A 1 24 ? -2.713 -10.696 1.180 1.00 0.000 24 CYS A CA 17
ATOM 6326 C C . CYS A 1 24 ? -3.922 -11.622 1.286 1.00 0.000 24 CYS A C 17
ATOM 6327 O O . CYS A 1 24 ? -4.576 -11.690 2.327 1.00 0.000 24 CYS A O 17
ATOM 6334 N N . PHE A 1 25 ? -4.213 -12.332 0.201 1.00 0.000 25 PHE A N 17
ATOM 6335 C CA . PHE A 1 25 ? -5.343 -13.253 0.171 1.00 0.000 25 PHE A CA 17
ATOM 6336 C C . PHE A 1 25 ? -4.886 -14.664 -0.189 1.00 0.000 25 PHE A C 17
ATOM 6337 O O . PHE A 1 25 ? -4.036 -14.851 -1.060 1.00 0.000 25 PHE A O 17
ATOM 6354 N N . LYS A 1 26 ? -5.455 -15.655 0.489 1.00 0.000 26 LYS A N 17
ATOM 6355 C CA . LYS A 1 26 ? -5.108 -17.050 0.243 1.00 0.000 26 LYS A CA 17
ATOM 6356 C C . LYS A 1 26 ? -5.170 -17.371 -1.247 1.00 0.000 26 LYS A C 17
ATOM 6357 O O . LYS A 1 26 ? -6.005 -16.832 -1.973 1.00 0.000 26 LYS A O 17
ATOM 6376 N N . TYR A 1 1 ? 1.379 -1.026 -0.974 1.00 0.000 1 TYR A N 18
ATOM 6377 C CA . TYR A 1 1 ? 1.817 -1.007 -2.364 1.00 0.000 1 TYR A CA 18
ATOM 6378 C C . TYR A 1 1 ? 1.393 -2.282 -3.087 1.00 0.000 1 TYR A C 18
ATOM 6379 O O . TYR A 1 1 ? 0.732 -3.146 -2.511 1.00 0.000 1 TYR A O 18
ATOM 6397 N N . THR A 1 2 ? 1.780 -2.392 -4.354 1.00 0.000 2 THR A N 18
ATOM 6398 C CA . THR A 1 2 ? 1.440 -3.560 -5.158 1.00 0.000 2 THR A CA 18
ATOM 6399 C C . THR A 1 2 ? 2.553 -4.602 -5.110 1.00 0.000 2 THR A C 18
ATOM 6400 O O . THR A 1 2 ? 3.633 -4.348 -4.576 1.00 0.000 2 THR A O 18
ATOM 6411 N N . CYS A 1 3 ? 2.283 -5.775 -5.673 1.00 0.000 3 CYS A N 18
ATOM 6412 C CA . CYS A 1 3 ? 3.260 -6.856 -5.696 1.00 0.000 3 CYS A CA 18
ATOM 6413 C C . CYS A 1 3 ? 4.426 -6.515 -6.620 1.00 0.000 3 CYS A C 18
ATOM 6414 O O . CYS A 1 3 ? 4.229 -6.183 -7.788 1.00 0.000 3 CYS A O 18
ATOM 6421 N N . GLY A 1 4 ? 5.641 -6.602 -6.088 1.00 0.000 4 GLY A N 18
ATOM 6422 C CA . GLY A 1 4 ? 6.821 -6.300 -6.878 1.00 0.000 4 GLY A CA 18
ATOM 6423 C C . GLY A 1 4 ? 7.876 -5.557 -6.084 1.00 0.000 4 GLY A C 18
ATOM 6424 O O . GLY A 1 4 ? 8.910 -6.113 -5.712 1.00 0.000 4 GLY A O 18
ATOM 6428 N N . PRO A 1 5 ? 7.621 -4.268 -5.814 1.00 0.000 5 PRO A N 18
ATOM 6429 C CA . PRO A 1 5 ? 8.546 -3.419 -5.057 1.00 0.000 5 PRO A CA 18
ATOM 6430 C C . PRO A 1 5 ? 8.623 -3.814 -3.586 1.00 0.000 5 PRO A C 18
ATOM 6431 O O . PRO A 1 5 ? 9.704 -3.848 -2.997 1.00 0.000 5 PRO A O 18
ATOM 6442 N N . LEU A 1 6 ? 7.470 -4.111 -2.997 1.00 0.000 6 LEU A N 18
ATOM 6443 C CA . LEU A 1 6 ? 7.407 -4.504 -1.594 1.00 0.000 6 LEU A CA 18
ATOM 6444 C C . LEU A 1 6 ? 7.248 -6.015 -1.458 1.00 0.000 6 LEU A C 18
ATOM 6445 O O . LEU A 1 6 ? 7.100 -6.726 -2.452 1.00 0.000 6 LEU A O 18
ATOM 6461 N N . PHE A 1 7 ? 7.277 -6.499 -0.220 1.00 0.000 7 PHE A N 18
ATOM 6462 C CA . PHE A 1 7 ? 7.135 -7.926 0.046 1.00 0.000 7 PHE A CA 18
ATOM 6463 C C . PHE A 1 7 ? 5.892 -8.486 -0.639 1.00 0.000 7 PHE A C 18
ATOM 6464 O O . PHE A 1 7 ? 4.959 -7.747 -0.954 1.00 0.000 7 PHE A O 18
ATOM 6481 N N . GLN A 1 8 ? 5.888 -9.795 -0.866 1.00 0.000 8 GLN A N 18
ATOM 6482 C CA . GLN A 1 8 ? 4.760 -10.454 -1.515 1.00 0.000 8 GLN A CA 18
ATOM 6483 C C . GLN A 1 8 ? 4.424 -11.769 -0.819 1.00 0.000 8 GLN A C 18
ATOM 6484 O O . GLN A 1 8 ? 5.152 -12.218 0.067 1.00 0.000 8 GLN A O 18
ATOM 6498 N N . CYS A 1 9 ? 3.317 -12.381 -1.224 1.00 0.000 9 CYS A N 18
ATOM 6499 C CA . CYS A 1 9 ? 2.883 -13.644 -0.640 1.00 0.000 9 CYS A CA 18
ATOM 6500 C C . CYS A 1 9 ? 3.544 -14.825 -1.344 1.00 0.000 9 CYS A C 18
ATOM 6501 O O . CYS A 1 9 ? 3.930 -14.748 -2.510 1.00 0.000 9 CYS A O 18
ATOM 6508 N N . PRO A 1 10 ? 3.679 -15.946 -0.619 1.00 0.000 10 PRO A N 18
ATOM 6509 C CA . PRO A 1 10 ? 4.292 -17.165 -1.154 1.00 0.000 10 PRO A CA 18
ATOM 6510 C C . PRO A 1 10 ? 3.423 -17.836 -2.211 1.00 0.000 10 PRO A C 18
ATOM 6511 O O . PRO A 1 10 ? 2.277 -17.443 -2.427 1.00 0.000 10 PRO A O 18
ATOM 6522 N N . ALA A 1 11 ? 3.974 -18.852 -2.868 1.00 0.000 11 ALA A N 18
ATOM 6523 C CA . ALA A 1 11 ? 3.248 -19.579 -3.901 1.00 0.000 11 ALA A CA 18
ATOM 6524 C C . ALA A 1 11 ? 1.867 -19.998 -3.409 1.00 0.000 11 ALA A C 18
ATOM 6525 O O . ALA A 1 11 ? 1.719 -20.497 -2.294 1.00 0.000 11 ALA A O 18
ATOM 6532 N N . GLY A 1 12 ? 0.856 -19.792 -4.248 1.00 0.000 12 GLY A N 18
ATOM 6533 C CA . GLY A 1 12 ? -0.500 -20.153 -3.880 1.00 0.000 12 GLY A CA 18
ATOM 6534 C C . GLY A 1 12 ? -1.293 -18.973 -3.355 1.00 0.000 12 GLY A C 18
ATOM 6535 O O . GLY A 1 12 ? -2.516 -18.935 -3.479 1.00 0.000 12 GLY A O 18
ATOM 6539 N N . GLN A 1 13 ? -0.594 -18.008 -2.765 1.00 0.000 13 GLN A N 18
ATOM 6540 C CA . GLN A 1 13 ? -1.241 -16.822 -2.218 1.00 0.000 13 GLN A CA 18
ATOM 6541 C C . GLN A 1 13 ? -1.117 -15.642 -3.176 1.00 0.000 13 GLN A C 18
ATOM 6542 O O . GLN A 1 13 ? -0.100 -15.482 -3.851 1.00 0.000 13 GLN A O 18
ATOM 6556 N N . TYR A 1 14 ? -2.158 -14.819 -3.232 1.00 0.000 14 TYR A N 18
ATOM 6557 C CA . TYR A 1 14 ? -2.167 -13.656 -4.110 1.00 0.000 14 TYR A CA 18
ATOM 6558 C C . TYR A 1 14 ? -2.447 -12.380 -3.322 1.00 0.000 14 TYR A C 18
ATOM 6559 O O . TYR A 1 14 ? -3.242 -12.379 -2.381 1.00 0.000 14 TYR A O 18
ATOM 6577 N N . CYS A 1 15 ? -1.789 -11.294 -3.713 1.00 0.000 15 CYS A N 18
ATOM 6578 C CA . CYS A 1 15 ? -1.965 -10.010 -3.045 1.00 0.000 15 CYS A CA 18
ATOM 6579 C C . CYS A 1 15 ? -3.073 -9.198 -3.710 1.00 0.000 15 CYS A C 18
ATOM 6580 O O . CYS A 1 15 ? -3.413 -9.429 -4.870 1.00 0.000 15 CYS A O 18
ATOM 6587 N N . GLN A 1 16 ? -3.630 -8.248 -2.967 1.00 0.000 16 GLN A N 18
ATOM 6588 C CA . GLN A 1 16 ? -4.699 -7.402 -3.485 1.00 0.000 16 GLN A CA 18
ATOM 6589 C C . GLN A 1 16 ? -4.378 -5.927 -3.272 1.00 0.000 16 GLN A C 18
ATOM 6590 O O . GLN A 1 16 ? -4.122 -5.493 -2.148 1.00 0.000 16 GLN A O 18
ATOM 6604 N N . ASP A 1 17 ? -4.393 -5.160 -4.356 1.00 0.000 17 ASP A N 18
ATOM 6605 C CA . ASP A 1 17 ? -4.104 -3.732 -4.288 1.00 0.000 17 ASP A CA 18
ATOM 6606 C C . ASP A 1 17 ? -5.383 -2.929 -4.072 1.00 0.000 17 ASP A C 18
ATOM 6607 O O . ASP A 1 17 ? -6.398 -3.169 -4.725 1.00 0.000 17 ASP A O 18
ATOM 6616 N N . LYS A 1 18 ? -5.326 -1.974 -3.150 1.00 0.000 18 LYS A N 18
ATOM 6617 C CA . LYS A 1 18 ? -6.479 -1.134 -2.847 1.00 0.000 18 LYS A CA 18
ATOM 6618 C C . LYS A 1 18 ? -6.060 0.323 -2.676 1.00 0.000 18 LYS A C 18
ATOM 6619 O O . LYS A 1 18 ? -5.553 0.714 -1.624 1.00 0.000 18 LYS A O 18
ATOM 6638 N N . ASP A 1 19 ? -6.277 1.122 -3.715 1.00 0.000 19 ASP A N 18
ATOM 6639 C CA . ASP A 1 19 ? -5.925 2.537 -3.679 1.00 0.000 19 ASP A CA 18
ATOM 6640 C C . ASP A 1 19 ? -4.473 2.724 -3.247 1.00 0.000 19 ASP A C 18
ATOM 6641 O O . ASP A 1 19 ? -4.147 3.664 -2.523 1.00 0.000 19 ASP A O 18
ATOM 6650 N N . GLY A 1 20 ? -3.606 1.822 -3.696 1.00 0.000 20 GLY A N 18
ATOM 6651 C CA . GLY A 1 20 ? -2.201 1.905 -3.345 1.00 0.000 20 GLY A CA 18
ATOM 6652 C C . GLY A 1 20 ? -1.829 0.967 -2.213 1.00 0.000 20 GLY A C 18
ATOM 6653 O O . GLY A 1 20 ? -0.655 0.652 -2.017 1.00 0.000 20 GLY A O 18
ATOM 6657 N N . THR A 1 21 ? -2.832 0.519 -1.464 1.00 0.000 21 THR A N 18
ATOM 6658 C CA . THR A 1 21 ? -2.605 -0.386 -0.345 1.00 0.000 21 THR A CA 18
ATOM 6659 C C . THR A 1 21 ? -2.286 -1.794 -0.832 1.00 0.000 21 THR A C 18
ATOM 6660 O O . THR A 1 21 ? -2.581 -2.149 -1.973 1.00 0.000 21 THR A O 18
ATOM 6671 N N . GLY A 1 22 ? -1.680 -2.595 0.040 1.00 0.000 22 GLY A N 18
ATOM 6672 C CA . GLY A 1 22 ? -1.331 -3.956 -0.321 1.00 0.000 22 GLY A CA 18
ATOM 6673 C C . GLY A 1 22 ? -1.796 -4.967 0.710 1.00 0.000 22 GLY A C 18
ATOM 6674 O O . GLY A 1 22 ? -1.454 -4.865 1.888 1.00 0.000 22 GLY A O 18
ATOM 6678 N N . TYR A 1 23 ? -2.580 -5.943 0.266 1.00 0.000 23 TYR A N 18
ATOM 6679 C CA . TYR A 1 23 ? -3.096 -6.974 1.159 1.00 0.000 23 TYR A CA 18
ATOM 6680 C C . TYR A 1 23 ? -2.705 -8.365 0.669 1.00 0.000 23 TYR A C 18
ATOM 6681 O O . TYR A 1 23 ? -2.248 -8.532 -0.462 1.00 0.000 23 TYR A O 18
ATOM 6699 N N . CYS A 1 24 ? -2.887 -9.361 1.530 1.00 0.000 24 CYS A N 18
ATOM 6700 C CA . CYS A 1 24 ? -2.554 -10.738 1.188 1.00 0.000 24 CYS A CA 18
ATOM 6701 C C . CYS A 1 24 ? -3.774 -11.644 1.328 1.00 0.000 24 CYS A C 18
ATOM 6702 O O . CYS A 1 24 ? -4.444 -11.645 2.361 1.00 0.000 24 CYS A O 18
ATOM 6709 N N . PHE A 1 25 ? -4.055 -12.414 0.283 1.00 0.000 25 PHE A N 18
ATOM 6710 C CA . PHE A 1 25 ? -5.194 -13.324 0.288 1.00 0.000 25 PHE A CA 18
ATOM 6711 C C . PHE A 1 25 ? -4.752 -14.751 -0.026 1.00 0.000 25 PHE A C 18
ATOM 6712 O O . PHE A 1 25 ? -3.896 -14.974 -0.882 1.00 0.000 25 PHE A O 18
ATOM 6729 N N . LYS A 1 26 ? -5.342 -15.714 0.674 1.00 0.000 26 LYS A N 18
ATOM 6730 C CA . LYS A 1 26 ? -5.012 -17.119 0.471 1.00 0.000 26 LYS A CA 18
ATOM 6731 C C . LYS A 1 26 ? -5.239 -17.528 -0.981 1.00 0.000 26 LYS A C 18
ATOM 6732 O O . LYS A 1 26 ? -6.213 -17.112 -1.608 1.00 0.000 26 LYS A O 18
ATOM 6751 N N . TYR A 1 1 ? 1.784 0.369 -1.208 1.00 0.000 1 TYR A N 19
ATOM 6752 C CA . TYR A 1 1 ? 2.484 0.212 -2.477 1.00 0.000 1 TYR A CA 19
ATOM 6753 C C . TYR A 1 1 ? 1.952 -0.992 -3.248 1.00 0.000 1 TYR A C 19
ATOM 6754 O O . TYR A 1 1 ? 1.038 -1.681 -2.794 1.00 0.000 1 TYR A O 19
ATOM 6772 N N . THR A 1 2 ? 2.532 -1.241 -4.418 1.00 0.000 2 THR A N 19
ATOM 6773 C CA . THR A 1 2 ? 2.118 -2.361 -5.254 1.00 0.000 2 THR A CA 19
ATOM 6774 C C . THR A 1 2 ? 2.969 -3.595 -4.980 1.00 0.000 2 THR A C 19
ATOM 6775 O O . THR A 1 2 ? 3.956 -3.532 -4.247 1.00 0.000 2 THR A O 19
ATOM 6786 N N . CYS A 1 3 ? 2.582 -4.719 -5.575 1.00 0.000 3 CYS A N 19
ATOM 6787 C CA . CYS A 1 3 ? 3.309 -5.969 -5.397 1.00 0.000 3 CYS A CA 19
ATOM 6788 C C . CYS A 1 3 ? 4.423 -6.103 -6.431 1.00 0.000 3 CYS A C 19
ATOM 6789 O O . CYS A 1 3 ? 4.340 -5.545 -7.524 1.00 0.000 3 CYS A O 19
ATOM 6796 N N . GLY A 1 4 ? 5.465 -6.849 -6.078 1.00 0.000 4 GLY A N 19
ATOM 6797 C CA . GLY A 1 4 ? 6.580 -7.043 -6.986 1.00 0.000 4 GLY A CA 19
ATOM 6798 C C . GLY A 1 4 ? 7.903 -6.615 -6.381 1.00 0.000 4 GLY A C 19
ATOM 6799 O O . GLY A 1 4 ? 8.706 -7.440 -5.945 1.00 0.000 4 GLY A O 19
ATOM 6803 N N . PRO A 1 5 ? 8.144 -5.296 -6.350 1.00 0.000 5 PRO A N 19
ATOM 6804 C CA . PRO A 1 5 ? 9.378 -4.730 -5.797 1.00 0.000 5 PRO A CA 19
ATOM 6805 C C . PRO A 1 5 ? 9.456 -4.879 -4.281 1.00 0.000 5 PRO A C 19
ATOM 6806 O O . PRO A 1 5 ? 10.540 -5.028 -3.716 1.00 0.000 5 PRO A O 19
ATOM 6817 N N . LEU A 1 6 ? 8.300 -4.839 -3.627 1.00 0.000 6 LEU A N 19
ATOM 6818 C CA . LEU A 1 6 ? 8.237 -4.971 -2.176 1.00 0.000 6 LEU A CA 19
ATOM 6819 C C . LEU A 1 6 ? 7.796 -6.374 -1.775 1.00 0.000 6 LEU A C 19
ATOM 6820 O O . LEU A 1 6 ? 7.484 -7.206 -2.628 1.00 0.000 6 LEU A O 19
ATOM 6836 N N . PHE A 1 7 ? 7.769 -6.631 -0.471 1.00 0.000 7 PHE A N 19
ATOM 6837 C CA . PHE A 1 7 ? 7.364 -7.934 0.044 1.00 0.000 7 PHE A CA 19
ATOM 6838 C C . PHE A 1 7 ? 6.022 -8.358 -0.546 1.00 0.000 7 PHE A C 19
ATOM 6839 O O . PHE A 1 7 ? 5.202 -7.518 -0.915 1.00 0.000 7 PHE A O 19
ATOM 6856 N N . GLN A 1 8 ? 5.808 -9.667 -0.631 1.00 0.000 8 GLN A N 19
ATOM 6857 C CA . GLN A 1 8 ? 4.566 -10.203 -1.176 1.00 0.000 8 GLN A CA 19
ATOM 6858 C C . GLN A 1 8 ? 4.278 -11.590 -0.612 1.00 0.000 8 GLN A C 19
ATOM 6859 O O . GLN A 1 8 ? 5.150 -12.223 -0.016 1.00 0.000 8 GLN A O 19
ATOM 6873 N N . CYS A 1 9 ? 3.049 -12.058 -0.803 1.00 0.000 9 CYS A N 19
ATOM 6874 C CA . CYS A 1 9 ? 2.644 -13.370 -0.313 1.00 0.000 9 CYS A CA 19
ATOM 6875 C C . CYS A 1 9 ? 3.435 -14.477 -1.004 1.00 0.000 9 CYS A C 19
ATOM 6876 O O . CYS A 1 9 ? 3.912 -14.323 -2.129 1.00 0.000 9 CYS A O 19
ATOM 6883 N N . PRO A 1 10 ? 3.578 -15.619 -0.317 1.00 0.000 10 PRO A N 19
ATOM 6884 C CA . PRO A 1 10 ? 4.310 -16.775 -0.845 1.00 0.000 10 PRO A CA 19
ATOM 6885 C C . PRO A 1 10 ? 3.576 -17.447 -2.000 1.00 0.000 10 PRO A C 19
ATOM 6886 O O . PRO A 1 10 ? 2.431 -17.110 -2.301 1.00 0.000 10 PRO A O 19
ATOM 6897 N N . ALA A 1 11 ? 4.242 -18.400 -2.643 1.00 0.000 11 ALA A N 19
ATOM 6898 C CA . ALA A 1 11 ? 3.652 -19.121 -3.764 1.00 0.000 11 ALA A CA 19
ATOM 6899 C C . ALA A 1 11 ? 2.259 -19.635 -3.414 1.00 0.000 11 ALA A C 19
ATOM 6900 O O . ALA A 1 11 ? 2.039 -20.168 -2.327 1.00 0.000 11 ALA A O 19
ATOM 6907 N N . GLY A 1 12 ? 1.322 -19.470 -4.342 1.00 0.000 12 GLY A N 19
ATOM 6908 C CA . GLY A 1 12 ? -0.038 -19.921 -4.112 1.00 0.000 12 GLY A CA 19
ATOM 6909 C C . GLY A 1 12 ? -0.941 -18.810 -3.614 1.00 0.000 12 GLY A C 19
ATOM 6910 O O . GLY A 1 12 ? -2.150 -18.835 -3.843 1.00 0.000 12 GLY A O 19
ATOM 6914 N N . GLN A 1 13 ? -0.354 -17.835 -2.929 1.00 0.000 13 GLN A N 19
ATOM 6915 C CA . GLN A 1 13 ? -1.115 -16.711 -2.395 1.00 0.000 13 GLN A CA 19
ATOM 6916 C C . GLN A 1 13 ? -0.967 -15.482 -3.285 1.00 0.000 13 GLN A C 19
ATOM 6917 O O . GLN A 1 13 ? 0.102 -15.232 -3.843 1.00 0.000 13 GLN A O 19
ATOM 6931 N N . TYR A 1 14 ? -2.045 -14.717 -3.412 1.00 0.000 14 TYR A N 19
ATOM 6932 C CA . TYR A 1 14 ? -2.037 -13.514 -4.236 1.00 0.000 14 TYR A CA 19
ATOM 6933 C C . TYR A 1 14 ? -2.434 -12.290 -3.418 1.00 0.000 14 TYR A C 19
ATOM 6934 O O . TYR A 1 14 ? -3.294 -12.367 -2.540 1.00 0.000 14 TYR A O 19
ATOM 6952 N N . CYS A 1 15 ? -1.801 -11.159 -3.712 1.00 0.000 15 CYS A N 19
ATOM 6953 C CA . CYS A 1 15 ? -2.087 -9.916 -3.005 1.00 0.000 15 CYS A CA 19
ATOM 6954 C C . CYS A 1 15 ? -3.137 -9.096 -3.750 1.00 0.000 15 CYS A C 19
ATOM 6955 O O . CYS A 1 15 ? -3.342 -9.276 -4.949 1.00 0.000 15 CYS A O 19
ATOM 6962 N N . GLN A 1 16 ? -3.796 -8.196 -3.028 1.00 0.000 16 GLN A N 19
ATOM 6963 C CA . GLN A 1 16 ? -4.825 -7.349 -3.620 1.00 0.000 16 GLN A CA 19
ATOM 6964 C C . GLN A 1 16 ? -4.510 -5.873 -3.398 1.00 0.000 16 GLN A C 19
ATOM 6965 O O . GLN A 1 16 ? -4.285 -5.440 -2.268 1.00 0.000 16 GLN A O 19
ATOM 6979 N N . ASP A 1 17 ? -4.494 -5.107 -4.483 1.00 0.000 17 ASP A N 19
ATOM 6980 C CA . ASP A 1 17 ? -4.207 -3.679 -4.407 1.00 0.000 17 ASP A CA 19
ATOM 6981 C C . ASP A 1 17 ? -5.494 -2.873 -4.262 1.00 0.000 17 ASP A C 19
ATOM 6982 O O . ASP A 1 17 ? -6.458 -3.085 -4.998 1.00 0.000 17 ASP A O 19
ATOM 6991 N N . LYS A 1 18 ? -5.502 -1.947 -3.309 1.00 0.000 18 LYS A N 19
ATOM 6992 C CA . LYS A 1 18 ? -6.669 -1.108 -3.067 1.00 0.000 18 LYS A CA 19
ATOM 6993 C C . LYS A 1 18 ? -6.252 0.318 -2.720 1.00 0.000 18 LYS A C 19
ATOM 6994 O O . LYS A 1 18 ? -5.860 0.602 -1.589 1.00 0.000 18 LYS A O 19
ATOM 7013 N N . ASP A 1 19 ? -6.341 1.210 -3.700 1.00 0.000 19 ASP A N 19
ATOM 7014 C CA . ASP A 1 19 ? -5.975 2.607 -3.497 1.00 0.000 19 ASP A CA 19
ATOM 7015 C C . ASP A 1 19 ? -4.569 2.722 -2.915 1.00 0.000 19 ASP A C 19
ATOM 7016 O O . ASP A 1 19 ? -4.292 3.604 -2.104 1.00 0.000 19 ASP A O 19
ATOM 7025 N N . GLY A 1 20 ? -3.685 1.822 -3.335 1.00 0.000 20 GLY A N 19
ATOM 7026 C CA . GLY A 1 20 ? -2.319 1.839 -2.845 1.00 0.000 20 GLY A CA 19
ATOM 7027 C C . GLY A 1 20 ? -2.092 0.839 -1.728 1.00 0.000 20 GLY A C 19
ATOM 7028 O O . GLY A 1 20 ? -0.955 0.465 -1.440 1.00 0.000 20 GLY A O 19
ATOM 7032 N N . THR A 1 21 ? -3.178 0.404 -1.096 1.00 0.000 21 THR A N 19
ATOM 7033 C CA . THR A 1 21 ? -3.092 -0.557 -0.003 1.00 0.000 21 THR A CA 19
ATOM 7034 C C . THR A 1 21 ? -2.757 -1.951 -0.521 1.00 0.000 21 THR A C 19
ATOM 7035 O O . THR A 1 21 ? -3.152 -2.325 -1.624 1.00 0.000 21 THR A O 19
ATOM 7046 N N . GLY A 1 22 ? -2.025 -2.716 0.284 1.00 0.000 22 GLY A N 19
ATOM 7047 C CA . GLY A 1 22 ? -1.650 -4.061 -0.111 1.00 0.000 22 GLY A CA 19
ATOM 7048 C C . GLY A 1 22 ? -2.184 -5.115 0.839 1.00 0.000 22 GLY A C 19
ATOM 7049 O O . GLY A 1 22 ? -1.853 -5.116 2.025 1.00 0.000 22 GLY A O 19
ATOM 7053 N N . TYR A 1 23 ? -3.013 -6.012 0.318 1.00 0.000 23 TYR A N 19
ATOM 7054 C CA . TYR A 1 23 ? -3.598 -7.073 1.129 1.00 0.000 23 TYR A CA 19
ATOM 7055 C C . TYR A 1 23 ? -3.136 -8.445 0.647 1.00 0.000 23 TYR A C 19
ATOM 7056 O O . TYR A 1 23 ? -2.542 -8.572 -0.424 1.00 0.000 23 TYR A O 19
ATOM 7074 N N . CYS A 1 24 ? -3.413 -9.470 1.446 1.00 0.000 24 CYS A N 19
ATOM 7075 C CA . CYS A 1 24 ? -3.028 -10.834 1.103 1.00 0.000 24 CYS A CA 19
ATOM 7076 C C . CYS A 1 24 ? -4.247 -11.750 1.061 1.00 0.000 24 CYS A C 19
ATOM 7077 O O . CYS A 1 24 ? -5.136 -11.657 1.909 1.00 0.000 24 CYS A O 19
ATOM 7084 N N . PHE A 1 25 ? -4.283 -12.634 0.070 1.00 0.000 25 PHE A N 19
ATOM 7085 C CA . PHE A 1 25 ? -5.393 -13.567 -0.083 1.00 0.000 25 PHE A CA 19
ATOM 7086 C C . PHE A 1 25 ? -4.886 -14.962 -0.436 1.00 0.000 25 PHE A C 19
ATOM 7087 O O . PHE A 1 25 ? -3.993 -15.119 -1.269 1.00 0.000 25 PHE A O 19
ATOM 7104 N N . LYS A 1 26 ? -5.463 -15.974 0.204 1.00 0.000 26 LYS A N 19
ATOM 7105 C CA . LYS A 1 26 ? -5.072 -17.357 -0.041 1.00 0.000 26 LYS A CA 19
ATOM 7106 C C . LYS A 1 26 ? -5.137 -17.686 -1.529 1.00 0.000 26 LYS A C 19
ATOM 7107 O O . LYS A 1 26 ? -6.057 -17.260 -2.228 1.00 0.000 26 LYS A O 19
ATOM 7126 N N . TYR A 1 1 ? 1.665 0.419 -1.809 1.00 0.000 1 TYR A N 20
ATOM 7127 C CA . TYR A 1 1 ? 2.204 0.291 -3.158 1.00 0.000 1 TYR A CA 20
ATOM 7128 C C . TYR A 1 1 ? 1.746 -1.012 -3.806 1.00 0.000 1 TYR A C 20
ATOM 7129 O O . TYR A 1 1 ? 0.879 -1.711 -3.280 1.00 0.000 1 TYR A O 20
ATOM 7147 N N . THR A 1 2 ? 2.336 -1.334 -4.953 1.00 0.000 2 THR A N 20
ATOM 7148 C CA . THR A 1 2 ? 1.990 -2.552 -5.675 1.00 0.000 2 THR A CA 20
ATOM 7149 C C . THR A 1 2 ? 2.919 -3.699 -5.295 1.00 0.000 2 THR A C 20
ATOM 7150 O O . THR A 1 2 ? 3.904 -3.504 -4.583 1.00 0.000 2 THR A O 20
ATOM 7161 N N . CYS A 1 3 ? 2.601 -4.897 -5.776 1.00 0.000 3 CYS A N 20
ATOM 7162 C CA . CYS A 1 3 ? 3.407 -6.076 -5.488 1.00 0.000 3 CYS A CA 20
ATOM 7163 C C . CYS A 1 3 ? 4.523 -6.237 -6.516 1.00 0.000 3 CYS A C 20
ATOM 7164 O O . CYS A 1 3 ? 4.434 -5.724 -7.630 1.00 0.000 3 CYS A O 20
ATOM 7171 N N . GLY A 1 4 ? 5.576 -6.953 -6.132 1.00 0.000 4 GLY A N 20
ATOM 7172 C CA . GLY A 1 4 ? 6.694 -7.169 -7.031 1.00 0.000 4 GLY A CA 20
ATOM 7173 C C . GLY A 1 4 ? 8.013 -6.721 -6.434 1.00 0.000 4 GLY A C 20
ATOM 7174 O O . GLY A 1 4 ? 8.824 -7.532 -5.986 1.00 0.000 4 GLY A O 20
ATOM 7178 N N . PRO A 1 5 ? 8.244 -5.399 -6.423 1.00 0.000 5 PRO A N 20
ATOM 7179 C CA . PRO A 1 5 ? 9.473 -4.815 -5.880 1.00 0.000 5 PRO A CA 20
ATOM 7180 C C . PRO A 1 5 ? 9.553 -4.940 -4.362 1.00 0.000 5 PRO A C 20
ATOM 7181 O O . PRO A 1 5 ? 10.639 -5.076 -3.797 1.00 0.000 5 PRO A O 20
ATOM 7192 N N . LEU A 1 6 ? 8.398 -4.893 -3.708 1.00 0.000 6 LEU A N 20
ATOM 7193 C CA . LEU A 1 6 ? 8.338 -5.003 -2.254 1.00 0.000 6 LEU A CA 20
ATOM 7194 C C . LEU A 1 6 ? 7.884 -6.396 -1.831 1.00 0.000 6 LEU A C 20
ATOM 7195 O O . LEU A 1 6 ? 7.562 -7.237 -2.671 1.00 0.000 6 LEU A O 20
ATOM 7211 N N . PHE A 1 7 ? 7.857 -6.632 -0.524 1.00 0.000 7 PHE A N 20
ATOM 7212 C CA . PHE A 1 7 ? 7.441 -7.923 0.012 1.00 0.000 7 PHE A CA 20
ATOM 7213 C C . PHE A 1 7 ? 6.097 -8.347 -0.574 1.00 0.000 7 PHE A C 20
ATOM 7214 O O . PHE A 1 7 ? 5.282 -7.507 -0.953 1.00 0.000 7 PHE A O 20
ATOM 7231 N N . GLN A 1 8 ? 5.875 -9.656 -0.644 1.00 0.000 8 GLN A N 20
ATOM 7232 C CA . GLN A 1 8 ? 4.631 -10.191 -1.185 1.00 0.000 8 GLN A CA 20
ATOM 7233 C C . GLN A 1 8 ? 4.341 -11.575 -0.615 1.00 0.000 8 GLN A C 20
ATOM 7234 O O . GLN A 1 8 ? 5.207 -12.199 -0.000 1.00 0.000 8 GLN A O 20
ATOM 7248 N N . CYS A 1 9 ? 3.118 -12.051 -0.822 1.00 0.000 9 CYS A N 20
ATOM 7249 C CA . CYS A 1 9 ? 2.712 -13.361 -0.328 1.00 0.000 9 CYS A CA 20
ATOM 7250 C C . CYS A 1 9 ? 3.493 -14.471 -1.027 1.00 0.000 9 CYS A C 20
ATOM 7251 O O . CYS A 1 9 ? 3.959 -14.320 -2.156 1.00 0.000 9 CYS A O 20
ATOM 7258 N N . PRO A 1 10 ? 3.638 -15.614 -0.341 1.00 0.000 10 PRO A N 20
ATOM 7259 C CA . PRO A 1 10 ? 4.360 -16.773 -0.876 1.00 0.000 10 PRO A CA 20
ATOM 7260 C C . PRO A 1 10 ? 3.612 -17.442 -2.024 1.00 0.000 10 PRO A C 20
ATOM 7261 O O . PRO A 1 10 ? 2.464 -17.103 -2.311 1.00 0.000 10 PRO A O 20
ATOM 7272 N N . ALA A 1 11 ? 4.270 -18.394 -2.677 1.00 0.000 11 ALA A N 20
ATOM 7273 C CA . ALA A 1 11 ? 3.666 -19.113 -3.792 1.00 0.000 11 ALA A CA 20
ATOM 7274 C C . ALA A 1 11 ? 2.282 -19.637 -3.422 1.00 0.000 11 ALA A C 20
ATOM 7275 O O . ALA A 1 11 ? 2.100 -20.246 -2.369 1.00 0.000 11 ALA A O 20
ATOM 7282 N N . GLY A 1 12 ? 1.310 -19.396 -4.296 1.00 0.000 12 GLY A N 20
ATOM 7283 C CA . GLY A 1 12 ? -0.045 -19.850 -4.043 1.00 0.000 12 GLY A CA 20
ATOM 7284 C C . GLY A 1 12 ? -0.952 -18.733 -3.567 1.00 0.000 12 GLY A C 20
ATOM 7285 O O . GLY A 1 12 ? -2.162 -18.771 -3.788 1.00 0.000 12 GLY A O 20
ATOM 7289 N N . GLN A 1 13 ? -0.366 -17.737 -2.911 1.00 0.000 13 GLN A N 20
ATOM 7290 C CA . GLN A 1 13 ? -1.130 -16.605 -2.400 1.00 0.000 13 GLN A CA 20
ATOM 7291 C C . GLN A 1 13 ? -0.960 -15.383 -3.297 1.00 0.000 13 GLN A C 20
ATOM 7292 O O . GLN A 1 13 ? 0.085 -15.201 -3.922 1.00 0.000 13 GLN A O 20
ATOM 7306 N N . TYR A 1 14 ? -1.993 -14.550 -3.356 1.00 0.000 14 TYR A N 20
ATOM 7307 C CA . TYR A 1 14 ? -1.958 -13.347 -4.180 1.00 0.000 14 TYR A CA 20
ATOM 7308 C C . TYR A 1 14 ? -2.396 -12.126 -3.378 1.00 0.000 14 TYR A C 20
ATOM 7309 O O . TYR A 1 14 ? -3.292 -12.209 -2.537 1.00 0.000 14 TYR A O 20
ATOM 7327 N N . CYS A 1 15 ? -1.759 -10.991 -3.645 1.00 0.000 15 CYS A N 20
ATOM 7328 C CA . CYS A 1 15 ? -2.081 -9.750 -2.950 1.00 0.000 15 CYS A CA 20
ATOM 7329 C C . CYS A 1 15 ? -3.107 -8.938 -3.735 1.00 0.000 15 CYS A C 20
ATOM 7330 O O . CYS A 1 15 ? -3.263 -9.118 -4.942 1.00 0.000 15 CYS A O 20
ATOM 7337 N N . GLN A 1 16 ? -3.803 -8.044 -3.040 1.00 0.000 16 GLN A N 20
ATOM 7338 C CA . GLN A 1 16 ? -4.814 -7.205 -3.672 1.00 0.000 16 GLN A CA 20
ATOM 7339 C C . GLN A 1 16 ? -4.492 -5.727 -3.480 1.00 0.000 16 GLN A C 20
ATOM 7340 O O . GLN A 1 16 ? -4.315 -5.261 -2.355 1.00 0.000 16 GLN A O 20
ATOM 7354 N N . ASP A 1 17 ? -4.416 -4.995 -4.586 1.00 0.000 17 ASP A N 20
ATOM 7355 C CA . ASP A 1 17 ? -4.116 -3.569 -4.541 1.00 0.000 17 ASP A CA 20
ATOM 7356 C C . ASP A 1 17 ? -5.396 -2.747 -4.432 1.00 0.000 17 ASP A C 20
ATOM 7357 O O . ASP A 1 17 ? -6.285 -2.846 -5.278 1.00 0.000 17 ASP A O 20
ATOM 7366 N N . LYS A 1 18 ? -5.485 -1.936 -3.383 1.00 0.000 18 LYS A N 20
ATOM 7367 C CA . LYS A 1 18 ? -6.656 -1.096 -3.162 1.00 0.000 18 LYS A CA 20
ATOM 7368 C C . LYS A 1 18 ? -6.244 0.318 -2.765 1.00 0.000 18 LYS A C 20
ATOM 7369 O O . LYS A 1 18 ? -5.898 0.573 -1.611 1.00 0.000 18 LYS A O 20
ATOM 7388 N N . ASP A 1 19 ? -6.285 1.234 -3.726 1.00 0.000 19 ASP A N 20
ATOM 7389 C CA . ASP A 1 19 ? -5.919 2.623 -3.476 1.00 0.000 19 ASP A CA 20
ATOM 7390 C C . ASP A 1 19 ? -4.544 2.713 -2.821 1.00 0.000 19 ASP A C 20
ATOM 7391 O O . ASP A 1 19 ? -4.300 3.578 -1.981 1.00 0.000 19 ASP A O 20
ATOM 7400 N N . GLY A 1 20 ? -3.648 1.811 -3.211 1.00 0.000 20 GLY A N 20
ATOM 7401 C CA . GLY A 1 20 ? -2.309 1.805 -2.651 1.00 0.000 20 GLY A CA 20
ATOM 7402 C C . GLY A 1 20 ? -2.143 0.769 -1.557 1.00 0.000 20 GLY A C 20
ATOM 7403 O O . GLY A 1 20 ? -1.023 0.383 -1.221 1.00 0.000 20 GLY A O 20
ATOM 7407 N N . THR A 1 21 ? -3.261 0.318 -0.996 1.00 0.000 21 THR A N 20
ATOM 7408 C CA . THR A 1 21 ? -3.235 -0.677 0.069 1.00 0.000 21 THR A CA 20
ATOM 7409 C C . THR A 1 21 ? -3.013 -2.077 -0.492 1.00 0.000 21 THR A C 20
ATOM 7410 O O . THR A 1 21 ? -3.426 -2.381 -1.610 1.00 0.000 21 THR A O 20
ATOM 7421 N N . GLY A 1 22 ? -2.358 -2.927 0.292 1.00 0.000 22 GLY A N 20
ATOM 7422 C CA . GLY A 1 22 ? -2.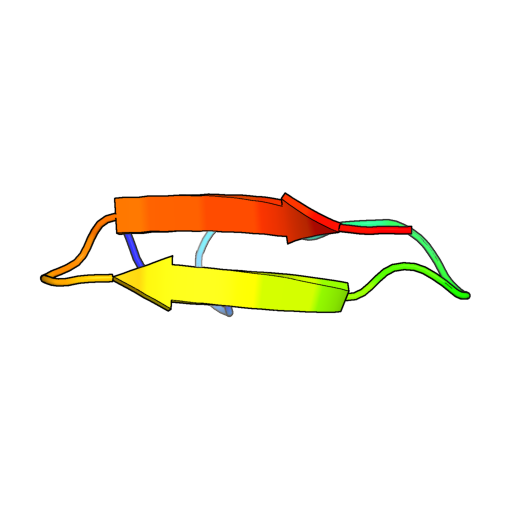093 -4.286 -0.144 1.00 0.000 22 GLY A CA 20
ATOM 7423 C C . GLY A 1 22 ? -2.604 -5.320 0.840 1.00 0.000 22 GLY A C 20
ATOM 7424 O O . GLY A 1 22 ? -2.170 -5.360 1.991 1.00 0.000 22 GLY A O 20
ATOM 7428 N N . TYR A 1 23 ? -3.530 -6.159 0.386 1.00 0.000 23 TYR A N 20
ATOM 7429 C CA . TYR A 1 23 ? -4.103 -7.196 1.236 1.00 0.000 23 TYR A CA 20
ATOM 7430 C C . TYR A 1 23 ? -3.723 -8.585 0.731 1.00 0.000 23 TYR A C 20
ATOM 7431 O O . TYR A 1 23 ? -3.889 -8.897 -0.448 1.00 0.000 23 TYR A O 20
ATOM 7449 N N . CYS A 1 24 ? -3.213 -9.415 1.634 1.00 0.000 24 CYS A N 20
ATOM 7450 C CA . CYS A 1 24 ? -2.809 -10.772 1.284 1.00 0.000 24 CYS A CA 20
ATOM 7451 C C . CYS A 1 24 ? -4.004 -11.720 1.314 1.00 0.000 24 CYS A C 20
ATOM 7452 O O . CYS A 1 24 ? -4.708 -11.818 2.319 1.00 0.000 24 CYS A O 20
ATOM 7459 N N . PHE A 1 25 ? -4.228 -12.416 0.204 1.00 0.000 25 PHE A N 20
ATOM 7460 C CA . PHE A 1 25 ? -5.337 -13.357 0.102 1.00 0.000 25 PHE A CA 20
ATOM 7461 C C . PHE A 1 25 ? -4.843 -14.738 -0.317 1.00 0.000 25 PHE A C 20
ATOM 7462 O O . PHE A 1 25 ? -3.991 -14.865 -1.197 1.00 0.000 25 PHE A O 20
ATOM 7479 N N . LYS A 1 26 ? -5.384 -15.772 0.319 1.00 0.000 26 LYS A N 20
ATOM 7480 C CA . LYS A 1 26 ? -5.001 -17.145 0.013 1.00 0.000 26 LYS A CA 20
ATOM 7481 C C . LYS A 1 26 ? -5.052 -17.402 -1.490 1.00 0.000 26 LYS A C 20
ATOM 7482 O O . LYS A 1 26 ? -5.880 -16.831 -2.199 1.00 0.000 26 LYS A O 20
#

Secondary structure (DSSP, 8-state):
--BTTB--PPTT-EEEEETTEEEEE-

Nearest PDB structures (foldseek):
  8v2u-assembly1_A  TM=9.493E-01  e=2.169E-03  Asterias rubens
  8v2u-assembly1_A  TM=9.466E-01  e=1.977E-03  Asterias rubens
  8ptx-assembly1_B  TM=4.763E-01  e=8.396E+00  Homo sapiens
  8v2u-assembly1_A  TM=1.009E+00  e=1.148E-03  Asterias rubens
  8v2u-assembly1_A  TM=9.543E-01  e=1.205E-03  Asterias rubens